Protein AF-A0A7C4TTC2-F1 (afdb_monomer_lite)

Radius of gyration: 33.28 Å; chains: 1; bounding box: 88×92×108 Å

Sequence (708 aa):
MAGWLSRLFGGARTKSATPPDPIALALADREAETVLADELKRALPPQITAEELAALADRVSPKAYALIVRHETGGRDYYERVYKARPVWPAGSSGLTIGFGYDLGYQPSRQAFASDWSGLLPSPHIDMLAEAVGLRAVEPDRQQKVDRIKALLRSLVDAGVRIPWEPSETVFRKVTLPRYAALTSHALPGSERLSEDCFGALVSLTFNRGPSYGREQTPGDALDRYREMRAIKLALGEGDIDRIPGLIRDMKRIWKGTAIEAEMSRRRENEARLFEEGLVPMVLAELESPAESRGIPSAATRSAPLARRAPAEPVYGFPSTGIVDDQEALDPAEERRLQDFSVETRRAAPGVRWADDKNAPDYAHLASALPKGIRFSLKADDLAWLAELNAFPVEEAGSTPILFGLRGCGIVDAPDVLTTEVELIDQRPDHVATRCVIGVWERASGRIAVFPGSTVPNANAMAAYYEGRAAANMLPTGFYRYIVGKHATASNPAGWPGCFLLRHDDGAHRQVVVRRSKNNLCYECTDMVDPAKPGDNIHPTSSMGTSWYSSFGCQVVVGTAANDGTHSGPWAKFRRAAGQTTPAGRPGRYHYLLLTGLEALLASRARRNAATTVPEVRRSLERLRFGSKGPKVGFLRSHLGIATGDDFDLETALKVHALHQQIWSGASDGIFTPALDDQLGAGVFAQQPTTPPGVPSETENFEEPTLV

Secondary structure (DSSP, 8-state):
-------------PPPPPPPPHHHHHHHTSTTTHHHHHHHHHHS-TT--HHHHHHHHHTS-HHHHHHHHHHHHS-HHHHHHTSTT--B---TT---EETTTEEGGG-S-HHHHHHHHBTTB-HHHHHHHHTTTT--S-SSSHHHHHHHHHHHHHHHHHTT----HHHHHHHIIIIIHHHHHHHHHHHSTTGGGS-HHHHHHHHHHHHHH-S-TTPPPPTT-TT-TTHHHHHHHHHHHHT-GGGHHHHHHHGGGGGTTSTTHHHHHHHHHHHHHHHHHHHHHHHHHHHH--GGGGSPPP-----------PPPPPSS---SS--B-TTS---HHHHHHHH---TTGGG--TT--PPPGGG-TTTGGG-SS---S-EEEEEHHHHHHHHHHTT--GGGGTTSPEEEEEETEEEEE--SS-BSEEEEEE----SSS--EEEEEEEGGGTEEEEEEEESS--HHHHHHHHTTSS---BPPSEEEEEEEEEE--SS-TT-EEEEEE-B-TTSPBPPEEEEE-SSSSS--TTSEEEEE-----EEE-SBS-SS----SS-EEESBEE-TT--EEHHHHHHHHHTT--STT---SEEEEEEEEHHHHHHHHHHHHTT-TT-HHHHHHH--B-TT-BSHHHHHHHHHTTPPS--B--HHHHHHHHHHHHHHTTT-----B-HHHHHHHT--SSSSPPPPPS---------PPPP--

Foldseek 3Di:
DDDDDDDDDPDDDDPPDDPPDLLLLLLQLLADCVVVLVCLVVQDPPDDDLVNLLVLLVLADPLLVVLQQCSQQVDQCCNCPVVVQAFDRSDHFFFTAGFRRRTQLRDPALVSQCVLQPPVFPPVLSVLSRVRHNQTCDDDVNVVSVVVRVVSSVVCVVVVPGRHHVSSVSSCSSPVSSSLSSLLCRLAPLLVLFHSLQSSLSSSVCSSHNSVLPDDQDVPPPPSLNVLSVVCSVCSVVVVLVCNLVSLQVSLVVQVPHPNSVVSNVSSNSSSVSNVVRVVVSVVVQVPDDPVVPPDDDPDDDDDDDDDDDDDDDPDDDPPDDAAAQQVDADLVLLVVLVPQDPVNLPDPDFQFEDQQCFHLQRVLLGDSFDAFDKFKFWLVLVVLLCVLQLFPPCVCPQFWAKEKAAQKAFPAFDLAWDGMGMITRHHDGLRFQRMWIKTARPVVRTIGIFGWHQAAHLSLLVCVLVVRHQAWHAAFDKAKWWFAFDADSVRNLGQAGWTWRADLVRHQDWDWTFHANPGNYTTLLTDTHGYSNRQIEEAQQAQDRRGGHDRHHIYGHWRTDSVLDTDDSRVSRLVNSVFPDSNGDTDMHMYGYHHPSSSRLSRVCVVVVNSPPPSSSQSSRKYAANNFDDLQQLLCVVLVHPGGTHCHRVVQVSLSVVCCVVVVNGHSSMGGPVNCVVVVSCSVVDDDDDPDDDDDDDDDDDDDDDD

pLDDT: mean 80.37, std 21.51, range [21.11, 98.88]

Structure (mmCIF, N/CA/C/O backbone):
data_AF-A0A7C4TTC2-F1
#
_entry.id   AF-A0A7C4TTC2-F1
#
loop_
_atom_site.group_PDB
_atom_site.id
_atom_site.type_symbol
_atom_site.label_atom_id
_atom_site.label_alt_id
_atom_site.label_comp_id
_atom_site.label_asym_id
_atom_site.label_entity_id
_atom_site.label_seq_id
_atom_site.pdbx_PDB_ins_code
_atom_site.Cartn_x
_atom_site.Cartn_y
_atom_site.Cartn_z
_atom_site.occupancy
_atom_site.B_iso_or_equiv
_atom_site.auth_seq_id
_atom_site.auth_comp_id
_atom_site.auth_asym_id
_atom_site.auth_atom_id
_atom_site.pdbx_PDB_model_num
ATOM 1 N N . MET A 1 1 ? -11.607 -34.840 -51.850 1.00 29.66 1 MET A N 1
ATOM 2 C CA . MET A 1 1 ? -10.595 -35.333 -52.807 1.00 29.66 1 MET A CA 1
ATOM 3 C C . MET A 1 1 ? -9.468 -34.316 -52.797 1.00 29.66 1 MET A C 1
ATOM 5 O O . MET A 1 1 ? -9.715 -33.169 -53.127 1.00 29.66 1 MET A O 1
ATOM 9 N N . ALA A 1 2 ? -8.364 -34.598 -52.104 1.00 23.30 2 ALA A N 1
ATOM 10 C CA . ALA A 1 2 ? -7.258 -35.394 -52.655 1.00 23.30 2 ALA A CA 1
ATOM 11 C C . ALA A 1 2 ? -6.716 -34.663 -53.896 1.00 23.30 2 ALA A C 1
ATOM 13 O O . ALA A 1 2 ? -7.420 -34.548 -54.885 1.00 23.30 2 ALA A O 1
ATOM 14 N N . GLY A 1 3 ? -5.569 -33.996 -53.842 1.00 21.11 3 GLY A N 1
ATOM 15 C CA . GLY A 1 3 ? -4.287 -34.574 -53.475 1.00 21.11 3 GLY A CA 1
ATOM 16 C C . GLY A 1 3 ? -3.542 -34.875 -54.771 1.00 21.11 3 GLY A C 1
ATOM 17 O O . GLY A 1 3 ? -4.132 -35.493 -55.646 1.00 21.11 3 GLY A O 1
ATOM 18 N N . TRP A 1 4 ? -2.255 -34.501 -54.820 1.00 22.22 4 TRP A N 1
ATOM 19 C CA . TRP A 1 4 ? -1.237 -35.113 -55.693 1.00 22.22 4 TRP A CA 1
ATOM 20 C C . TRP A 1 4 ? -1.388 -34.789 -57.202 1.00 22.22 4 TRP A C 1
ATOM 22 O O . TRP A 1 4 ? -2.461 -34.893 -57.766 1.00 22.22 4 TRP A O 1
ATOM 32 N N . LEU A 1 5 ? -0.390 -34.354 -57.976 1.00 24.88 5 LEU A N 1
ATOM 33 C CA . LEU A 1 5 ? 1.074 -34.459 -57.959 1.00 24.88 5 LEU A CA 1
ATOM 34 C C . LEU A 1 5 ? 1.624 -33.284 -58.807 1.00 24.88 5 LEU A C 1
ATOM 36 O O . LEU A 1 5 ? 1.082 -32.998 -59.866 1.00 24.88 5 LEU A O 1
ATOM 40 N N . SER A 1 6 ? 2.627 -32.497 -58.408 1.00 26.09 6 SER A N 1
ATOM 41 C CA . SER A 1 6 ? 4.034 -32.880 -58.199 1.00 26.09 6 SER A CA 1
ATOM 42 C C . SER A 1 6 ? 4.692 -33.477 -59.451 1.00 26.09 6 SER A C 1
ATOM 44 O O . SER A 1 6 ? 4.493 -34.655 -59.719 1.00 26.09 6 SER A O 1
ATOM 46 N N . ARG A 1 7 ? 5.530 -32.697 -60.156 1.00 25.78 7 ARG A N 1
ATOM 47 C CA . ARG A 1 7 ? 6.828 -33.107 -60.763 1.00 25.78 7 ARG A CA 1
ATOM 48 C C . ARG A 1 7 ? 7.310 -32.082 -61.798 1.00 25.78 7 ARG A C 1
ATOM 50 O O . ARG A 1 7 ? 7.253 -32.345 -62.985 1.00 25.78 7 ARG A O 1
ATOM 57 N N . LEU A 1 8 ? 7.846 -30.951 -61.338 1.00 25.42 8 LEU A N 1
ATOM 58 C CA . LEU A 1 8 ? 8.837 -30.152 -62.080 1.00 25.42 8 LEU A CA 1
ATOM 59 C C . LEU A 1 8 ? 9.708 -29.379 -61.067 1.00 25.42 8 LEU A C 1
ATOM 61 O O . LEU A 1 8 ? 9.750 -28.159 -61.053 1.00 25.42 8 LEU A O 1
ATOM 65 N N . PHE A 1 9 ? 10.375 -30.100 -60.159 1.00 28.11 9 PHE A N 1
ATOM 66 C CA . PHE A 1 9 ? 11.422 -29.533 -59.301 1.00 28.11 9 PHE A CA 1
ATOM 67 C C . PHE A 1 9 ? 12.621 -30.479 -59.268 1.00 28.11 9 PHE A C 1
ATOM 69 O O . PHE A 1 9 ? 12.664 -31.430 -58.491 1.00 28.11 9 PHE A O 1
ATOM 76 N N . GLY A 1 10 ? 13.600 -30.197 -60.125 1.00 29.42 10 GLY A N 1
ATOM 77 C CA . GLY A 1 10 ? 14.987 -30.625 -59.970 1.00 29.42 10 GLY A CA 1
ATOM 78 C C . GLY A 1 10 ? 15.826 -29.407 -59.595 1.00 29.42 10 GLY A C 1
ATOM 79 O O . GLY A 1 10 ? 16.556 -28.887 -60.427 1.00 29.42 10 GLY A O 1
ATOM 80 N N . GLY A 1 11 ? 15.652 -28.902 -58.372 1.00 25.95 11 GLY A N 1
ATOM 81 C CA . GLY A 1 11 ? 16.424 -27.790 -57.819 1.00 25.95 11 GLY A CA 1
ATOM 82 C C . GLY A 1 11 ? 17.205 -28.275 -56.607 1.00 25.95 11 GLY A C 1
ATOM 83 O O . GLY A 1 11 ? 16.620 -28.800 -55.660 1.00 25.95 11 GLY A O 1
ATOM 84 N N . ALA A 1 12 ? 18.528 -28.151 -56.669 1.00 27.62 12 ALA A N 1
ATOM 85 C CA . ALA A 1 12 ? 19.455 -28.556 -55.625 1.00 27.62 12 ALA A CA 1
ATOM 86 C C . ALA A 1 12 ? 19.034 -28.003 -54.252 1.00 27.62 12 ALA A C 1
ATOM 88 O O . ALA A 1 12 ? 18.881 -26.796 -54.071 1.00 27.62 12 ALA A O 1
ATOM 89 N N . ARG A 1 13 ? 18.870 -28.899 -53.270 1.00 25.08 13 ARG A N 1
ATOM 90 C CA . ARG A 1 13 ? 18.718 -28.526 -51.861 1.00 25.08 13 ARG A CA 1
ATOM 91 C C . ARG A 1 13 ? 20.027 -27.898 -51.393 1.00 25.08 13 ARG A C 1
ATOM 93 O O . ARG A 1 13 ? 20.982 -28.609 -51.086 1.00 25.08 13 ARG A O 1
ATOM 100 N N . THR A 1 14 ? 20.069 -26.575 -51.304 1.00 30.56 14 THR A N 1
ATOM 101 C CA . THR A 1 14 ? 20.996 -25.905 -50.397 1.00 30.56 14 THR A CA 1
ATOM 102 C C . THR A 1 14 ? 20.626 -26.351 -48.984 1.00 30.56 14 THR A C 1
ATOM 104 O O . THR A 1 14 ? 19.473 -26.253 -48.564 1.00 30.56 14 THR A O 1
ATOM 107 N N . LYS A 1 15 ? 21.585 -26.947 -48.264 1.00 28.27 15 LYS A N 1
ATOM 108 C CA . LYS A 1 15 ? 21.422 -27.251 -46.839 1.00 28.27 15 LYS A CA 1
ATOM 109 C C . LYS A 1 15 ? 21.029 -25.948 -46.146 1.00 28.27 15 LYS A C 1
ATOM 111 O O . LYS A 1 15 ? 21.791 -24.984 -46.189 1.00 28.27 15 LYS A O 1
ATOM 116 N N . SER A 1 16 ? 19.833 -25.927 -45.564 1.00 28.98 16 SER A N 1
ATOM 117 C CA . SER A 1 16 ? 19.347 -24.842 -44.721 1.00 28.98 16 SER A CA 1
ATOM 118 C C . SER A 1 16 ? 20.424 -24.501 -43.696 1.00 28.98 16 SER A C 1
ATOM 120 O O . SER A 1 16 ? 20.846 -25.382 -42.942 1.00 28.98 16 SER A O 1
ATOM 122 N N . ALA A 1 17 ? 20.884 -23.250 -43.693 1.00 36.03 17 ALA A N 1
ATOM 123 C CA . ALA A 1 17 ? 21.704 -22.731 -42.613 1.00 36.03 17 ALA A CA 1
ATOM 124 C C . ALA A 1 17 ? 20.964 -23.001 -41.298 1.00 36.03 17 ALA A C 1
ATOM 126 O O . ALA A 1 17 ? 19.786 -22.662 -41.170 1.00 36.03 17 ALA A O 1
ATOM 127 N N . THR A 1 18 ? 21.625 -23.678 -40.362 1.00 34.53 18 THR A N 1
ATOM 128 C CA . THR A 1 18 ? 21.121 -23.854 -39.002 1.00 34.53 18 THR A CA 1
ATOM 129 C C . THR A 1 18 ? 20.715 -22.473 -38.481 1.00 34.53 18 THR A C 1
ATOM 131 O O . THR A 1 18 ? 21.511 -21.540 -38.647 1.00 34.53 18 THR A O 1
ATOM 134 N N . PRO A 1 19 ? 19.507 -22.292 -37.915 1.00 36.38 19 PRO A N 1
ATOM 135 C CA . PRO A 1 19 ? 19.144 -21.013 -37.321 1.00 36.38 19 PRO A CA 1
ATOM 136 C C . PRO A 1 19 ? 20.240 -20.604 -36.323 1.00 36.38 19 PRO A C 1
ATOM 138 O O . PRO A 1 19 ? 20.754 -21.473 -35.609 1.00 36.38 19 PRO A O 1
ATOM 141 N N . PRO A 1 20 ? 20.667 -19.330 -36.325 1.00 52.81 20 PRO A N 1
ATOM 142 C CA . PRO A 1 20 ? 21.721 -18.861 -35.436 1.00 52.81 20 PRO A CA 1
ATOM 143 C C . PRO A 1 20 ? 21.352 -19.156 -33.980 1.00 52.81 20 PRO A C 1
ATOM 145 O O . PRO A 1 20 ? 20.198 -19.003 -33.583 1.00 52.81 20 PRO A O 1
ATOM 148 N N . ASP A 1 21 ? 22.338 -19.614 -33.210 1.00 62.59 21 ASP A N 1
ATOM 149 C CA . ASP A 1 21 ? 22.179 -19.961 -31.799 1.00 62.59 21 ASP A CA 1
ATOM 150 C C . ASP A 1 21 ? 21.561 -18.772 -31.026 1.00 62.59 21 ASP A C 1
ATOM 152 O O . ASP A 1 21 ? 22.167 -17.696 -31.003 1.00 62.59 21 ASP A O 1
ATOM 156 N N . PRO A 1 22 ? 20.384 -18.939 -30.389 1.00 52.50 22 PRO A N 1
ATOM 157 C CA . PRO A 1 22 ? 19.719 -17.886 -29.624 1.00 52.50 22 PRO A CA 1
ATOM 158 C C . PRO A 1 22 ? 20.594 -17.256 -28.535 1.00 52.50 22 PRO A C 1
ATOM 160 O O . PRO A 1 22 ? 20.451 -16.066 -28.268 1.00 52.50 22 PRO A O 1
ATOM 163 N N . ILE A 1 23 ? 21.519 -18.013 -27.934 1.00 58.53 23 ILE A N 1
ATOM 164 C CA . ILE A 1 23 ? 22.463 -17.495 -26.934 1.00 58.53 23 ILE A CA 1
ATOM 165 C C . ILE A 1 23 ? 23.552 -16.664 -27.619 1.00 58.53 23 ILE A C 1
ATOM 167 O O . ILE A 1 23 ? 23.867 -15.570 -27.159 1.00 58.53 23 ILE A O 1
ATOM 171 N N . ALA A 1 24 ? 24.066 -17.110 -28.768 1.00 59.12 24 ALA A N 1
ATOM 172 C CA . ALA A 1 24 ? 25.026 -16.329 -29.548 1.00 59.12 24 ALA A CA 1
ATOM 173 C C . ALA A 1 24 ? 24.410 -15.013 -30.056 1.00 59.12 24 ALA A C 1
ATOM 175 O O . ALA A 1 24 ? 25.073 -13.981 -30.040 1.00 59.12 24 ALA A O 1
ATOM 176 N N . LEU A 1 25 ? 23.131 -15.028 -30.445 1.00 56.47 25 LEU A N 1
ATOM 177 C CA . LEU A 1 25 ? 22.383 -13.824 -30.810 1.00 56.47 25 LEU A CA 1
ATOM 178 C C . LEU A 1 25 ? 22.057 -12.931 -29.602 1.00 56.47 25 LEU A C 1
ATOM 180 O O . LEU A 1 25 ? 22.071 -11.711 -29.728 1.00 56.47 25 LEU A O 1
ATOM 184 N N . ALA A 1 26 ? 21.780 -13.506 -28.431 1.00 54.34 26 ALA A N 1
ATOM 185 C CA . ALA A 1 26 ? 21.591 -12.749 -27.194 1.00 54.34 26 ALA A CA 1
ATOM 186 C C . ALA A 1 26 ? 22.884 -12.048 -26.743 1.00 54.34 26 ALA A C 1
ATOM 188 O O . ALA A 1 26 ? 22.839 -10.906 -26.290 1.00 54.34 26 ALA A O 1
ATOM 189 N N . LEU A 1 27 ? 24.037 -12.702 -26.917 1.00 58.38 27 LEU A N 1
ATOM 190 C CA . LEU A 1 27 ? 25.356 -12.089 -26.743 1.00 58.38 27 LEU A CA 1
ATOM 191 C C . LEU A 1 27 ? 25.606 -10.984 -27.789 1.00 58.38 27 LEU A C 1
ATOM 193 O O . LEU A 1 27 ? 26.274 -10.000 -27.483 1.00 58.38 27 LEU A O 1
ATOM 197 N N . ALA A 1 28 ? 25.043 -11.117 -28.997 1.00 54.59 28 ALA A N 1
ATOM 198 C CA . ALA A 1 28 ? 25.156 -10.140 -30.089 1.00 54.59 28 ALA A CA 1
ATOM 199 C C . ALA A 1 28 ? 24.398 -8.839 -29.820 1.00 54.59 28 ALA A C 1
ATOM 201 O O . ALA A 1 28 ? 24.808 -7.774 -30.281 1.00 54.59 28 ALA A O 1
ATOM 202 N N . ASP A 1 29 ? 23.269 -8.951 -29.115 1.00 55.09 29 ASP A N 1
ATOM 203 C CA . ASP A 1 29 ? 22.380 -7.841 -28.770 1.00 55.09 29 ASP A CA 1
ATOM 204 C C . ASP A 1 29 ? 22.709 -7.203 -27.414 1.00 55.09 29 ASP A C 1
ATOM 206 O O . ASP A 1 29 ? 21.947 -6.402 -26.869 1.00 55.09 29 ASP A O 1
ATOM 210 N N . ARG A 1 30 ? 23.915 -7.467 -26.900 1.00 59.06 30 ARG A N 1
ATOM 211 C CA . ARG A 1 30 ? 24.638 -6.471 -26.107 1.00 59.06 30 ARG A CA 1
ATOM 212 C C . ARG A 1 30 ? 24.775 -5.212 -26.960 1.00 59.06 30 ARG A C 1
ATOM 214 O O . ARG A 1 30 ? 25.731 -5.077 -27.722 1.00 59.06 30 ARG A O 1
ATOM 221 N N . GLU A 1 31 ? 23.767 -4.340 -26.951 1.00 46.03 31 GLU A N 1
ATOM 222 C CA . GLU A 1 31 ? 23.752 -3.210 -27.875 1.00 46.03 31 GLU A CA 1
ATOM 223 C C . GLU A 1 31 ? 25.022 -2.387 -27.736 1.00 46.03 31 GLU A C 1
ATOM 225 O O . GLU A 1 31 ? 25.303 -1.824 -26.680 1.00 46.03 31 GLU A O 1
ATOM 230 N N . ALA A 1 32 ? 25.730 -2.311 -28.863 1.00 42.62 32 ALA A N 1
ATOM 231 C CA . ALA A 1 32 ? 26.741 -1.328 -29.196 1.00 42.62 32 ALA A CA 1
ATOM 232 C C . ALA A 1 32 ? 27.557 -0.851 -27.984 1.00 42.62 32 ALA A C 1
ATOM 234 O O . ALA A 1 32 ? 27.505 0.310 -27.572 1.00 42.62 32 ALA A O 1
ATOM 235 N N . GLU A 1 33 ? 28.415 -1.742 -27.491 1.00 44.31 33 GLU A N 1
ATOM 236 C CA . GLU A 1 33 ? 29.521 -1.447 -26.579 1.00 44.31 33 GLU A CA 1
ATOM 237 C C . GLU A 1 33 ? 30.534 -0.416 -27.154 1.00 44.31 33 GLU A C 1
ATOM 239 O O . GLU A 1 33 ? 31.639 -0.264 -26.645 1.00 44.31 33 GLU A O 1
ATOM 244 N N . THR A 1 34 ? 30.214 0.348 -28.205 1.00 41.59 34 THR A N 1
ATOM 245 C CA . THR A 1 34 ? 30.909 1.619 -28.472 1.00 41.59 34 THR A CA 1
ATOM 246 C C . THR A 1 34 ? 30.770 2.570 -27.282 1.00 41.59 34 THR A C 1
ATOM 248 O O . THR A 1 34 ? 31.718 3.283 -26.977 1.00 41.59 34 THR A O 1
ATOM 251 N N . VAL A 1 35 ? 29.649 2.504 -26.555 1.00 44.22 35 VAL A N 1
ATOM 252 C CA . VAL A 1 35 ? 29.421 3.259 -25.313 1.00 44.22 35 VAL A CA 1
ATOM 253 C C . VAL A 1 35 ? 30.159 2.631 -24.118 1.00 44.22 35 VAL A C 1
ATOM 255 O O . VAL A 1 35 ? 30.723 3.351 -23.301 1.00 44.22 35 VAL A O 1
ATOM 258 N N . LEU A 1 36 ? 30.257 1.296 -24.055 1.00 43.72 36 LEU A N 1
ATOM 259 C CA . LEU A 1 36 ? 30.800 0.577 -22.896 1.00 43.72 36 LEU A CA 1
ATOM 260 C C . LEU A 1 36 ? 32.289 0.843 -22.655 1.00 43.72 36 LEU A C 1
ATOM 262 O O . LEU A 1 36 ? 32.682 0.946 -21.507 1.00 43.72 36 LEU A O 1
ATOM 266 N N . ALA A 1 37 ? 33.124 0.971 -23.693 1.00 43.34 37 ALA A N 1
ATOM 267 C CA . ALA A 1 37 ? 34.568 1.199 -23.522 1.00 43.34 37 ALA A CA 1
ATOM 268 C C . ALA A 1 37 ? 34.907 2.625 -23.045 1.00 43.34 37 ALA A C 1
ATOM 270 O O . ALA A 1 37 ? 35.798 2.802 -22.210 1.00 43.34 37 ALA A O 1
ATOM 271 N N . ASP A 1 38 ? 34.192 3.628 -23.564 1.00 46.44 38 ASP A N 1
ATOM 272 C CA . ASP A 1 38 ? 34.354 5.029 -23.159 1.00 46.44 38 ASP A CA 1
ATOM 273 C C . ASP A 1 38 ? 33.702 5.293 -21.793 1.00 46.44 38 ASP A C 1
ATOM 275 O O . ASP A 1 38 ? 34.240 6.061 -20.994 1.00 46.44 38 ASP A O 1
ATOM 279 N N . GLU A 1 39 ? 32.598 4.606 -21.473 1.00 48.94 39 GLU A N 1
ATOM 280 C CA . GLU A 1 39 ? 32.000 4.609 -20.135 1.00 48.94 39 GLU A CA 1
ATOM 281 C C . GLU A 1 39 ? 32.821 3.785 -19.132 1.00 48.94 39 GLU A C 1
ATOM 283 O O . GLU A 1 39 ? 33.015 4.261 -18.028 1.00 48.94 39 GLU A O 1
ATOM 288 N N . LEU A 1 40 ? 33.413 2.636 -19.486 1.00 48.97 40 LEU A N 1
ATOM 289 C CA . LEU A 1 40 ? 34.327 1.862 -18.617 1.00 48.97 40 LEU A CA 1
ATOM 290 C C . LEU A 1 40 ? 35.526 2.702 -18.159 1.00 48.97 40 LEU A C 1
ATOM 292 O O . LEU A 1 40 ? 35.942 2.597 -17.008 1.00 48.97 40 LEU A O 1
ATOM 296 N N . LYS A 1 41 ? 36.064 3.551 -19.046 1.00 48.44 41 LYS A N 1
ATOM 297 C CA . LYS A 1 41 ? 37.142 4.499 -18.718 1.00 48.44 41 LYS A CA 1
ATOM 298 C C . LYS A 1 41 ? 36.678 5.713 -17.906 1.00 48.44 41 LYS A C 1
ATOM 300 O O . LYS A 1 41 ? 37.508 6.310 -17.230 1.00 48.44 41 LYS A O 1
ATOM 305 N N . ARG A 1 42 ? 35.401 6.111 -17.995 1.00 48.78 42 ARG A N 1
ATOM 306 C CA . ARG A 1 42 ? 34.835 7.272 -17.273 1.00 48.78 42 ARG A CA 1
ATOM 307 C C . ARG A 1 42 ? 34.157 6.914 -15.946 1.00 48.78 42 ARG A C 1
ATOM 309 O O . ARG A 1 42 ? 34.115 7.762 -15.065 1.00 48.78 42 ARG A O 1
ATOM 316 N N . ALA A 1 43 ? 33.602 5.710 -15.829 1.00 49.09 43 ALA A N 1
ATOM 317 C CA . ALA A 1 43 ? 32.712 5.274 -14.751 1.00 49.09 43 ALA A CA 1
ATOM 318 C C . ALA A 1 43 ? 33.433 4.501 -13.639 1.00 49.09 43 ALA A C 1
ATOM 320 O O . ALA A 1 43 ? 32.905 4.383 -12.542 1.00 49.09 43 ALA A O 1
ATOM 321 N N . LEU A 1 44 ? 34.635 3.974 -13.880 1.00 54.12 44 LEU A N 1
ATOM 322 C CA . LEU A 1 44 ? 35.479 3.499 -12.786 1.00 54.12 44 LEU A CA 1
ATOM 323 C C . LEU A 1 44 ? 36.382 4.661 -12.354 1.00 54.12 44 LEU A C 1
ATOM 325 O O . LEU A 1 44 ? 37.187 5.123 -13.168 1.00 54.12 44 LEU A O 1
ATOM 329 N N . PRO A 1 45 ? 36.262 5.177 -11.116 1.00 52.50 45 PRO A N 1
ATOM 330 C CA . PRO A 1 45 ? 37.201 6.172 -10.622 1.00 52.50 45 PRO A CA 1
ATOM 331 C C . PRO A 1 45 ? 38.625 5.591 -10.660 1.00 52.50 45 PRO A C 1
ATOM 333 O O . PRO A 1 45 ? 38.799 4.386 -10.466 1.00 52.50 45 PRO A O 1
ATOM 336 N N . PRO A 1 46 ? 39.665 6.417 -10.862 1.00 55.62 46 PRO A N 1
ATOM 337 C CA . PRO A 1 46 ? 41.049 5.952 -10.994 1.00 55.62 46 PRO A CA 1
ATOM 338 C C . PRO A 1 46 ? 41.636 5.288 -9.729 1.00 55.62 46 PRO A C 1
ATOM 340 O O . PRO A 1 46 ? 42.829 5.003 -9.709 1.00 55.62 46 PRO A O 1
ATOM 343 N N . GLN A 1 47 ? 40.840 5.061 -8.675 1.00 58.78 47 GLN A N 1
ATOM 344 C CA . GLN A 1 47 ? 41.293 4.630 -7.348 1.00 58.78 47 GLN A CA 1
ATOM 345 C C . GLN A 1 47 ? 40.394 3.579 -6.664 1.00 58.78 47 GLN A C 1
ATOM 347 O O . GLN A 1 47 ? 40.329 3.563 -5.443 1.00 58.78 47 GLN A O 1
ATOM 352 N N . ILE A 1 48 ? 39.697 2.704 -7.401 1.00 71.50 48 ILE A N 1
ATOM 353 C CA . ILE A 1 48 ? 39.106 1.509 -6.766 1.00 71.50 48 ILE A CA 1
ATOM 354 C C . ILE A 1 48 ? 40.210 0.466 -6.540 1.00 71.50 48 ILE A C 1
ATOM 356 O O . ILE A 1 48 ? 40.914 0.072 -7.474 1.00 71.50 48 ILE A O 1
ATOM 360 N N . THR A 1 49 ? 40.364 0.031 -5.295 1.00 81.56 49 THR A N 1
ATOM 361 C CA . THR A 1 49 ? 41.339 -0.978 -4.871 1.00 81.56 49 THR A CA 1
ATOM 362 C C . THR A 1 49 ? 40.864 -2.399 -5.196 1.00 81.56 49 THR A C 1
ATOM 364 O O . THR A 1 49 ? 39.679 -2.656 -5.419 1.00 81.56 49 THR A O 1
ATOM 367 N N . ALA A 1 50 ? 41.791 -3.362 -5.210 1.00 79.56 50 ALA A N 1
ATOM 368 C CA . ALA A 1 50 ? 41.452 -4.774 -5.411 1.00 79.56 50 ALA A CA 1
ATOM 369 C C . ALA A 1 50 ? 40.538 -5.327 -4.298 1.00 79.56 50 ALA A C 1
ATOM 371 O O . ALA A 1 50 ? 39.696 -6.183 -4.561 1.00 79.56 50 ALA A O 1
ATOM 372 N N . GLU A 1 51 ? 40.682 -4.811 -3.077 1.00 81.94 51 GLU A N 1
ATOM 373 C CA . GLU A 1 51 ? 39.866 -5.178 -1.915 1.00 81.94 51 GLU A CA 1
ATOM 374 C C . GLU A 1 51 ? 38.424 -4.677 -2.065 1.00 81.94 51 GLU A C 1
ATOM 376 O O . GLU A 1 51 ? 37.485 -5.439 -1.849 1.00 81.94 51 GLU A O 1
ATOM 381 N N . GLU A 1 52 ? 38.224 -3.441 -2.532 1.00 82.88 52 GLU A N 1
ATOM 382 C CA . GLU A 1 52 ? 36.885 -2.903 -2.814 1.00 82.88 52 GLU A CA 1
ATOM 383 C C . GLU A 1 52 ? 36.188 -3.647 -3.961 1.00 82.88 52 GLU A C 1
ATOM 385 O O . GLU A 1 52 ? 34.982 -3.889 -3.903 1.00 82.88 52 GLU A O 1
ATOM 390 N N . LEU A 1 53 ? 36.937 -4.054 -4.992 1.00 85.00 53 LEU A N 1
ATOM 391 C CA . LEU A 1 53 ? 36.404 -4.898 -6.066 1.00 85.00 53 LEU A CA 1
ATOM 392 C C . LEU A 1 53 ? 35.918 -6.247 -5.533 1.00 85.00 53 LEU A C 1
ATOM 394 O O . LEU A 1 53 ? 34.827 -6.684 -5.901 1.00 85.00 53 LEU A O 1
ATOM 398 N N . ALA A 1 54 ? 36.708 -6.890 -4.671 1.00 84.62 54 ALA A N 1
ATOM 399 C CA . ALA A 1 54 ? 36.330 -8.153 -4.048 1.00 84.62 54 ALA A CA 1
ATOM 400 C C . ALA A 1 54 ? 35.075 -7.985 -3.177 1.00 84.62 54 ALA A C 1
ATOM 402 O O . ALA A 1 54 ? 34.103 -8.706 -3.378 1.00 84.62 54 ALA A O 1
ATOM 403 N N . ALA A 1 55 ? 35.035 -6.958 -2.323 1.00 87.50 55 ALA A N 1
ATOM 404 C CA . ALA A 1 55 ? 33.882 -6.679 -1.468 1.00 87.50 55 ALA A CA 1
ATOM 405 C C . ALA A 1 55 ? 32.591 -6.430 -2.269 1.00 87.50 55 ALA A C 1
ATOM 407 O O . ALA A 1 55 ? 31.510 -6.860 -1.872 1.00 87.50 55 ALA A O 1
ATOM 408 N N . LEU A 1 56 ? 32.676 -5.759 -3.423 1.00 90.00 56 LEU A N 1
ATOM 409 C CA . LEU A 1 56 ? 31.520 -5.561 -4.302 1.00 90.00 56 LEU A CA 1
ATOM 410 C C . LEU A 1 56 ? 31.088 -6.850 -5.006 1.00 90.00 56 LEU A C 1
ATOM 412 O O . LEU A 1 56 ? 29.895 -7.038 -5.238 1.00 90.00 56 LEU A O 1
ATOM 416 N N . ALA A 1 57 ? 32.028 -7.732 -5.345 1.00 90.62 57 ALA A N 1
ATOM 417 C CA . ALA A 1 57 ? 31.710 -9.045 -5.893 1.00 90.62 57 ALA A CA 1
ATOM 418 C C . ALA A 1 57 ? 31.030 -9.949 -4.855 1.00 90.62 57 ALA A C 1
ATOM 420 O O . ALA A 1 57 ? 30.100 -10.667 -5.211 1.00 90.62 57 ALA A O 1
ATOM 421 N N . ASP A 1 58 ? 31.443 -9.868 -3.588 1.00 92.06 58 ASP A N 1
ATOM 422 C CA . ASP A 1 58 ? 30.869 -10.645 -2.482 1.00 92.06 58 ASP A CA 1
ATOM 423 C C . ASP A 1 58 ? 29.409 -10.266 -2.194 1.00 92.06 58 ASP A C 1
ATOM 425 O O . ASP A 1 58 ? 28.638 -11.089 -1.714 1.00 92.06 58 ASP A O 1
ATOM 429 N N . ARG A 1 59 ? 28.984 -9.057 -2.584 1.00 94.19 59 ARG A N 1
ATOM 430 C CA . ARG A 1 59 ? 27.574 -8.634 -2.545 1.00 94.19 59 ARG A CA 1
ATOM 431 C C . ARG A 1 59 ? 26.707 -9.275 -3.631 1.00 94.19 59 ARG A C 1
ATOM 433 O O . ARG A 1 59 ? 25.529 -8.948 -3.732 1.00 94.19 59 ARG A O 1
ATOM 440 N N . VAL A 1 60 ? 27.258 -10.121 -4.496 1.00 94.88 60 VAL A N 1
ATOM 441 C CA . VAL A 1 60 ? 26.484 -10.883 -5.480 1.00 94.88 60 VAL A CA 1
ATOM 442 C C . VAL A 1 60 ? 26.200 -12.258 -4.896 1.00 94.88 60 VAL A C 1
ATOM 444 O O . VAL A 1 60 ? 27.103 -13.083 -4.762 1.00 94.88 60 VAL A O 1
ATOM 447 N N . SER A 1 61 ? 24.928 -12.524 -4.601 1.00 94.50 61 SER A N 1
ATOM 448 C CA . SER A 1 61 ? 24.528 -13.781 -3.969 1.00 94.50 61 SER A CA 1
ATOM 449 C C . SER A 1 61 ? 24.884 -15.010 -4.827 1.00 94.50 61 SER A C 1
ATOM 451 O O . SER A 1 61 ? 25.001 -14.917 -6.057 1.00 94.50 61 SER A O 1
ATOM 453 N N . PRO A 1 62 ? 24.954 -16.218 -4.238 1.00 93.06 62 PRO A N 1
ATOM 454 C CA . PRO A 1 62 ? 25.137 -17.451 -5.005 1.00 93.06 62 PRO A CA 1
ATOM 455 C C . PRO A 1 62 ? 24.065 -17.676 -6.085 1.00 93.06 62 PRO A C 1
ATOM 457 O O . PRO A 1 62 ? 24.370 -18.195 -7.163 1.00 93.06 62 PRO A O 1
ATOM 460 N N . LYS A 1 63 ? 22.814 -17.262 -5.829 1.00 92.44 63 LYS A N 1
ATOM 461 C CA . LYS A 1 63 ? 21.718 -17.342 -6.808 1.00 92.44 63 LYS A CA 1
ATOM 462 C C . LYS A 1 63 ? 21.950 -16.384 -7.972 1.00 92.44 63 LYS A C 1
ATOM 464 O O . LYS A 1 63 ? 21.828 -16.788 -9.130 1.00 92.44 63 LYS A O 1
ATOM 469 N N . ALA A 1 64 ? 22.324 -15.142 -7.673 1.00 95.31 64 ALA A N 1
ATOM 470 C CA . ALA A 1 64 ? 22.650 -14.142 -8.678 1.00 95.31 64 ALA A CA 1
ATOM 471 C C . ALA A 1 64 ? 23.847 -14.564 -9.530 1.00 95.31 64 ALA A C 1
ATOM 473 O O . ALA A 1 64 ? 23.790 -14.498 -10.758 1.00 95.31 64 ALA A O 1
ATOM 474 N N . TYR A 1 65 ? 24.893 -15.087 -8.892 1.00 95.38 65 TYR A N 1
ATOM 475 C CA . TYR A 1 65 ? 26.047 -15.665 -9.565 1.00 95.38 65 TYR A CA 1
ATOM 476 C C . TYR A 1 65 ? 25.626 -16.757 -10.559 1.00 95.38 65 TYR A C 1
ATOM 478 O O . TYR A 1 65 ? 25.983 -16.703 -11.738 1.00 95.38 65 TYR A O 1
ATOM 486 N N . ALA A 1 66 ? 24.818 -17.723 -10.109 1.00 91.56 66 ALA A N 1
ATOM 487 C CA . ALA A 1 66 ? 24.332 -18.809 -10.954 1.00 91.56 66 ALA A CA 1
ATOM 488 C C . ALA A 1 66 ? 23.460 -18.304 -12.117 1.00 91.56 66 ALA A C 1
ATOM 490 O O . ALA A 1 66 ? 23.575 -18.814 -13.234 1.00 91.56 66 ALA A O 1
ATOM 491 N N . LEU A 1 67 ? 22.623 -17.287 -11.881 1.00 93.88 67 LEU A N 1
ATOM 492 C CA . LEU A 1 67 ? 21.810 -16.643 -12.914 1.00 93.88 67 LEU A CA 1
ATOM 493 C C . LEU A 1 67 ? 22.687 -15.993 -13.987 1.00 93.88 67 LEU A C 1
ATOM 495 O O . LEU A 1 67 ? 22.463 -16.236 -15.176 1.00 93.88 67 LEU A O 1
ATOM 499 N N . ILE A 1 68 ? 23.696 -15.213 -13.583 1.00 93.31 68 ILE A N 1
ATOM 500 C CA . ILE A 1 68 ? 24.619 -14.552 -14.513 1.00 93.31 68 ILE A CA 1
ATOM 501 C C . ILE A 1 68 ? 25.361 -15.611 -15.330 1.00 93.31 68 ILE A C 1
ATOM 503 O O . ILE A 1 68 ? 25.288 -15.599 -16.557 1.00 93.31 68 ILE A O 1
ATOM 507 N N . VAL A 1 69 ? 25.989 -16.595 -14.678 1.00 92.06 69 VAL A N 1
ATOM 508 C CA . VAL A 1 69 ? 26.710 -17.677 -15.371 1.00 92.06 69 VAL A CA 1
ATOM 509 C C . VAL A 1 69 ? 25.801 -18.405 -16.360 1.00 92.06 69 VAL A C 1
ATOM 511 O O . VAL A 1 69 ? 26.206 -18.660 -17.495 1.00 92.06 69 VAL A O 1
ATOM 514 N N . ARG A 1 70 ? 24.553 -18.707 -15.982 1.00 89.44 70 ARG A N 1
ATOM 515 C CA . ARG A 1 70 ? 23.592 -19.375 -16.866 1.00 89.44 70 ARG A CA 1
ATOM 516 C C . ARG A 1 70 ? 23.286 -18.556 -18.116 1.00 89.44 70 ARG A C 1
ATOM 518 O O . ARG A 1 70 ? 23.260 -19.132 -19.201 1.00 89.44 70 ARG A O 1
ATOM 525 N N . HIS A 1 71 ? 23.056 -17.251 -17.988 1.00 87.19 71 HIS A N 1
ATOM 526 C CA . HIS A 1 71 ? 22.749 -16.397 -19.139 1.00 87.19 71 HIS A CA 1
ATOM 527 C C . HIS A 1 71 ? 23.971 -16.074 -20.005 1.00 87.19 71 HIS A C 1
ATOM 529 O O . HIS A 1 71 ? 23.806 -15.851 -21.200 1.00 87.19 71 HIS A O 1
ATOM 535 N N . GLU A 1 72 ? 25.180 -16.101 -19.444 1.00 86.00 72 GLU A N 1
ATOM 536 C CA . GLU A 1 72 ? 26.416 -15.838 -20.194 1.00 86.00 72 GLU A CA 1
ATOM 537 C C . GLU A 1 72 ? 26.993 -17.085 -20.883 1.00 86.00 72 GLU A C 1
ATOM 539 O O . GLU A 1 72 ? 27.781 -16.962 -21.817 1.00 86.00 72 GLU A O 1
ATOM 544 N N . THR A 1 73 ? 26.607 -18.291 -20.451 1.00 86.25 73 THR A N 1
ATOM 545 C CA . THR A 1 73 ? 27.180 -19.552 -20.968 1.00 86.25 73 THR A CA 1
ATOM 546 C C . THR A 1 73 ? 26.156 -20.527 -21.547 1.00 86.25 73 THR A C 1
ATOM 548 O O . THR A 1 73 ? 26.537 -21.475 -22.230 1.00 86.25 73 THR A O 1
ATOM 551 N N . GLY A 1 74 ? 24.867 -20.345 -21.246 1.00 81.75 74 GLY A N 1
ATOM 552 C CA . GLY A 1 74 ? 23.834 -21.367 -21.446 1.00 81.75 74 GLY A CA 1
ATOM 553 C C . GLY A 1 74 ? 23.828 -22.468 -20.377 1.00 81.75 74 GLY A C 1
ATOM 554 O O . GLY A 1 74 ? 22.990 -23.367 -20.434 1.00 81.75 74 GLY A O 1
ATOM 555 N N . GLY A 1 75 ? 24.734 -22.400 -19.395 1.00 84.00 75 GLY A N 1
ATOM 556 C CA . GLY A 1 75 ? 25.004 -23.455 -18.421 1.00 84.00 75 GLY A CA 1
ATOM 557 C C . GLY A 1 75 ? 26.120 -24.402 -18.873 1.00 84.00 75 GLY A C 1
ATOM 558 O O . GLY A 1 75 ? 26.459 -24.482 -20.054 1.00 84.00 75 GLY A O 1
ATOM 559 N N . ARG A 1 76 ? 26.686 -25.147 -17.918 1.00 88.94 76 ARG A N 1
ATOM 560 C CA . ARG A 1 76 ? 27.871 -25.993 -18.132 1.00 88.94 76 ARG A CA 1
ATOM 561 C C . ARG A 1 76 ? 27.707 -27.010 -19.258 1.00 88.94 76 ARG A C 1
ATOM 563 O O . ARG A 1 76 ? 28.540 -27.056 -20.159 1.00 88.94 76 ARG A O 1
ATOM 570 N N . ASP A 1 77 ? 26.598 -27.746 -19.264 1.00 83.31 77 ASP A N 1
ATOM 571 C CA . ASP A 1 77 ? 26.310 -28.721 -20.321 1.00 83.31 77 ASP A CA 1
ATOM 572 C C . ASP A 1 77 ? 26.249 -28.075 -21.708 1.00 83.31 77 ASP A C 1
ATOM 574 O O . ASP A 1 77 ? 26.760 -28.630 -22.681 1.00 83.31 77 ASP A O 1
ATOM 578 N N . TYR A 1 78 ? 25.645 -26.890 -21.813 1.00 84.62 78 TYR A N 1
ATOM 579 C CA . TYR A 1 78 ? 25.561 -26.169 -23.077 1.00 84.62 78 TYR A CA 1
ATOM 580 C C . TYR A 1 78 ? 26.947 -25.704 -23.538 1.00 84.62 78 TYR A C 1
ATOM 582 O O . TYR A 1 78 ? 27.342 -25.936 -24.684 1.00 84.62 78 TYR A O 1
ATOM 590 N N . TYR A 1 79 ? 27.725 -25.121 -22.626 1.00 87.50 79 TYR A N 1
ATOM 591 C CA . TYR A 1 79 ? 29.076 -24.640 -22.893 1.00 87.50 79 TYR A CA 1
ATOM 592 C C . TYR A 1 79 ? 30.022 -25.759 -23.362 1.00 87.50 79 TYR A C 1
ATOM 594 O O . TYR A 1 79 ? 30.765 -25.605 -24.336 1.00 87.50 79 TYR A O 1
ATOM 602 N N . GLU A 1 80 ? 29.971 -26.921 -22.713 1.00 89.06 80 GLU A N 1
ATOM 603 C CA . GLU A 1 80 ? 30.848 -28.053 -23.023 1.00 89.06 80 GLU A CA 1
ATOM 604 C C . GLU A 1 80 ? 30.385 -28.847 -24.253 1.00 89.06 80 GLU A C 1
ATOM 606 O O . GLU A 1 80 ? 31.218 -29.335 -25.019 1.00 89.06 80 GLU A O 1
ATOM 611 N N . ARG A 1 81 ? 29.074 -28.973 -24.494 1.00 84.44 81 ARG A N 1
ATOM 612 C CA . ARG A 1 81 ? 28.550 -29.825 -25.580 1.00 84.44 81 ARG A CA 1
ATOM 613 C C . ARG A 1 81 ? 28.255 -29.056 -26.862 1.00 84.44 81 ARG A C 1
ATOM 615 O O . ARG A 1 81 ? 28.525 -29.568 -27.952 1.00 84.44 81 ARG A O 1
ATOM 622 N N . VAL A 1 82 ? 27.714 -27.844 -26.740 1.00 81.94 82 VAL A N 1
ATOM 623 C CA . VAL A 1 82 ? 27.298 -27.013 -27.879 1.00 81.94 82 VAL A CA 1
ATOM 624 C C . VAL A 1 82 ? 28.418 -26.064 -28.284 1.00 81.94 82 VAL A C 1
ATOM 626 O O . VAL A 1 82 ? 28.902 -26.163 -29.413 1.00 81.94 82 VAL A O 1
ATOM 629 N N . TYR A 1 83 ? 28.916 -25.230 -27.362 1.00 81.94 83 TYR A N 1
ATOM 630 C CA . TYR A 1 83 ? 30.077 -24.372 -27.646 1.00 81.94 83 TYR A CA 1
ATOM 631 C C . TYR A 1 83 ? 31.396 -25.136 -27.690 1.00 81.94 83 TYR A C 1
ATOM 633 O O . TYR A 1 83 ? 32.354 -24.677 -28.317 1.00 81.94 83 TYR A O 1
ATOM 641 N N . LYS A 1 84 ? 31.456 -26.323 -27.074 1.00 89.38 84 LYS A N 1
ATOM 642 C CA . LYS A 1 84 ? 32.662 -27.162 -27.014 1.00 89.38 84 LYS A CA 1
ATOM 643 C C . LYS A 1 84 ? 33.862 -26.401 -26.464 1.00 89.38 84 LYS A C 1
ATOM 645 O O . LYS A 1 84 ? 34.979 -26.619 -26.934 1.00 89.38 84 LYS A O 1
ATOM 650 N N . ALA A 1 85 ? 33.614 -25.493 -25.515 1.00 89.31 85 ALA A N 1
ATOM 651 C CA . ALA A 1 85 ? 34.623 -24.616 -24.931 1.00 89.31 85 ALA A CA 1
ATOM 652 C C . ALA A 1 85 ? 35.422 -23.812 -25.979 1.00 89.31 85 ALA A C 1
ATOM 654 O O . ALA A 1 85 ? 36.625 -23.611 -25.825 1.00 89.31 85 ALA A O 1
ATOM 655 N N . ARG A 1 86 ? 34.806 -23.406 -27.095 1.00 90.81 86 ARG A N 1
ATOM 656 C CA . ARG A 1 86 ? 35.486 -22.647 -28.158 1.00 90.81 86 ARG A CA 1
ATOM 657 C C . ARG A 1 86 ? 35.270 -21.142 -27.992 1.00 90.81 86 ARG A C 1
ATOM 659 O O . ARG A 1 86 ? 34.207 -20.745 -27.522 1.00 90.81 86 ARG A O 1
ATOM 666 N N . PRO A 1 87 ? 36.225 -20.307 -28.443 1.00 91.44 87 PRO A N 1
ATOM 667 C CA . PRO A 1 87 ? 35.956 -18.894 -28.679 1.00 91.44 87 PRO A CA 1
ATOM 668 C C . PRO A 1 87 ? 34.762 -18.728 -29.622 1.00 91.44 87 PRO A C 1
ATOM 670 O O . PRO A 1 87 ? 34.598 -19.510 -30.562 1.00 91.44 87 PRO A O 1
ATOM 673 N N . VAL A 1 88 ? 33.947 -17.704 -29.390 1.00 88.38 88 VAL A N 1
ATOM 674 C CA . VAL A 1 88 ? 32.789 -17.385 -30.230 1.00 88.38 88 VAL A CA 1
ATOM 675 C C . VAL A 1 88 ? 32.825 -15.924 -30.648 1.00 88.38 88 VAL A C 1
ATOM 677 O O . VAL A 1 88 ? 33.326 -15.066 -29.926 1.00 88.38 88 VAL A O 1
ATOM 680 N N . TRP A 1 89 ? 32.280 -15.631 -31.826 1.00 86.62 89 TRP A N 1
ATOM 681 C CA . TRP A 1 89 ? 31.972 -14.260 -32.210 1.00 86.62 89 TRP A CA 1
ATOM 682 C C . TRP A 1 89 ? 30.455 -14.098 -32.237 1.00 86.62 89 TRP A C 1
ATOM 684 O O . TRP A 1 89 ? 29.815 -14.686 -33.113 1.00 86.62 89 TRP A O 1
ATOM 694 N N . PRO A 1 90 ? 29.870 -13.323 -31.313 1.00 72.25 90 PRO A N 1
ATOM 695 C CA . PRO A 1 90 ? 28.427 -13.153 -31.270 1.00 72.25 90 PRO A CA 1
ATOM 696 C C . PRO A 1 90 ? 27.901 -12.238 -32.389 1.00 72.25 90 PRO A C 1
ATOM 698 O O . PRO A 1 90 ? 26.701 -12.151 -32.571 1.00 72.25 90 PRO A O 1
ATOM 701 N N . ALA A 1 91 ? 28.759 -11.632 -33.219 1.00 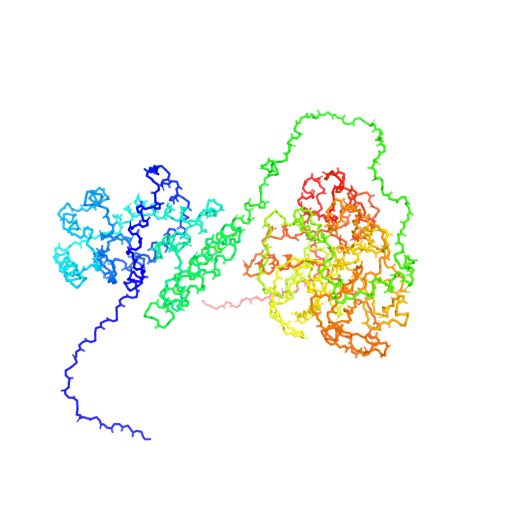76.00 91 ALA A N 1
ATOM 702 C CA . ALA A 1 91 ? 28.414 -10.595 -34.199 1.00 76.00 91 ALA A CA 1
ATOM 703 C C . ALA A 1 91 ? 28.137 -9.225 -33.548 1.00 76.00 91 ALA A C 1
ATOM 705 O O . ALA A 1 91 ? 28.675 -8.914 -32.488 1.00 76.00 91 ALA A O 1
ATOM 706 N N . GLY A 1 92 ? 27.405 -8.335 -34.225 1.00 74.62 92 GLY A N 1
ATOM 707 C CA . GLY A 1 92 ? 27.190 -6.970 -33.731 1.00 74.62 92 GLY A CA 1
ATOM 708 C C . GLY A 1 92 ? 28.476 -6.136 -33.741 1.00 74.62 92 GLY A C 1
ATOM 709 O O . GLY A 1 92 ? 29.199 -6.141 -34.736 1.00 74.62 92 GLY A O 1
ATOM 710 N N . SER A 1 93 ? 28.721 -5.369 -32.678 1.00 69.69 93 SER A N 1
ATOM 711 C CA . SER A 1 93 ? 29.936 -4.547 -32.498 1.00 69.69 93 SER A CA 1
ATOM 712 C C . SER A 1 93 ? 31.014 -5.229 -31.637 1.00 69.69 93 SER A C 1
ATOM 714 O O . SER A 1 93 ? 32.085 -4.657 -31.441 1.00 69.69 93 SER A O 1
ATOM 716 N N . SER A 1 94 ? 30.736 -6.448 -31.165 1.00 72.62 94 SER A N 1
ATOM 717 C CA . SER A 1 94 ? 31.563 -7.236 -30.244 1.00 72.62 94 SER A CA 1
ATOM 718 C C . SER A 1 94 ? 32.832 -7.799 -30.904 1.00 72.62 94 SER A C 1
ATOM 720 O O . SER A 1 94 ? 32.924 -7.915 -32.138 1.00 72.62 94 SER A O 1
ATOM 722 N N . GLY A 1 95 ? 33.830 -8.111 -30.073 1.00 85.31 95 GLY A N 1
ATOM 723 C CA . GLY A 1 95 ? 35.025 -8.869 -30.436 1.00 85.31 95 GLY A CA 1
ATOM 724 C C . GLY A 1 95 ? 34.851 -10.377 -30.223 1.00 85.31 95 GLY A C 1
ATOM 725 O O . GLY A 1 95 ? 33.745 -10.897 -30.076 1.00 85.31 95 GLY A O 1
ATOM 726 N N . LEU A 1 96 ? 35.957 -11.126 -30.245 1.00 90.50 96 LEU A N 1
ATOM 727 C CA . LEU A 1 96 ? 35.910 -12.544 -29.876 1.00 90.50 96 LEU A CA 1
ATOM 728 C C . LEU A 1 96 ? 35.651 -12.682 -28.377 1.00 90.50 96 LEU A C 1
ATOM 730 O O . LEU A 1 96 ? 36.395 -12.139 -27.566 1.00 90.50 96 LEU A O 1
ATOM 734 N N . THR A 1 97 ? 34.624 -13.446 -28.023 1.00 89.69 97 THR A N 1
ATOM 735 C CA . THR A 1 97 ? 34.246 -13.729 -26.640 1.00 89.69 97 THR A CA 1
ATOM 736 C C . THR A 1 97 ? 34.710 -15.129 -26.249 1.00 89.69 97 THR A C 1
ATOM 738 O O . THR A 1 97 ? 34.533 -16.093 -27.001 1.00 89.69 97 THR A O 1
ATOM 741 N N . ILE A 1 98 ? 35.313 -15.239 -25.067 1.00 92.31 98 ILE A N 1
ATOM 742 C CA . ILE A 1 98 ? 35.780 -16.492 -24.470 1.00 92.31 98 ILE A CA 1
ATOM 743 C C . ILE A 1 98 ? 35.206 -16.667 -23.063 1.00 92.31 98 ILE A C 1
ATOM 745 O O . ILE A 1 98 ? 34.842 -15.693 -22.405 1.00 92.31 98 ILE A O 1
ATOM 749 N N . GLY A 1 99 ? 35.141 -17.912 -22.589 1.00 91.12 99 GLY A N 1
ATOM 750 C CA . GLY A 1 99 ? 34.697 -18.214 -21.232 1.00 91.12 99 GLY A CA 1
ATOM 751 C C . GLY A 1 99 ? 33.322 -17.623 -20.926 1.00 91.12 99 GLY A C 1
ATOM 752 O O . GLY A 1 99 ? 32.390 -17.743 -21.721 1.00 91.12 99 GLY A O 1
ATOM 753 N N . PHE A 1 100 ? 33.191 -16.986 -19.762 1.00 90.12 100 PHE A N 1
ATOM 754 C CA . PHE A 1 100 ? 31.916 -16.444 -19.287 1.00 90.12 100 PHE A CA 1
ATOM 755 C C . PHE A 1 100 ? 31.787 -14.980 -19.711 1.00 90.12 100 PHE A C 1
ATOM 757 O O . PHE A 1 100 ? 32.023 -14.061 -18.927 1.00 90.12 100 PHE A O 1
ATOM 764 N N . GLY A 1 101 ? 31.472 -14.767 -20.990 1.00 82.25 101 GLY A N 1
ATOM 765 C CA . GLY A 1 101 ? 31.219 -13.431 -21.531 1.00 82.25 101 GLY A CA 1
ATOM 766 C C . GLY A 1 101 ? 32.445 -12.505 -21.578 1.00 82.25 101 GLY A C 1
ATOM 767 O O . GLY A 1 101 ? 32.261 -11.292 -21.680 1.00 82.25 101 GLY A O 1
ATOM 768 N N . TYR A 1 102 ? 33.674 -13.039 -21.510 1.00 88.31 102 TYR A N 1
ATOM 769 C CA . TYR A 1 102 ? 34.917 -12.261 -21.561 1.00 88.31 102 TYR A CA 1
ATOM 770 C C . TYR A 1 102 ? 35.234 -11.869 -23.013 1.00 88.31 102 TYR A C 1
ATOM 772 O O . TYR A 1 102 ? 35.773 -12.665 -23.785 1.00 88.31 102 TYR A O 1
ATOM 780 N N . ASP A 1 103 ? 34.875 -10.645 -23.400 1.00 87.69 103 ASP A N 1
ATOM 781 C CA . ASP A 1 103 ? 35.117 -10.118 -24.747 1.00 87.69 103 ASP A CA 1
ATOM 782 C C . ASP A 1 103 ? 36.544 -9.556 -24.874 1.00 87.69 103 ASP A C 1
ATOM 784 O O . ASP A 1 103 ? 36.930 -8.608 -24.181 1.00 87.69 103 ASP A O 1
ATOM 788 N N . LEU A 1 104 ? 37.336 -10.144 -25.774 1.00 89.50 104 LEU A N 1
ATOM 789 C CA . LEU A 1 104 ? 38.718 -9.754 -26.066 1.00 89.50 104 LEU A CA 1
ATOM 790 C C . LEU A 1 104 ? 38.797 -8.374 -26.730 1.00 89.50 104 LEU A C 1
ATOM 792 O O . LEU A 1 104 ? 39.738 -7.616 -26.485 1.00 89.50 104 LEU A O 1
ATOM 796 N N . GLY A 1 105 ? 37.786 -7.996 -27.510 1.00 85.00 105 GLY A N 1
ATOM 797 C CA . GLY A 1 105 ? 37.693 -6.692 -28.160 1.00 85.00 105 GLY A CA 1
ATOM 798 C C . GLY A 1 105 ? 37.640 -5.521 -27.175 1.00 85.00 105 GLY A C 1
ATOM 799 O O . GLY A 1 105 ? 37.993 -4.402 -27.547 1.00 85.00 105 GLY A O 1
ATOM 800 N N . TYR A 1 106 ? 37.260 -5.778 -25.920 1.00 78.00 106 TYR A N 1
ATOM 801 C CA . TYR A 1 106 ? 37.098 -4.771 -24.866 1.00 78.00 106 TYR A CA 1
ATOM 802 C C . TYR A 1 106 ? 38.163 -4.816 -23.775 1.00 78.00 106 TYR A C 1
ATOM 804 O O . TYR A 1 106 ? 38.076 -4.062 -22.802 1.00 78.00 106 TYR A O 1
ATOM 812 N N . GLN A 1 107 ? 39.183 -5.660 -23.929 1.00 83.69 107 GLN A N 1
ATOM 813 C CA . GLN A 1 107 ? 40.289 -5.681 -22.981 1.00 83.69 107 GLN A CA 1
ATOM 814 C C . GLN A 1 107 ? 41.243 -4.506 -23.221 1.00 83.69 107 GLN A C 1
ATOM 816 O O . GLN A 1 107 ? 41.537 -4.171 -24.371 1.00 83.69 107 GLN A O 1
ATOM 821 N N . PRO A 1 108 ? 41.744 -3.867 -22.148 1.00 75.75 108 PRO A N 1
ATOM 822 C CA . PRO A 1 108 ? 42.504 -2.625 -22.257 1.00 75.75 108 PRO A CA 1
ATOM 823 C C . PRO A 1 108 ? 43.877 -2.822 -22.908 1.00 75.75 108 PRO A C 1
ATOM 825 O O . PRO A 1 108 ? 44.388 -1.906 -23.551 1.00 75.75 108 PRO A O 1
ATOM 828 N N . SER A 1 109 ? 44.488 -3.998 -22.746 1.00 85.88 109 SER A N 1
ATOM 829 C CA . SER A 1 109 ? 45.770 -4.335 -23.362 1.00 85.88 109 SER A CA 1
ATOM 830 C C . SER A 1 109 ? 45.980 -5.847 -23.433 1.00 85.88 109 SER A C 1
ATOM 832 O O . SER A 1 109 ? 45.381 -6.616 -22.678 1.00 85.88 109 SER A O 1
ATOM 834 N N . ARG A 1 110 ? 46.891 -6.275 -24.317 1.00 90.19 110 ARG A N 1
ATOM 835 C CA . ARG A 1 110 ? 47.344 -7.675 -24.389 1.00 90.19 110 ARG A CA 1
ATOM 836 C C . ARG A 1 110 ? 47.970 -8.144 -23.075 1.00 90.19 110 ARG A C 1
ATOM 838 O O . ARG A 1 110 ? 47.797 -9.295 -22.704 1.00 90.19 110 ARG A O 1
ATOM 845 N N . GLN A 1 111 ? 48.656 -7.247 -22.365 1.00 86.88 111 GLN A N 1
ATOM 846 C CA . GLN A 1 111 ? 49.276 -7.546 -21.076 1.00 86.88 111 GLN A CA 1
ATOM 847 C C . GLN A 1 111 ? 48.233 -7.802 -19.982 1.00 86.88 111 GLN A C 1
ATOM 849 O O . GLN A 1 111 ? 48.402 -8.740 -19.212 1.00 86.88 111 GLN A O 1
ATOM 854 N N . ALA A 1 112 ? 47.154 -7.013 -19.932 1.00 83.19 112 ALA A N 1
ATOM 855 C CA . ALA A 1 112 ? 46.060 -7.236 -18.986 1.00 83.19 112 ALA A CA 1
ATOM 856 C C . ALA A 1 112 ? 45.386 -8.591 -19.245 1.00 83.19 112 ALA A C 1
ATOM 858 O O . ALA A 1 112 ? 45.287 -9.412 -18.342 1.00 83.19 112 ALA A O 1
ATOM 859 N N . PHE A 1 113 ? 45.057 -8.875 -20.509 1.00 91.88 113 PHE A N 1
ATOM 860 C CA . PHE A 1 113 ? 44.535 -10.181 -20.912 1.00 91.88 113 PHE A CA 1
ATOM 861 C C . PHE A 1 113 ? 45.477 -11.337 -20.526 1.00 91.88 113 PHE A C 1
ATOM 863 O O . PHE A 1 113 ? 45.040 -12.327 -19.943 1.00 91.88 113 PHE A O 1
ATOM 870 N N . ALA A 1 114 ? 46.775 -11.215 -20.818 1.00 91.19 114 ALA A N 1
ATOM 871 C CA . ALA A 1 114 ? 47.749 -12.240 -20.461 1.00 91.19 114 ALA A CA 1
ATOM 872 C C . ALA A 1 114 ? 47.842 -12.428 -18.940 1.00 91.19 114 ALA A C 1
ATOM 874 O O . ALA A 1 114 ? 47.933 -13.560 -18.482 1.00 91.19 114 ALA A O 1
ATOM 875 N N . SER A 1 115 ? 47.771 -11.349 -18.155 1.00 88.94 115 SER A N 1
ATOM 876 C CA . SER A 1 115 ? 47.748 -11.421 -16.690 1.00 88.94 115 SER A CA 1
ATOM 877 C C . SER A 1 115 ? 46.533 -12.189 -16.168 1.00 88.94 115 SER A C 1
ATOM 879 O O . SER A 1 115 ? 46.676 -12.980 -15.240 1.00 88.94 115 SER A O 1
ATOM 881 N N . ASP A 1 116 ? 45.360 -11.986 -16.769 1.00 91.06 116 ASP A N 1
ATOM 882 C CA . ASP A 1 116 ? 44.122 -12.649 -16.350 1.00 91.06 116 ASP A CA 1
ATOM 883 C C . ASP A 1 116 ? 44.152 -14.162 -16.627 1.00 91.06 116 ASP A C 1
ATOM 885 O O . ASP A 1 116 ? 43.622 -14.949 -15.844 1.00 91.06 116 ASP A O 1
ATOM 889 N N . TRP A 1 117 ? 44.773 -14.575 -17.738 1.00 94.38 117 TRP A N 1
ATOM 890 C CA . TRP A 1 117 ? 44.701 -15.949 -18.255 1.00 94.38 117 TRP A CA 1
ATOM 891 C C . TRP A 1 117 ? 45.994 -16.769 -18.109 1.00 94.38 117 TRP A C 1
ATOM 893 O O . TRP A 1 117 ? 45.982 -17.980 -18.357 1.00 94.38 117 TRP A O 1
ATOM 903 N N . SER A 1 118 ? 47.111 -16.151 -17.713 1.00 90.50 118 SER A N 1
ATOM 904 C CA . SER A 1 118 ? 48.399 -16.836 -17.541 1.00 90.50 118 SER A CA 1
ATOM 905 C C . SER A 1 118 ? 48.305 -17.959 -16.510 1.00 90.50 118 SER A C 1
ATOM 907 O O . SER A 1 118 ? 47.687 -17.820 -15.456 1.00 90.50 118 SER A O 1
ATOM 909 N N . GLY A 1 119 ? 48.901 -19.109 -16.832 1.00 90.44 119 GLY A N 1
ATOM 910 C CA . GLY A 1 119 ? 48.855 -20.309 -15.993 1.00 90.44 119 GLY A CA 1
ATOM 911 C C . GLY A 1 119 ? 47.515 -21.055 -16.006 1.00 90.44 119 GLY A C 1
ATOM 912 O O . GLY A 1 119 ? 47.450 -22.161 -15.479 1.00 90.44 119 GLY A O 1
ATOM 913 N N . LEU A 1 120 ? 46.467 -20.501 -16.632 1.00 93.56 120 LEU A N 1
ATOM 914 C CA . LEU A 1 120 ? 45.158 -21.151 -16.784 1.00 93.56 120 LEU A CA 1
ATOM 915 C C . LEU A 1 120 ? 44.960 -21.778 -18.170 1.00 93.56 120 LEU A C 1
ATOM 917 O O . LEU A 1 120 ? 44.147 -22.688 -18.329 1.00 93.56 120 LEU A O 1
ATOM 921 N N . LEU A 1 121 ? 45.706 -21.304 -19.170 1.00 94.00 121 LEU A N 1
ATOM 922 C CA . LEU A 1 121 ? 45.736 -21.837 -20.531 1.00 94.00 121 LEU A CA 1
ATOM 923 C C . LEU A 1 121 ? 47.188 -22.055 -20.992 1.00 94.00 121 LEU A C 1
ATOM 925 O O . LEU A 1 121 ? 48.097 -21.391 -20.489 1.00 94.00 121 LEU A O 1
ATOM 929 N N . PRO A 1 122 ? 47.431 -22.944 -21.975 1.00 93.31 122 PRO A N 1
ATOM 930 C CA . PRO A 1 122 ? 48.747 -23.081 -22.592 1.00 93.31 122 PRO A CA 1
ATOM 931 C C . PRO A 1 122 ? 49.222 -21.753 -23.196 1.00 93.31 122 PRO A C 1
ATOM 933 O O . PRO A 1 122 ? 48.467 -21.113 -23.929 1.00 93.31 122 PRO A O 1
ATOM 936 N N . SER A 1 123 ? 50.481 -21.370 -22.957 1.00 91.44 123 SER A N 1
ATOM 937 C CA . SER A 1 123 ? 51.053 -20.108 -23.458 1.00 91.44 123 SER A CA 1
ATOM 938 C C . SER A 1 123 ? 50.852 -19.883 -24.965 1.00 91.44 123 SER A C 1
ATOM 940 O O . SER A 1 123 ? 50.402 -18.797 -25.320 1.00 91.44 123 SER A O 1
ATOM 942 N N . PRO A 1 124 ? 51.014 -20.893 -25.852 1.00 92.75 124 PRO A N 1
ATOM 943 C CA . PRO A 1 124 ? 50.743 -20.705 -27.280 1.00 92.75 124 PRO A CA 1
ATOM 944 C C . PRO A 1 124 ? 49.290 -20.311 -27.584 1.00 92.75 124 PRO A C 1
ATOM 946 O O . PRO A 1 124 ? 49.032 -19.557 -28.517 1.00 92.75 124 PRO A O 1
ATOM 949 N N . HIS A 1 125 ? 48.321 -20.794 -26.798 1.00 93.81 125 HIS A N 1
ATOM 950 C CA . HIS A 1 125 ? 46.917 -20.416 -26.971 1.00 93.81 125 HIS A CA 1
ATOM 951 C C . HIS A 1 125 ? 46.662 -18.981 -26.503 1.00 93.81 125 HIS A C 1
ATOM 953 O O . HIS A 1 125 ? 45.886 -18.268 -27.136 1.00 93.81 125 HIS A O 1
ATOM 959 N N . ILE A 1 126 ? 47.320 -18.549 -25.421 1.00 94.19 126 ILE A N 1
ATOM 960 C CA . ILE A 1 126 ? 47.246 -17.164 -24.933 1.00 94.19 126 ILE A CA 1
ATOM 961 C C . ILE A 1 126 ? 47.798 -16.211 -25.996 1.00 94.19 126 ILE A C 1
ATOM 963 O O . ILE A 1 126 ? 47.129 -15.236 -26.330 1.00 94.19 126 ILE A O 1
ATOM 967 N N . ASP A 1 127 ? 48.946 -16.526 -26.595 1.00 93.44 127 ASP A N 1
ATOM 968 C CA . ASP A 1 127 ? 49.549 -15.697 -27.646 1.00 93.44 127 ASP A CA 1
ATOM 969 C C . ASP A 1 127 ? 48.615 -15.544 -28.857 1.00 93.44 127 ASP A C 1
ATOM 971 O O . ASP A 1 127 ? 48.414 -14.439 -29.363 1.00 93.44 127 ASP A O 1
ATOM 975 N N . MET A 1 128 ? 47.959 -16.632 -29.279 1.00 93.88 128 MET A N 1
ATOM 976 C CA . MET A 1 128 ? 46.976 -16.583 -30.366 1.00 93.88 128 MET A CA 1
ATOM 977 C C . MET A 1 128 ? 45.726 -15.766 -30.008 1.00 93.88 128 MET A C 1
ATOM 979 O O . MET A 1 128 ? 45.209 -15.029 -30.848 1.00 93.88 128 MET A O 1
ATOM 983 N N . LEU A 1 129 ? 45.217 -15.888 -28.779 1.00 95.25 129 LEU A N 1
ATOM 984 C CA . LEU A 1 129 ? 44.052 -15.127 -28.309 1.00 95.25 129 LEU A CA 1
ATOM 985 C C . LEU A 1 129 ? 44.373 -13.635 -28.144 1.00 95.25 129 LEU A C 1
ATOM 987 O O . LEU A 1 129 ? 43.514 -12.793 -28.411 1.00 95.25 129 LEU A O 1
ATOM 991 N N . ALA A 1 130 ? 45.610 -13.291 -27.776 1.00 94.88 130 ALA A N 1
ATOM 992 C CA . ALA A 1 130 ? 46.063 -11.910 -27.619 1.00 94.88 130 ALA A CA 1
ATOM 993 C C . ALA A 1 130 ? 45.974 -11.102 -28.929 1.00 94.88 130 ALA A C 1
ATOM 995 O O . ALA A 1 130 ? 45.815 -9.879 -28.893 1.00 94.88 130 ALA A O 1
ATOM 996 N N . GLU A 1 131 ? 45.997 -11.760 -30.093 1.00 94.50 131 GLU A N 1
ATOM 997 C CA . GLU A 1 131 ? 45.771 -11.113 -31.392 1.00 94.50 131 GLU A CA 1
ATOM 998 C C . GLU A 1 131 ? 44.345 -10.570 -31.572 1.00 94.50 131 GLU A C 1
ATOM 1000 O O . GLU A 1 131 ? 44.131 -9.656 -32.374 1.00 94.50 131 GLU A O 1
ATOM 1005 N N . ALA A 1 132 ? 43.377 -11.091 -30.812 1.00 92.50 132 ALA A N 1
ATOM 1006 C CA . ALA A 1 132 ? 41.999 -10.607 -30.810 1.00 92.50 132 ALA A CA 1
ATOM 1007 C C . ALA A 1 132 ? 41.794 -9.396 -29.888 1.00 92.50 132 ALA A C 1
ATOM 1009 O O . ALA A 1 132 ? 40.746 -8.749 -29.955 1.00 92.50 132 ALA A O 1
ATOM 1010 N N . VAL A 1 133 ? 42.761 -9.091 -29.015 1.00 91.56 133 VAL A N 1
ATOM 1011 C CA . VAL A 1 133 ? 42.604 -8.043 -28.004 1.00 91.56 133 VAL A CA 1
ATOM 1012 C C . VAL A 1 133 ? 42.474 -6.671 -28.663 1.00 91.56 133 VAL A C 1
ATOM 1014 O O . VAL A 1 133 ? 43.317 -6.269 -29.465 1.00 91.56 133 VAL A O 1
ATOM 1017 N N . GLY A 1 134 ? 41.399 -5.955 -28.325 1.00 85.19 134 GLY A N 1
ATOM 1018 C CA . GLY A 1 134 ? 41.070 -4.641 -28.888 1.00 85.19 134 GLY A CA 1
ATOM 1019 C C . GLY A 1 134 ? 40.422 -4.675 -30.280 1.00 85.19 134 GLY A C 1
ATOM 1020 O O . GLY A 1 134 ? 40.032 -3.625 -30.803 1.00 85.19 134 GLY A O 1
ATOM 1021 N N . LEU A 1 135 ? 40.277 -5.856 -30.896 1.00 88.81 135 LEU A N 1
ATOM 1022 C CA . LEU A 1 135 ? 39.651 -6.007 -32.207 1.00 88.81 135 LEU A CA 1
ATOM 1023 C C . LEU A 1 135 ? 38.122 -6.052 -32.073 1.00 88.81 135 LEU A C 1
ATOM 1025 O O . LEU A 1 135 ? 37.560 -7.010 -31.551 1.00 88.81 135 LEU A O 1
ATOM 1029 N N . ARG A 1 136 ? 37.450 -5.016 -32.586 1.00 86.31 136 ARG A N 1
ATOM 1030 C CA . ARG A 1 136 ? 35.990 -4.838 -32.503 1.00 86.31 136 ARG A CA 1
ATOM 1031 C C . ARG A 1 136 ? 35.380 -4.614 -33.878 1.00 86.31 136 ARG A C 1
ATOM 1033 O O . ARG A 1 136 ? 35.964 -3.914 -34.705 1.00 86.31 136 ARG A O 1
ATOM 1040 N N . ALA A 1 137 ? 34.183 -5.141 -34.111 1.00 84.69 137 ALA A N 1
ATOM 1041 C CA . ALA A 1 137 ? 33.446 -4.948 -35.358 1.00 84.69 137 ALA A CA 1
ATOM 1042 C C . ALA A 1 137 ? 32.758 -3.565 -35.413 1.00 84.69 137 ALA A C 1
ATOM 1044 O O . ALA A 1 137 ? 31.543 -3.467 -35.533 1.00 84.69 137 ALA A O 1
ATOM 1045 N N . VAL A 1 138 ? 33.520 -2.473 -35.312 1.00 81.12 138 VAL A N 1
ATOM 1046 C CA . VAL A 1 138 ? 33.012 -1.082 -35.272 1.00 81.12 138 VAL A CA 1
ATOM 1047 C C . VAL A 1 138 ? 33.571 -0.239 -36.416 1.00 81.12 138 VAL A C 1
ATOM 1049 O O . VAL A 1 138 ? 34.641 -0.553 -36.939 1.00 81.12 138 VAL A O 1
ATOM 1052 N N . GLU A 1 139 ? 32.877 0.841 -36.773 1.00 80.31 139 GLU A N 1
ATOM 1053 C CA . GLU A 1 139 ? 33.366 1.816 -37.758 1.00 80.31 139 GLU A CA 1
ATOM 1054 C C . GLU A 1 139 ? 34.592 2.606 -37.254 1.00 80.31 139 GLU A C 1
ATOM 1056 O O . GLU A 1 139 ? 34.787 2.716 -36.038 1.00 80.31 139 GLU A O 1
ATOM 1061 N N . PRO A 1 140 ? 35.426 3.162 -38.158 1.00 84.19 140 PRO A N 1
ATOM 1062 C CA . PRO A 1 140 ? 35.458 2.909 -39.610 1.00 84.19 140 PRO A CA 1
ATOM 1063 C C . PRO A 1 140 ? 35.949 1.484 -39.941 1.00 84.19 140 PRO A C 1
ATOM 1065 O O . PRO A 1 140 ? 36.474 0.793 -39.067 1.00 84.19 140 PRO A O 1
ATOM 1068 N N . ASP A 1 141 ? 35.790 1.037 -41.189 1.00 87.94 141 ASP A N 1
ATOM 1069 C CA . ASP A 1 141 ? 36.287 -0.252 -41.714 1.00 87.94 141 ASP A CA 1
ATOM 1070 C C . ASP A 1 141 ? 35.663 -1.501 -41.073 1.00 87.94 141 ASP A C 1
ATOM 1072 O O . ASP A 1 141 ? 36.294 -2.563 -40.978 1.00 87.94 141 ASP A O 1
ATOM 1076 N N . ARG A 1 142 ? 34.399 -1.407 -40.643 1.00 86.12 142 ARG A N 1
ATOM 1077 C CA . ARG A 1 142 ? 33.695 -2.506 -39.964 1.00 86.12 142 ARG A CA 1
ATOM 1078 C C . ARG A 1 142 ? 33.797 -3.833 -40.719 1.00 86.12 142 ARG A C 1
ATOM 1080 O O . ARG A 1 142 ? 34.070 -4.857 -40.096 1.00 86.12 142 ARG A O 1
ATOM 1087 N N . GLN A 1 143 ? 33.623 -3.829 -42.042 1.00 87.94 143 GLN A N 1
ATOM 1088 C CA . GLN A 1 143 ? 33.656 -5.054 -42.847 1.00 87.94 143 GLN A CA 1
ATOM 1089 C C . GLN A 1 143 ? 35.028 -5.748 -42.804 1.00 87.94 143 GLN A C 1
ATOM 1091 O O . GLN A 1 143 ? 35.100 -6.951 -42.565 1.00 87.94 143 GLN A O 1
ATOM 1096 N N . GLN A 1 144 ? 36.120 -4.988 -42.927 1.00 91.38 144 GLN A N 1
ATOM 1097 C CA . GLN A 1 144 ? 37.479 -5.535 -42.851 1.00 91.38 144 GLN A CA 1
ATOM 1098 C C . GLN A 1 144 ? 37.764 -6.122 -41.460 1.00 91.38 144 GLN A C 1
ATOM 1100 O O . GLN A 1 144 ? 38.365 -7.191 -41.335 1.00 91.38 144 GLN A O 1
ATOM 1105 N N . LYS A 1 145 ? 37.285 -5.461 -40.396 1.00 90.19 145 LYS A N 1
ATOM 1106 C CA . LYS A 1 145 ? 37.411 -5.962 -39.018 1.00 90.19 145 LYS A CA 1
ATOM 1107 C C . LYS A 1 145 ? 36.602 -7.240 -38.802 1.00 90.19 145 LYS A C 1
ATOM 1109 O O . LYS A 1 145 ? 37.109 -8.167 -38.178 1.00 90.19 145 LYS A O 1
ATOM 1114 N N . VAL A 1 146 ? 35.391 -7.328 -39.356 1.00 89.19 146 VAL A N 1
ATOM 1115 C CA . VAL A 1 146 ? 34.576 -8.556 -39.349 1.00 89.19 146 VAL A CA 1
ATOM 1116 C C . VAL A 1 146 ? 35.314 -9.706 -40.032 1.00 89.19 146 VAL A C 1
ATOM 1118 O O . VAL A 1 146 ? 35.369 -10.810 -39.487 1.00 89.19 146 VAL A O 1
ATOM 1121 N N . ASP A 1 147 ? 35.914 -9.458 -41.194 1.00 92.00 147 ASP A N 1
ATOM 1122 C CA . ASP A 1 147 ? 36.651 -10.486 -41.930 1.00 92.00 147 ASP A CA 1
ATOM 1123 C C . ASP A 1 147 ? 37.892 -10.948 -41.155 1.00 92.00 147 ASP A C 1
ATOM 1125 O O . ASP A 1 147 ? 38.148 -12.154 -41.062 1.00 92.00 147 ASP A O 1
ATOM 1129 N N . ARG A 1 148 ? 38.597 -10.017 -40.496 1.00 93.69 148 ARG A N 1
ATOM 1130 C CA . ARG A 1 148 ? 39.716 -10.323 -39.594 1.00 93.69 148 ARG A CA 1
ATOM 1131 C C . ARG A 1 148 ? 39.279 -11.150 -38.381 1.00 93.69 148 ARG A C 1
ATOM 1133 O O . ARG A 1 148 ? 39.939 -12.139 -38.070 1.00 93.69 148 ARG A O 1
ATOM 1140 N N . ILE A 1 149 ? 38.168 -10.799 -37.728 1.00 92.56 149 ILE A N 1
ATOM 1141 C CA . ILE A 1 149 ? 37.612 -11.555 -36.589 1.00 92.56 149 ILE A CA 1
ATOM 1142 C C . ILE A 1 149 ? 37.267 -12.986 -37.014 1.00 92.56 149 ILE A C 1
ATOM 1144 O O . ILE A 1 149 ? 37.660 -13.943 -36.347 1.00 92.56 149 ILE A O 1
ATOM 1148 N N . LYS A 1 150 ? 36.585 -13.156 -38.154 1.00 91.94 150 LYS A N 1
ATOM 1149 C CA . LYS A 1 150 ? 36.237 -14.481 -38.693 1.00 91.94 150 LYS A CA 1
ATOM 1150 C C . LYS A 1 150 ? 37.473 -15.303 -39.050 1.00 91.94 150 LYS A C 1
ATOM 1152 O O . LYS A 1 150 ? 37.484 -16.510 -38.816 1.00 91.94 150 LYS A O 1
ATOM 1157 N N . ALA A 1 151 ? 38.495 -14.677 -39.633 1.00 94.00 151 ALA A N 1
ATOM 1158 C CA . ALA A 1 151 ? 39.751 -15.348 -39.951 1.00 94.00 151 ALA A CA 1
ATOM 1159 C C . ALA A 1 151 ? 40.465 -15.826 -38.682 1.00 94.00 151 ALA A C 1
ATOM 1161 O O . ALA A 1 151 ? 40.826 -16.996 -38.605 1.00 94.00 151 ALA A O 1
ATOM 1162 N N . LEU A 1 152 ? 40.580 -14.963 -37.670 1.00 94.62 152 LEU A N 1
ATOM 1163 C CA . LEU A 1 152 ? 41.205 -15.309 -36.397 1.00 94.62 152 LEU A CA 1
ATOM 1164 C C . LEU A 1 152 ? 40.441 -16.418 -35.663 1.00 94.62 152 LEU A C 1
ATOM 1166 O O . LEU A 1 152 ? 41.055 -17.359 -35.169 1.00 94.62 152 LEU A O 1
ATOM 1170 N N . LEU A 1 153 ? 39.106 -16.357 -35.654 1.00 94.19 153 LEU A N 1
ATOM 1171 C CA . LEU A 1 153 ? 38.269 -17.411 -35.082 1.00 94.19 153 LEU A CA 1
ATOM 1172 C C . LEU A 1 153 ? 38.535 -18.772 -35.737 1.00 94.19 153 LEU A C 1
ATOM 1174 O O . LEU A 1 153 ? 38.678 -19.765 -35.028 1.00 94.19 153 LEU A O 1
ATOM 1178 N N . ARG A 1 154 ? 38.633 -18.823 -37.074 1.00 93.88 154 ARG A N 1
ATOM 1179 C CA . ARG A 1 154 ? 38.985 -20.061 -37.791 1.00 93.88 154 ARG A CA 1
ATOM 1180 C C . ARG A 1 154 ? 40.355 -20.577 -37.360 1.00 93.88 154 ARG A C 1
ATOM 1182 O O . ARG A 1 154 ? 40.440 -21.725 -36.944 1.00 93.88 154 ARG A O 1
ATOM 1189 N N . SER A 1 155 ? 41.375 -19.719 -37.342 1.00 94.75 155 SER A N 1
ATOM 1190 C CA . SER A 1 155 ? 42.726 -20.103 -36.913 1.00 94.75 155 SER A CA 1
ATOM 1191 C C . SER A 1 155 ? 42.764 -20.655 -35.483 1.00 94.75 155 SER A C 1
ATOM 1193 O O . SER A 1 155 ? 43.442 -21.644 -35.226 1.00 94.75 155 SER A O 1
ATOM 1195 N N . LEU A 1 156 ? 42.013 -20.056 -34.552 1.00 94.19 156 LEU A N 1
ATOM 1196 C CA . LEU A 1 156 ? 41.900 -20.540 -33.170 1.00 94.19 156 LEU A CA 1
ATOM 1197 C C . LEU A 1 156 ? 41.223 -21.917 -33.100 1.00 94.19 156 LEU A C 1
ATOM 1199 O O . LEU A 1 156 ? 41.651 -22.789 -32.343 1.00 94.19 156 LEU A O 1
ATOM 1203 N N . VAL A 1 157 ? 40.168 -22.129 -33.890 1.00 91.56 157 VAL A N 1
ATOM 1204 C CA . VAL A 1 157 ? 39.460 -23.415 -33.947 1.00 91.56 157 VAL A CA 1
ATOM 1205 C C . VAL A 1 157 ? 40.345 -24.508 -34.547 1.00 91.56 157 VAL A C 1
ATOM 1207 O O . VAL A 1 157 ? 40.393 -25.603 -33.979 1.00 91.56 157 VAL A O 1
ATOM 1210 N N . ASP A 1 158 ? 41.053 -24.205 -35.636 1.00 93.06 158 ASP A N 1
ATOM 1211 C CA . ASP A 1 158 ? 41.942 -25.132 -36.344 1.00 93.06 158 ASP A CA 1
ATOM 1212 C C . ASP A 1 158 ? 43.154 -25.521 -35.487 1.00 93.06 158 ASP A C 1
ATOM 1214 O O . ASP A 1 158 ? 43.529 -26.691 -35.441 1.00 93.06 158 ASP A O 1
ATOM 1218 N N . ALA A 1 159 ? 43.699 -24.574 -34.717 1.00 92.62 159 ALA A N 1
ATOM 1219 C CA . ALA A 1 159 ? 44.748 -24.832 -33.730 1.00 92.62 159 ALA A CA 1
ATOM 1220 C C . ALA A 1 159 ? 44.255 -25.591 -32.484 1.00 92.62 159 ALA A C 1
ATOM 1222 O O . ALA A 1 159 ? 45.037 -25.888 -31.585 1.00 92.62 159 ALA A O 1
ATOM 1223 N N . GLY A 1 160 ? 42.960 -25.911 -32.400 1.00 92.31 160 GLY A N 1
ATOM 1224 C CA . GLY A 1 160 ? 42.413 -26.675 -31.286 1.00 92.31 160 GLY A CA 1
ATOM 1225 C C . GLY A 1 160 ? 42.286 -25.879 -29.988 1.00 92.31 160 GLY A C 1
ATOM 1226 O O . GLY A 1 160 ? 42.135 -26.496 -28.935 1.00 92.31 160 GLY A O 1
ATOM 1227 N N . VAL A 1 161 ? 42.273 -24.541 -30.041 1.00 94.50 161 VAL A N 1
ATOM 1228 C CA . VAL A 1 161 ? 42.127 -23.701 -28.845 1.00 94.50 161 VAL A CA 1
ATOM 1229 C C . VAL A 1 161 ? 40.811 -24.029 -28.139 1.00 94.50 161 VAL A C 1
ATOM 1231 O O . VAL A 1 161 ? 39.735 -24.103 -28.750 1.00 94.50 161 VAL A O 1
ATOM 1234 N N . ARG A 1 162 ? 40.912 -24.274 -26.833 1.00 94.06 162 ARG A N 1
ATOM 1235 C CA . ARG A 1 162 ? 39.793 -24.520 -25.924 1.00 94.06 162 ARG A CA 1
ATOM 1236 C C . ARG A 1 162 ? 39.939 -23.631 -24.705 1.00 94.06 162 ARG A C 1
ATOM 1238 O O . ARG A 1 162 ? 41.054 -23.387 -24.253 1.00 94.06 162 ARG A O 1
ATOM 1245 N N . ILE A 1 163 ? 38.802 -23.198 -24.183 1.00 95.50 163 ILE A N 1
ATOM 1246 C CA . ILE A 1 163 ? 38.653 -22.345 -23.012 1.00 95.50 163 ILE A CA 1
ATOM 1247 C C . ILE A 1 163 ? 37.827 -23.143 -21.993 1.00 95.50 163 ILE A C 1
ATOM 1249 O O . ILE A 1 163 ? 36.602 -23.020 -21.978 1.00 95.50 163 ILE A O 1
ATOM 1253 N N . PRO A 1 164 ? 38.438 -24.061 -21.224 1.00 95.06 164 PRO A N 1
ATOM 1254 C CA . PRO A 1 164 ? 37.690 -24.979 -20.367 1.00 95.06 164 PRO A CA 1
ATOM 1255 C C . PRO A 1 164 ? 36.881 -24.243 -19.288 1.00 95.06 164 PRO A C 1
ATOM 1257 O O . PRO A 1 164 ? 37.132 -23.067 -19.000 1.00 95.06 164 PRO A O 1
ATOM 1260 N N . TRP A 1 165 ? 35.898 -24.930 -18.703 1.00 94.19 165 TRP A N 1
ATOM 1261 C CA . TRP A 1 165 ? 34.977 -24.340 -17.729 1.00 94.19 165 TRP A CA 1
ATOM 1262 C C . TRP A 1 165 ? 35.714 -23.778 -16.508 1.00 94.19 165 TRP A C 1
ATOM 1264 O O . TRP A 1 165 ? 35.514 -22.621 -16.157 1.00 94.19 165 TRP A O 1
ATOM 1274 N N . GLU A 1 166 ? 36.619 -24.547 -15.905 1.00 95.69 166 GLU A N 1
ATOM 1275 C CA . GLU A 1 166 ? 37.303 -24.181 -14.659 1.00 95.69 166 GLU A CA 1
ATOM 1276 C C . GLU A 1 166 ? 38.223 -22.948 -14.806 1.00 95.69 166 GLU A C 1
ATOM 1278 O O . GLU A 1 166 ? 38.105 -22.023 -13.993 1.00 95.69 166 GLU A O 1
ATOM 1283 N N . PRO A 1 167 ? 39.083 -22.842 -15.846 1.00 95.25 167 PRO A N 1
ATOM 1284 C CA . PRO A 1 167 ? 39.760 -21.594 -16.199 1.00 95.25 167 PRO A CA 1
ATOM 1285 C C . PRO A 1 167 ? 38.801 -20.414 -16.384 1.00 95.25 167 PRO A C 1
ATOM 1287 O O . PRO A 1 167 ? 39.050 -19.332 -15.857 1.00 95.25 167 PRO A O 1
ATOM 1290 N N . SER A 1 168 ? 37.686 -20.628 -17.090 1.00 94.44 168 SER A N 1
ATOM 1291 C CA . SER A 1 168 ? 36.694 -19.578 -17.358 1.00 94.44 168 SER A CA 1
ATOM 1292 C C . SER A 1 168 ? 36.044 -19.068 -16.078 1.00 94.44 168 SER A C 1
ATOM 1294 O O . SER A 1 168 ? 35.935 -17.861 -15.879 1.00 94.44 168 SER A O 1
ATOM 1296 N N . GLU A 1 169 ? 35.656 -19.979 -15.189 1.00 94.69 169 GLU A N 1
ATOM 1297 C CA . GLU A 1 169 ? 35.064 -19.657 -13.897 1.00 94.69 169 GLU A CA 1
ATOM 1298 C C . GLU A 1 169 ? 36.058 -18.915 -12.994 1.00 94.69 169 GLU A C 1
ATOM 1300 O O . GLU A 1 169 ? 35.694 -17.935 -12.339 1.00 94.69 169 GLU A O 1
ATOM 1305 N N . THR A 1 170 ? 37.329 -19.331 -13.014 1.00 94.00 170 THR A N 1
ATOM 1306 C CA . THR A 1 170 ? 38.417 -18.681 -12.268 1.00 94.00 170 THR A CA 1
ATOM 1307 C C . THR A 1 170 ? 38.583 -17.222 -12.691 1.00 94.00 170 THR A C 1
ATOM 1309 O O . THR A 1 170 ? 38.584 -16.333 -11.838 1.00 94.00 170 THR A O 1
ATOM 1312 N N . VAL A 1 171 ? 38.674 -16.956 -13.999 1.00 93.12 171 VAL A N 1
ATOM 1313 C CA . VAL A 1 171 ? 38.779 -15.586 -14.533 1.00 93.12 171 VAL A CA 1
ATOM 1314 C C . VAL A 1 171 ? 37.502 -14.792 -14.272 1.00 93.12 171 VAL A C 1
ATOM 1316 O O . VAL A 1 171 ? 37.556 -13.615 -13.908 1.00 93.12 171 VAL A O 1
ATOM 1319 N N . PHE A 1 172 ? 36.337 -15.425 -14.405 1.00 93.25 172 PHE A N 1
ATOM 1320 C CA . PHE A 1 172 ? 35.064 -14.763 -14.162 1.00 93.25 172 PHE A CA 1
ATOM 1321 C C . PHE A 1 172 ? 34.955 -14.252 -12.722 1.00 93.25 172 PHE A C 1
ATOM 1323 O O . PHE A 1 172 ? 34.644 -13.080 -12.517 1.00 93.25 172 PHE A O 1
ATOM 1330 N N . ARG A 1 173 ? 35.280 -15.096 -11.735 1.00 91.88 173 ARG A N 1
ATOM 1331 C CA . ARG A 1 173 ? 35.250 -14.737 -10.309 1.00 91.88 173 ARG A CA 1
ATOM 1332 C C . ARG A 1 173 ? 36.294 -13.684 -9.946 1.00 91.88 173 ARG A C 1
ATOM 1334 O O . ARG A 1 173 ? 35.978 -12.763 -9.208 1.00 91.88 173 ARG A O 1
ATOM 1341 N N . LYS A 1 174 ? 37.523 -13.813 -10.457 1.00 89.25 174 LYS A N 1
ATOM 1342 C CA . LYS A 1 174 ? 38.638 -12.932 -10.069 1.00 89.25 174 LYS A CA 1
ATOM 1343 C C . LYS A 1 174 ? 38.629 -11.575 -10.760 1.00 89.25 174 LYS A C 1
ATOM 1345 O O . LYS A 1 174 ? 39.128 -10.611 -10.196 1.00 89.25 174 LYS A O 1
ATOM 1350 N N . VAL A 1 175 ? 38.111 -11.511 -11.984 1.00 87.25 175 VAL A N 1
ATOM 1351 C CA . VAL A 1 175 ? 38.280 -10.333 -12.846 1.00 87.25 175 VAL A CA 1
ATOM 1352 C C . VAL A 1 175 ? 36.938 -9.780 -13.296 1.00 87.25 175 VAL A C 1
ATOM 1354 O O . VAL A 1 175 ? 36.649 -8.595 -13.137 1.00 87.25 175 VAL A O 1
ATOM 1357 N N . THR A 1 176 ? 36.092 -10.634 -13.869 1.00 88.81 176 THR A N 1
ATOM 1358 C CA . THR A 1 176 ? 34.934 -10.155 -14.634 1.00 88.81 176 THR A CA 1
ATOM 1359 C C . THR A 1 176 ? 33.791 -9.700 -13.733 1.00 88.81 176 THR A C 1
ATOM 1361 O O . THR A 1 176 ? 33.305 -8.579 -13.883 1.00 88.81 176 THR A O 1
ATOM 1364 N N . LEU A 1 177 ? 33.376 -10.540 -12.785 1.00 91.81 177 LEU A N 1
ATOM 1365 C CA . LEU A 1 177 ? 32.290 -10.234 -11.859 1.00 91.81 177 LEU A CA 1
ATOM 1366 C C . LEU A 1 177 ? 32.595 -9.009 -10.975 1.00 91.81 177 LEU A C 1
ATOM 1368 O O . LEU A 1 177 ? 31.752 -8.110 -10.958 1.00 91.81 177 LEU A O 1
ATOM 1372 N N . PRO A 1 178 ? 33.782 -8.886 -10.339 1.00 91.31 178 PRO A N 1
ATOM 1373 C CA . PRO A 1 178 ? 34.128 -7.698 -9.556 1.00 91.31 178 PRO A CA 1
ATOM 1374 C C . PRO A 1 178 ? 34.030 -6.399 -10.360 1.00 91.31 178 PRO A C 1
ATOM 1376 O O . PRO A 1 178 ? 33.468 -5.406 -9.897 1.00 91.31 178 PRO A O 1
ATOM 1379 N N . ARG A 1 179 ? 34.498 -6.415 -11.615 1.00 86.56 179 ARG A N 1
ATOM 1380 C CA . ARG A 1 179 ? 34.427 -5.249 -12.503 1.00 86.56 179 ARG A CA 1
ATOM 1381 C C . ARG A 1 179 ? 32.983 -4.829 -12.787 1.00 86.56 179 ARG A C 1
ATOM 1383 O O . ARG A 1 179 ? 32.672 -3.642 -12.740 1.00 86.56 179 ARG A O 1
ATOM 1390 N N . TYR A 1 180 ? 32.095 -5.779 -13.077 1.00 88.19 180 TYR A N 1
ATOM 1391 C CA . TYR A 1 180 ? 30.686 -5.479 -13.358 1.00 88.19 180 TYR A CA 1
ATOM 1392 C C . TYR A 1 180 ? 29.881 -5.106 -12.107 1.00 88.19 180 TYR A C 1
ATOM 1394 O O . TYR A 1 180 ? 28.984 -4.262 -12.195 1.00 88.19 180 TYR A O 1
ATOM 1402 N N . ALA A 1 181 ? 30.224 -5.662 -10.944 1.00 92.56 181 ALA A N 1
ATOM 1403 C CA . ALA A 1 181 ? 29.680 -5.225 -9.663 1.00 92.56 181 ALA A CA 1
ATOM 1404 C C . ALA A 1 181 ? 30.036 -3.753 -9.389 1.00 92.56 181 ALA A C 1
ATOM 1406 O O . ALA A 1 181 ? 29.155 -2.950 -9.084 1.00 92.56 181 ALA A O 1
ATOM 1407 N N . ALA A 1 182 ? 31.294 -3.363 -9.616 1.00 89.25 182 ALA A N 1
ATOM 1408 C CA . ALA A 1 182 ? 31.734 -1.976 -9.472 1.00 89.25 182 ALA A CA 1
ATOM 1409 C C . ALA A 1 182 ? 31.053 -1.012 -10.449 1.00 89.25 182 ALA A C 1
ATOM 1411 O O . ALA A 1 182 ? 30.581 0.046 -10.033 1.00 89.25 182 ALA A O 1
ATOM 1412 N N . LEU A 1 183 ? 30.920 -1.393 -11.723 1.00 85.88 183 LEU A N 1
ATOM 1413 C CA . LEU A 1 183 ? 30.179 -0.595 -12.705 1.00 85.88 183 LEU A CA 1
ATOM 1414 C C . LEU A 1 183 ? 28.716 -0.392 -12.303 1.00 85.88 183 LEU A C 1
ATOM 1416 O O . LEU A 1 183 ? 28.191 0.711 -12.433 1.00 85.88 183 LEU A O 1
ATOM 1420 N N . THR A 1 184 ? 28.067 -1.449 -11.811 1.00 92.69 184 THR A N 1
ATOM 1421 C CA . THR A 1 184 ? 26.670 -1.388 -11.363 1.00 92.69 184 THR A CA 1
ATOM 1422 C C . THR A 1 184 ? 26.534 -0.460 -10.163 1.00 92.69 184 THR A C 1
ATOM 1424 O O . THR A 1 184 ? 25.701 0.443 -10.191 1.00 92.69 184 THR A O 1
ATOM 1427 N N . SER A 1 185 ? 27.395 -0.632 -9.156 1.00 92.50 185 SER A N 1
ATOM 1428 C CA . SER A 1 185 ? 27.418 0.199 -7.949 1.00 92.50 185 SER A CA 1
ATOM 1429 C C . SER A 1 185 ? 27.603 1.684 -8.277 1.00 92.50 185 SER A C 1
ATOM 1431 O O . SER A 1 185 ? 26.845 2.532 -7.813 1.00 92.50 185 SER A O 1
ATOM 1433 N N . HIS A 1 186 ? 28.555 2.002 -9.159 1.00 89.06 186 HIS A N 1
ATOM 1434 C CA . HIS A 1 186 ? 28.826 3.380 -9.561 1.00 89.06 186 HIS A CA 1
ATOM 1435 C C . HIS A 1 186 ? 27.687 4.004 -10.380 1.00 89.06 186 HIS A C 1
ATOM 1437 O O . HIS A 1 186 ? 27.317 5.160 -10.171 1.00 89.06 186 HIS A O 1
ATOM 1443 N N . ALA A 1 187 ? 27.124 3.258 -11.333 1.00 88.38 187 ALA A N 1
ATOM 1444 C CA . ALA A 1 187 ? 26.078 3.780 -12.207 1.00 88.38 187 ALA A CA 1
ATOM 1445 C C . ALA A 1 187 ? 24.733 3.976 -11.488 1.00 88.38 187 ALA A C 1
ATOM 1447 O O . ALA A 1 187 ? 23.915 4.801 -11.922 1.00 88.38 187 ALA A O 1
ATOM 1448 N N . LEU A 1 188 ? 24.533 3.249 -10.385 1.00 92.25 188 LEU A N 1
ATOM 1449 C CA . LEU A 1 188 ? 23.340 3.259 -9.548 1.00 92.25 188 LEU A CA 1
ATOM 1450 C C . LEU A 1 188 ? 23.679 3.635 -8.091 1.00 92.25 188 LEU A C 1
ATOM 1452 O O . LEU A 1 188 ? 23.704 2.763 -7.214 1.00 92.25 188 LEU A O 1
ATOM 1456 N N . PRO A 1 189 ? 23.897 4.934 -7.806 1.00 85.06 189 PRO A N 1
ATOM 1457 C CA . PRO A 1 189 ? 23.988 5.424 -6.434 1.00 85.06 189 PRO A CA 1
ATOM 1458 C C . PRO A 1 189 ? 22.734 5.031 -5.644 1.00 85.06 189 PRO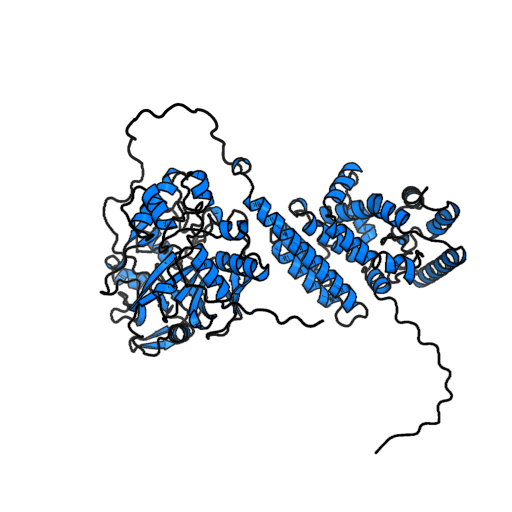 A C 1
ATOM 1460 O O . PRO A 1 189 ? 21.619 5.203 -6.138 1.00 85.06 189 PRO A O 1
ATOM 1463 N N . GLY A 1 190 ? 22.898 4.495 -4.435 1.00 83.19 190 GLY A N 1
ATOM 1464 C CA . GLY A 1 190 ? 21.802 3.921 -3.654 1.00 83.19 190 GLY A CA 1
ATOM 1465 C C . GLY A 1 190 ? 21.744 2.396 -3.677 1.00 83.19 190 GLY A C 1
ATOM 1466 O O . GLY A 1 190 ? 21.004 1.794 -2.898 1.00 83.19 190 GLY A O 1
ATOM 1467 N N . SER A 1 191 ? 22.530 1.757 -4.548 1.00 90.75 191 SER A N 1
ATOM 1468 C CA . SER A 1 191 ? 22.599 0.300 -4.645 1.00 90.75 191 SER A CA 1
ATOM 1469 C C . SER A 1 191 ? 23.208 -0.366 -3.410 1.00 90.75 191 SER A C 1
ATOM 1471 O O . SER A 1 191 ? 22.979 -1.553 -3.211 1.00 90.75 191 SER A O 1
ATOM 1473 N N . GLU A 1 192 ? 23.936 0.355 -2.550 1.00 86.31 192 GLU A N 1
ATOM 1474 C CA . GLU A 1 192 ? 24.444 -0.121 -1.254 1.00 86.31 192 GLU A CA 1
ATOM 1475 C C . GLU A 1 192 ? 23.341 -0.583 -0.292 1.00 86.31 192 GLU A C 1
ATOM 1477 O O . GLU A 1 192 ? 23.601 -1.412 0.574 1.00 86.31 192 GLU A O 1
ATOM 1482 N N . ARG A 1 193 ? 22.109 -0.098 -0.487 1.00 82.69 193 ARG A N 1
ATOM 1483 C CA . ARG A 1 193 ? 20.933 -0.477 0.309 1.00 82.69 193 ARG A CA 1
ATOM 1484 C C . ARG A 1 193 ? 20.290 -1.788 -0.136 1.00 82.69 193 ARG A C 1
ATOM 1486 O O . ARG A 1 193 ? 19.415 -2.294 0.550 1.00 82.69 193 ARG A O 1
ATOM 1493 N N . LEU A 1 194 ? 20.672 -2.312 -1.298 1.00 89.50 194 LEU A N 1
ATOM 1494 C CA . LEU A 1 194 ? 20.079 -3.520 -1.858 1.00 89.50 194 LEU A CA 1
ATOM 1495 C C . LEU A 1 194 ? 20.654 -4.774 -1.204 1.00 89.50 194 LEU A C 1
ATOM 1497 O O . LEU A 1 194 ? 21.867 -4.859 -0.983 1.00 89.50 194 LEU A O 1
ATOM 1501 N N . SER A 1 195 ? 19.794 -5.774 -0.998 1.00 89.50 195 SER A N 1
ATOM 1502 C CA . SER A 1 195 ? 20.226 -7.140 -0.709 1.00 89.50 195 SER A CA 1
ATOM 1503 C C . SER A 1 195 ? 21.093 -7.695 -1.834 1.00 89.50 195 SER A C 1
ATOM 1505 O O . SER A 1 195 ? 21.090 -7.199 -2.965 1.00 89.50 195 SER A O 1
ATOM 1507 N N . GLU A 1 196 ? 21.815 -8.766 -1.528 1.00 93.25 196 GLU A N 1
ATOM 1508 C CA . GLU A 1 196 ? 22.729 -9.402 -2.474 1.00 93.25 196 GLU A CA 1
ATOM 1509 C C . GLU A 1 196 ? 22.019 -9.946 -3.728 1.00 93.25 196 GLU A C 1
ATOM 1511 O O . GLU A 1 196 ? 22.563 -9.888 -4.833 1.00 93.25 196 GLU A O 1
ATOM 1516 N N . ASP A 1 197 ? 20.781 -10.431 -3.576 1.00 91.94 197 ASP A N 1
ATOM 1517 C CA . ASP A 1 197 ? 19.931 -10.894 -4.681 1.00 91.94 197 ASP A CA 1
ATOM 1518 C C . ASP A 1 197 ? 19.478 -9.717 -5.568 1.00 91.94 197 ASP A C 1
ATOM 1520 O O . ASP A 1 197 ? 19.633 -9.764 -6.793 1.00 91.94 197 ASP A O 1
ATOM 1524 N N . CYS A 1 198 ? 18.996 -8.622 -4.962 1.00 95.25 198 CYS A N 1
ATOM 1525 C CA . CYS A 1 198 ? 18.602 -7.401 -5.676 1.00 95.25 198 CYS A CA 1
ATOM 1526 C C . CYS A 1 198 ? 19.784 -6.769 -6.423 1.00 95.25 198 CYS A C 1
ATOM 1528 O O . CYS A 1 198 ? 19.687 -6.435 -7.608 1.00 95.25 198 CYS A O 1
ATOM 1530 N N . PHE A 1 199 ? 20.922 -6.622 -5.740 1.00 97.25 199 PHE A N 1
ATOM 1531 C CA . PHE A 1 199 ? 22.141 -6.086 -6.332 1.00 97.25 199 PHE A CA 1
ATOM 1532 C C . PHE A 1 199 ? 22.628 -6.984 -7.472 1.00 97.25 199 PHE A C 1
ATOM 1534 O O . PHE A 1 199 ? 22.876 -6.503 -8.578 1.00 97.25 199 PHE A O 1
ATOM 1541 N N . GLY A 1 200 ? 22.679 -8.297 -7.250 1.00 96.94 200 GLY A N 1
ATOM 1542 C CA . GLY A 1 200 ? 23.091 -9.273 -8.250 1.00 96.94 200 GLY A CA 1
ATOM 1543 C C . GLY A 1 200 ? 22.203 -9.315 -9.503 1.00 96.94 200 GLY A C 1
ATOM 1544 O O . GLY A 1 200 ? 22.717 -9.454 -10.616 1.00 96.94 200 GLY A O 1
ATOM 1545 N N . ALA A 1 201 ? 20.889 -9.116 -9.367 1.00 97.69 201 ALA A N 1
ATOM 1546 C CA . ALA A 1 201 ? 19.983 -8.971 -10.508 1.00 97.69 201 ALA A CA 1
ATOM 1547 C C . ALA A 1 201 ? 20.317 -7.733 -11.364 1.00 97.69 201 ALA A C 1
ATOM 1549 O O . ALA A 1 201 ? 20.349 -7.821 -12.596 1.00 97.69 201 ALA A O 1
ATOM 1550 N N . LEU A 1 202 ? 20.653 -6.601 -10.733 1.00 97.44 202 LEU A N 1
ATOM 1551 C CA . LEU A 1 202 ? 21.113 -5.401 -11.443 1.00 97.44 202 LEU A CA 1
ATOM 1552 C C . LEU A 1 202 ? 22.509 -5.577 -12.045 1.00 97.44 202 LEU A C 1
ATOM 1554 O O . LEU A 1 202 ? 22.763 -5.061 -13.132 1.00 97.44 202 LEU A O 1
ATOM 1558 N N . VAL A 1 203 ? 23.395 -6.352 -11.410 1.00 96.00 203 VAL A N 1
ATOM 1559 C CA . VAL A 1 203 ? 24.685 -6.733 -12.008 1.00 96.00 203 VAL A CA 1
ATOM 1560 C C . VAL A 1 203 ? 24.463 -7.531 -13.291 1.00 96.00 203 VAL A C 1
ATOM 1562 O O . VAL A 1 203 ? 25.075 -7.209 -14.309 1.00 96.00 203 VAL A O 1
ATOM 1565 N N . SER A 1 204 ? 23.546 -8.505 -13.294 1.00 95.44 204 SER A N 1
ATOM 1566 C CA . SER A 1 204 ? 23.176 -9.259 -14.503 1.00 95.44 204 SER A CA 1
ATOM 1567 C C . SER A 1 204 ? 22.623 -8.359 -15.612 1.00 95.44 204 SER A C 1
ATOM 1569 O O . SER A 1 204 ? 22.987 -8.516 -16.783 1.00 95.44 204 SER A O 1
ATOM 1571 N N . LEU A 1 205 ? 21.788 -7.381 -15.247 1.00 94.69 205 LEU A N 1
ATOM 1572 C CA . LEU A 1 205 ? 21.243 -6.401 -16.181 1.00 94.69 205 LEU A CA 1
ATOM 1573 C C . LEU A 1 205 ? 22.350 -5.527 -16.788 1.00 94.69 205 LEU A C 1
ATOM 1575 O O . LEU A 1 205 ? 22.431 -5.415 -18.013 1.00 94.69 205 LEU A O 1
ATOM 1579 N N . THR A 1 206 ? 23.250 -4.983 -15.964 1.00 91.81 206 THR A N 1
ATOM 1580 C CA . THR A 1 206 ? 24.431 -4.221 -16.408 1.00 91.81 206 THR A CA 1
ATOM 1581 C C . THR A 1 206 ? 25.333 -5.065 -17.315 1.00 91.81 206 THR A C 1
ATOM 1583 O O . THR A 1 206 ? 25.858 -4.558 -18.303 1.00 91.81 206 THR A O 1
ATOM 1586 N N . PHE A 1 207 ? 25.460 -6.367 -17.047 1.00 86.31 207 PHE A N 1
ATOM 1587 C CA . PHE A 1 207 ? 26.225 -7.314 -17.870 1.00 86.31 207 PHE A CA 1
ATOM 1588 C C . PHE A 1 207 ? 25.673 -7.473 -19.299 1.00 86.31 207 PHE A C 1
ATOM 1590 O O . PHE A 1 207 ? 26.409 -7.776 -20.243 1.00 86.31 207 PHE A O 1
ATOM 1597 N N . ASN A 1 208 ? 24.362 -7.285 -19.468 1.00 86.81 208 ASN A N 1
ATOM 1598 C CA . ASN A 1 208 ? 23.680 -7.372 -20.758 1.00 86.81 208 ASN A CA 1
ATOM 1599 C C . ASN A 1 208 ? 23.558 -6.022 -21.468 1.00 86.81 208 ASN A C 1
ATOM 1601 O O . ASN A 1 208 ? 23.677 -5.956 -22.687 1.00 86.81 208 ASN A O 1
ATOM 1605 N N . ARG A 1 209 ? 23.254 -4.966 -20.710 1.00 85.50 209 ARG A N 1
ATOM 1606 C CA . ARG A 1 209 ? 22.790 -3.669 -21.227 1.00 85.50 209 ARG A CA 1
ATOM 1607 C C . ARG A 1 209 ? 23.797 -2.534 -21.052 1.00 85.50 209 ARG A C 1
ATOM 1609 O O . ARG A 1 209 ? 23.585 -1.461 -21.621 1.00 85.50 209 ARG A O 1
ATOM 1616 N N . GLY A 1 210 ? 24.868 -2.775 -20.298 1.00 82.38 210 GLY A N 1
ATOM 1617 C CA . GLY A 1 210 ? 25.864 -1.786 -19.903 1.00 82.38 210 GLY A CA 1
ATOM 1618 C C . GLY A 1 210 ? 25.416 -0.879 -18.746 1.00 82.38 210 GLY A C 1
ATOM 1619 O O . GLY A 1 210 ? 24.258 -0.927 -18.330 1.00 82.38 210 GLY A O 1
ATOM 1620 N N . PRO A 1 211 ? 26.322 -0.029 -18.222 1.00 84.31 211 PRO A N 1
ATOM 1621 C CA . PRO A 1 211 ? 26.062 0.864 -17.091 1.00 84.31 211 PRO A CA 1
ATOM 1622 C C . PRO A 1 211 ? 25.347 2.171 -17.485 1.00 84.31 211 PRO A C 1
ATOM 1624 O O . PRO A 1 211 ? 25.320 3.124 -16.707 1.00 84.31 211 PRO A O 1
ATOM 1627 N N . SER A 1 212 ? 24.753 2.257 -18.678 1.00 82.50 212 SER A N 1
ATOM 1628 C CA . SER A 1 212 ? 24.224 3.505 -19.249 1.00 82.50 212 SER A CA 1
ATOM 1629 C C . SER A 1 212 ? 22.839 3.897 -18.696 1.00 82.50 212 SER A C 1
ATOM 1631 O O . SER A 1 212 ? 21.915 4.237 -19.435 1.00 82.50 212 SER A O 1
ATOM 1633 N N . TYR A 1 213 ? 22.685 3.881 -17.372 1.00 87.94 213 TYR A N 1
ATOM 1634 C CA . TYR A 1 213 ? 21.450 4.227 -16.660 1.00 87.94 213 TYR A CA 1
ATOM 1635 C C . TYR A 1 213 ? 21.093 5.727 -16.718 1.00 87.94 213 TYR A C 1
ATOM 1637 O O . TYR A 1 213 ? 20.022 6.126 -16.276 1.00 87.94 213 TYR A O 1
ATOM 1645 N N . GLY A 1 214 ? 21.978 6.575 -17.252 1.00 82.38 214 GLY A N 1
ATOM 1646 C CA . GLY A 1 214 ? 21.733 8.006 -17.483 1.00 82.38 214 GLY A CA 1
ATOM 1647 C C . GLY A 1 214 ? 21.604 8.395 -18.957 1.00 82.38 214 GLY A C 1
ATOM 1648 O O . GLY A 1 214 ? 21.537 9.581 -19.258 1.00 82.38 214 GLY A O 1
ATOM 1649 N N . ARG A 1 215 ? 21.616 7.431 -19.885 1.00 81.19 215 ARG A N 1
ATOM 1650 C CA . ARG A 1 215 ? 21.679 7.720 -21.321 1.00 81.19 215 ARG A CA 1
ATOM 1651 C C . ARG A 1 215 ? 20.381 8.348 -21.816 1.00 81.19 215 ARG A C 1
ATOM 1653 O O . ARG A 1 215 ? 19.333 7.704 -21.766 1.00 81.19 215 ARG A O 1
ATOM 1660 N N . GLU A 1 216 ? 20.463 9.574 -22.322 1.00 82.19 216 GLU A N 1
ATOM 1661 C CA . GLU A 1 216 ? 19.337 10.269 -22.950 1.00 82.19 216 GLU A CA 1
ATOM 1662 C C . GLU A 1 216 ? 18.802 9.503 -24.167 1.00 82.19 216 GLU A C 1
ATOM 1664 O O . GLU A 1 216 ? 19.505 8.697 -24.790 1.00 82.19 216 GLU A O 1
ATOM 1669 N N . GLN A 1 217 ? 17.532 9.743 -24.502 1.00 82.38 217 GLN A N 1
ATOM 1670 C CA . GLN A 1 217 ? 16.921 9.142 -25.681 1.00 82.38 217 GLN A CA 1
ATOM 1671 C C . GLN A 1 217 ? 17.711 9.554 -26.928 1.00 82.38 217 GLN A C 1
ATOM 1673 O O . GLN A 1 217 ? 17.938 10.736 -27.180 1.00 82.38 217 GLN A O 1
ATOM 1678 N N . THR A 1 218 ? 18.121 8.570 -27.728 1.00 80.31 218 THR A N 1
ATOM 1679 C CA . THR A 1 218 ? 18.804 8.853 -28.993 1.00 80.31 218 THR A CA 1
ATOM 1680 C C . THR A 1 218 ? 17.785 9.421 -29.990 1.00 80.31 218 THR A C 1
ATOM 1682 O O . THR A 1 218 ? 16.741 8.796 -30.190 1.00 80.31 218 THR A O 1
ATOM 1685 N N . PRO A 1 219 ? 18.045 10.576 -30.634 1.00 74.81 219 PRO A N 1
ATOM 1686 C CA . PRO A 1 219 ? 17.140 11.122 -31.641 1.00 74.81 219 PRO A CA 1
ATOM 1687 C C . PRO A 1 219 ? 16.857 10.101 -32.750 1.00 74.81 219 PRO A C 1
ATOM 1689 O O . PRO A 1 219 ? 17.782 9.547 -33.341 1.00 74.81 219 PRO A O 1
ATOM 1692 N N . GLY A 1 220 ? 15.576 9.835 -33.018 1.00 74.75 220 GLY A N 1
ATOM 1693 C CA . GLY A 1 220 ? 15.143 8.827 -33.993 1.00 74.75 220 GLY A CA 1
ATOM 1694 C C . GLY A 1 220 ? 14.992 7.400 -33.445 1.00 74.75 220 GLY A C 1
ATOM 1695 O O . GLY A 1 220 ? 14.494 6.540 -34.170 1.00 74.75 220 GLY A O 1
ATOM 1696 N N . ASP A 1 221 ? 15.339 7.134 -32.179 1.00 79.88 221 ASP A N 1
ATOM 1697 C CA . ASP A 1 221 ? 14.996 5.872 -31.511 1.00 79.88 221 ASP A CA 1
ATOM 1698 C C . ASP A 1 221 ? 13.531 5.896 -31.049 1.00 79.88 221 ASP A C 1
ATOM 1700 O O . ASP A 1 221 ? 13.198 6.383 -29.963 1.00 79.88 221 ASP A O 1
ATOM 1704 N N . ALA A 1 222 ? 12.651 5.356 -31.896 1.00 80.31 222 ALA A N 1
ATOM 1705 C CA . ALA A 1 222 ? 11.216 5.264 -31.637 1.00 80.31 222 ALA A CA 1
ATOM 1706 C C . ALA A 1 222 ? 10.865 4.364 -30.439 1.00 80.31 222 ALA A C 1
ATOM 1708 O O . ALA A 1 222 ? 9.772 4.488 -29.885 1.00 80.31 222 ALA A O 1
ATOM 1709 N N . LEU A 1 223 ? 11.762 3.456 -30.038 1.00 81.62 223 LEU A N 1
ATOM 1710 C CA . LEU A 1 223 ? 11.535 2.572 -28.900 1.00 81.62 223 LEU A CA 1
ATOM 1711 C C . LEU A 1 223 ? 12.065 3.157 -27.592 1.00 81.62 223 LEU A C 1
ATOM 1713 O O . LEU A 1 223 ? 11.687 2.637 -26.550 1.00 81.62 223 LEU A O 1
ATOM 1717 N N . ASP A 1 224 ? 12.896 4.199 -27.602 1.00 87.00 224 ASP A N 1
ATOM 1718 C CA . ASP A 1 224 ? 13.566 4.716 -26.399 1.00 87.00 224 ASP A CA 1
ATOM 1719 C C . ASP A 1 224 ? 14.109 3.568 -25.529 1.00 87.00 224 ASP A C 1
ATOM 1721 O O . ASP A 1 224 ? 13.591 3.232 -24.457 1.00 87.00 224 ASP A O 1
ATOM 1725 N N . ARG A 1 225 ? 15.113 2.873 -26.059 1.00 86.88 225 ARG A N 1
ATOM 1726 C CA . ARG A 1 225 ? 15.552 1.565 -25.547 1.00 86.88 225 ARG A CA 1
ATOM 1727 C C . ARG A 1 225 ? 16.173 1.618 -24.144 1.00 86.88 225 ARG A C 1
ATOM 1729 O O . ARG A 1 225 ? 16.304 0.583 -23.500 1.00 86.88 225 ARG A O 1
ATOM 1736 N N . TYR A 1 226 ? 16.516 2.811 -23.652 1.00 88.19 226 TYR A N 1
ATOM 1737 C CA . TYR A 1 226 ? 17.077 3.046 -22.311 1.00 88.19 226 TYR A CA 1
ATOM 1738 C C . TYR A 1 226 ? 16.071 3.643 -21.316 1.00 88.19 226 TYR A C 1
ATOM 1740 O O . TYR A 1 226 ? 16.446 3.975 -20.189 1.00 88.19 226 TYR A O 1
ATOM 1748 N N . ARG A 1 227 ? 14.791 3.755 -21.694 1.00 91.44 227 ARG A N 1
ATOM 1749 C CA . ARG A 1 227 ? 13.729 4.310 -20.845 1.00 91.44 227 ARG A CA 1
ATOM 1750 C C . ARG A 1 227 ? 13.661 3.658 -19.470 1.00 91.44 227 ARG A C 1
ATOM 1752 O O . ARG A 1 227 ? 13.705 4.349 -18.456 1.00 91.44 227 ARG A O 1
ATOM 1759 N N . GLU A 1 228 ? 13.577 2.333 -19.434 1.00 95.56 228 GLU A N 1
ATOM 1760 C CA . GLU A 1 228 ? 13.457 1.583 -18.188 1.00 95.56 228 GLU A CA 1
ATOM 1761 C C . GLU A 1 228 ? 14.763 1.623 -17.378 1.00 95.56 228 GLU A C 1
ATOM 1763 O O . GLU A 1 228 ? 14.706 1.700 -16.157 1.00 95.56 228 GLU A O 1
ATOM 1768 N N . MET A 1 229 ? 15.936 1.678 -18.026 1.00 94.06 229 MET A N 1
ATOM 1769 C CA . MET A 1 229 ? 17.224 1.850 -17.331 1.00 94.06 229 MET A CA 1
ATOM 1770 C C . MET A 1 229 ? 17.264 3.194 -16.584 1.00 94.06 229 MET A C 1
ATOM 1772 O O . MET A 1 229 ? 17.598 3.239 -15.402 1.00 94.06 229 MET A O 1
ATOM 1776 N N . ARG A 1 230 ? 16.846 4.293 -17.229 1.00 93.75 230 ARG A N 1
ATOM 1777 C CA . ARG A 1 230 ? 16.731 5.601 -16.556 1.00 93.75 230 ARG A CA 1
ATOM 1778 C C . ARG A 1 230 ? 15.725 5.570 -15.408 1.00 93.75 230 ARG A C 1
ATOM 1780 O O . ARG A 1 230 ? 15.998 6.114 -14.341 1.00 93.75 230 ARG A O 1
ATOM 1787 N N . ALA A 1 231 ? 14.590 4.901 -15.608 1.00 90.19 231 ALA A N 1
ATOM 1788 C CA . ALA A 1 231 ? 13.578 4.747 -14.571 1.00 90.19 231 ALA A CA 1
ATOM 1789 C C . ALA A 1 231 ? 14.081 3.927 -13.370 1.00 90.19 231 ALA A C 1
ATOM 1791 O O . ALA A 1 231 ? 13.737 4.268 -12.247 1.00 90.19 231 ALA A O 1
ATOM 1792 N N . ILE A 1 232 ? 14.924 2.906 -13.575 1.00 95.25 232 ILE A N 1
ATOM 1793 C CA . ILE A 1 232 ? 15.544 2.130 -12.484 1.00 95.25 232 ILE A CA 1
ATOM 1794 C C . ILE A 1 232 ? 16.463 3.021 -11.645 1.00 95.25 232 ILE A C 1
ATOM 1796 O O . ILE A 1 232 ? 16.405 2.982 -10.418 1.00 95.25 232 ILE A O 1
ATOM 1800 N N . LYS A 1 233 ? 17.281 3.864 -12.288 1.00 93.06 233 LYS A N 1
ATOM 1801 C CA . LYS A 1 233 ? 18.140 4.818 -11.572 1.00 93.06 233 LYS A CA 1
ATOM 1802 C C . LYS A 1 233 ? 17.332 5.825 -10.762 1.00 93.06 233 LYS A C 1
ATOM 1804 O O . LYS A 1 233 ? 17.694 6.111 -9.625 1.00 93.06 233 LYS A O 1
ATOM 1809 N N . LEU A 1 234 ? 16.246 6.339 -11.340 1.00 83.81 234 LEU A N 1
ATOM 1810 C CA . LEU A 1 234 ? 15.333 7.237 -10.639 1.00 83.81 234 LEU A CA 1
ATOM 1811 C C . LEU A 1 234 ? 14.680 6.535 -9.441 1.00 83.81 234 LEU A C 1
ATOM 1813 O O . LEU A 1 234 ? 14.743 7.057 -8.336 1.00 83.81 234 LEU A O 1
ATOM 1817 N N . ALA A 1 235 ? 14.157 5.323 -9.643 1.00 78.69 235 ALA A N 1
ATOM 1818 C CA . ALA A 1 235 ? 13.518 4.525 -8.602 1.00 78.69 235 ALA A CA 1
ATOM 1819 C C . ALA A 1 235 ? 14.467 4.247 -7.423 1.00 78.69 235 ALA A C 1
ATOM 1821 O O . ALA A 1 235 ? 14.085 4.430 -6.272 1.00 78.69 235 ALA A O 1
ATOM 1822 N N . LEU A 1 236 ? 15.736 3.910 -7.682 1.00 85.19 236 LEU A N 1
ATOM 1823 C CA . LEU A 1 236 ? 16.741 3.772 -6.618 1.00 85.19 236 LEU A CA 1
ATOM 1824 C C . LEU A 1 236 ? 17.030 5.090 -5.889 1.00 85.19 236 LEU A C 1
ATOM 1826 O O . LEU A 1 236 ? 17.185 5.081 -4.666 1.00 85.19 236 LEU A O 1
ATOM 1830 N N . GLY A 1 237 ? 17.093 6.208 -6.617 1.00 73.19 237 GLY A N 1
ATOM 1831 C CA . GLY A 1 237 ? 17.297 7.539 -6.040 1.00 73.19 237 GLY A CA 1
ATOM 1832 C C . GLY A 1 237 ? 16.132 8.003 -5.161 1.00 73.19 237 GLY A C 1
ATOM 1833 O O . GLY A 1 237 ? 16.356 8.640 -4.137 1.00 73.19 237 GLY A O 1
ATOM 1834 N N . GLU A 1 238 ? 14.907 7.637 -5.533 1.00 70.62 238 GLU A N 1
ATOM 1835 C CA . GLU A 1 238 ? 13.670 7.947 -4.806 1.00 70.62 238 GLU A CA 1
ATOM 1836 C C . GLU A 1 238 ? 13.352 6.933 -3.691 1.00 70.62 238 GLU A C 1
ATOM 1838 O O . GLU A 1 238 ? 12.445 7.162 -2.895 1.00 70.62 238 GLU A O 1
ATOM 1843 N N . GLY A 1 239 ? 14.093 5.821 -3.611 1.00 69.44 239 GLY A N 1
ATOM 1844 C CA . GLY A 1 239 ? 13.827 4.729 -2.668 1.00 69.44 239 GLY A CA 1
ATOM 1845 C C . GLY A 1 239 ? 12.675 3.800 -3.080 1.00 69.44 239 GLY A C 1
ATOM 1846 O O . GLY A 1 239 ? 12.291 2.931 -2.305 1.00 69.44 239 GLY A O 1
ATOM 1847 N N . ASP A 1 240 ? 12.155 3.926 -4.303 1.00 72.31 240 ASP A N 1
ATOM 1848 C CA . ASP A 1 240 ? 11.104 3.084 -4.893 1.00 72.31 240 ASP A CA 1
ATOM 1849 C C . ASP A 1 240 ? 11.680 1.761 -5.442 1.00 72.31 240 ASP A C 1
ATOM 1851 O O . ASP A 1 240 ? 11.583 1.423 -6.625 1.00 72.31 240 ASP A O 1
ATOM 1855 N N . ILE A 1 241 ? 12.358 1.012 -4.569 1.00 82.06 241 ILE A N 1
ATOM 1856 C CA . ILE A 1 241 ? 13.087 -0.215 -4.927 1.00 82.06 241 ILE A CA 1
ATOM 1857 C C . ILE A 1 241 ? 12.120 -1.292 -5.467 1.00 82.06 241 ILE A C 1
ATOM 1859 O O . ILE A 1 241 ? 12.454 -2.024 -6.401 1.00 82.06 241 ILE A O 1
ATOM 1863 N N . ASP A 1 242 ? 10.884 -1.325 -4.963 1.00 74.94 242 ASP A N 1
ATOM 1864 C CA . ASP A 1 242 ? 9.832 -2.281 -5.342 1.00 74.94 242 ASP A CA 1
ATOM 1865 C C . ASP A 1 242 ? 9.348 -2.139 -6.794 1.00 74.94 242 ASP A C 1
ATOM 1867 O O . ASP A 1 242 ? 8.772 -3.074 -7.360 1.00 74.94 242 ASP A O 1
ATOM 1871 N N . ARG A 1 243 ? 9.558 -0.979 -7.424 1.00 79.88 243 ARG A N 1
ATOM 1872 C CA . ARG A 1 243 ? 9.175 -0.739 -8.821 1.00 79.88 243 ARG A CA 1
ATOM 1873 C C . ARG A 1 243 ? 10.141 -1.380 -9.818 1.00 79.88 243 ARG A C 1
ATOM 1875 O O . ARG A 1 243 ? 9.772 -1.628 -10.971 1.00 79.88 243 ARG A O 1
ATOM 1882 N N . ILE A 1 244 ? 11.367 -1.673 -9.393 1.00 91.44 244 ILE A N 1
ATOM 1883 C CA . ILE A 1 244 ? 12.460 -2.131 -10.259 1.00 91.44 244 ILE A CA 1
ATOM 1884 C C . ILE A 1 244 ? 12.138 -3.447 -10.993 1.00 91.44 244 ILE A C 1
ATOM 1886 O O . ILE A 1 244 ? 12.342 -3.479 -12.209 1.00 91.44 244 ILE A O 1
ATOM 1890 N N . PRO A 1 245 ? 11.562 -4.498 -10.372 1.00 90.31 245 PRO A N 1
ATOM 1891 C CA . PRO A 1 245 ? 11.171 -5.717 -11.089 1.00 90.31 245 PRO A CA 1
ATOM 1892 C C . PRO A 1 245 ? 10.199 -5.466 -12.248 1.00 90.31 245 PRO A C 1
ATOM 1894 O O . PRO A 1 245 ? 10.332 -6.064 -13.318 1.00 90.31 245 PRO A O 1
ATOM 1897 N N . GLY A 1 246 ? 9.236 -4.557 -12.062 1.00 81.44 246 GLY A N 1
ATOM 1898 C CA . GLY A 1 246 ? 8.306 -4.144 -13.115 1.00 81.44 246 GLY A CA 1
ATOM 1899 C C . GLY A 1 246 ? 9.039 -3.484 -14.281 1.00 81.44 246 GLY A C 1
ATOM 1900 O O . GLY A 1 246 ? 8.867 -3.889 -15.427 1.00 81.44 246 GLY A O 1
ATOM 1901 N N . LEU A 1 247 ? 9.949 -2.554 -13.978 1.00 91.44 247 LEU A N 1
ATOM 1902 C CA . LEU A 1 247 ? 10.778 -1.885 -14.984 1.00 91.44 247 LEU A CA 1
ATOM 1903 C C . LEU A 1 247 ? 11.676 -2.870 -15.749 1.00 91.44 247 LEU A C 1
ATOM 1905 O O . LEU A 1 247 ? 11.814 -2.752 -16.965 1.00 91.44 247 LEU A O 1
ATOM 1909 N N . ILE A 1 248 ? 12.243 -3.875 -15.072 1.00 95.69 248 ILE A N 1
ATOM 1910 C CA . ILE A 1 248 ? 13.017 -4.947 -15.719 1.00 95.69 248 ILE A CA 1
ATOM 1911 C C . ILE A 1 248 ? 12.124 -5.738 -16.690 1.00 95.69 248 ILE A C 1
ATOM 1913 O O . ILE A 1 248 ? 12.534 -6.013 -17.822 1.00 95.69 248 ILE A O 1
ATOM 1917 N N . ARG A 1 249 ? 10.889 -6.084 -16.300 1.00 95.06 249 ARG A N 1
ATOM 1918 C CA . ARG A 1 249 ? 9.944 -6.797 -17.180 1.00 95.06 249 ARG A CA 1
ATOM 1919 C C . ARG A 1 249 ? 9.468 -5.945 -18.353 1.00 95.06 249 ARG A C 1
ATOM 1921 O O . ARG A 1 249 ? 9.327 -6.478 -19.453 1.00 95.06 249 ARG A O 1
ATOM 1928 N N . ASP A 1 250 ? 9.271 -4.648 -18.162 1.00 91.88 250 ASP A N 1
ATOM 1929 C CA . ASP A 1 250 ? 8.810 -3.744 -19.220 1.00 91.88 250 ASP A CA 1
ATOM 1930 C C . ASP A 1 250 ? 9.818 -3.632 -20.373 1.00 91.88 250 ASP A C 1
ATOM 1932 O O . ASP A 1 250 ? 9.427 -3.427 -21.526 1.00 91.88 250 ASP A O 1
ATOM 1936 N N . MET A 1 251 ? 11.108 -3.884 -20.115 1.00 93.75 251 MET A N 1
ATOM 1937 C CA . MET A 1 251 ? 12.139 -3.942 -21.158 1.00 93.75 251 MET A CA 1
ATOM 1938 C C . MET A 1 251 ? 11.886 -5.028 -22.210 1.00 93.75 251 MET A C 1
ATOM 1940 O O . MET A 1 251 ? 12.405 -4.916 -23.318 1.00 93.75 251 MET A O 1
ATOM 1944 N N . LYS A 1 252 ? 11.068 -6.058 -21.937 1.00 92.69 252 LYS A N 1
ATOM 1945 C CA . LYS A 1 252 ? 10.757 -7.137 -22.903 1.00 92.69 252 LYS A CA 1
ATOM 1946 C C . LYS A 1 252 ? 10.250 -6.599 -24.246 1.00 92.69 252 LYS A C 1
ATOM 1948 O O . LYS A 1 252 ? 10.533 -7.174 -25.295 1.00 92.69 252 LYS A O 1
ATOM 1953 N N . ARG A 1 253 ? 9.578 -5.443 -24.227 1.00 94.06 253 ARG A N 1
ATOM 1954 C CA . ARG A 1 253 ? 9.096 -4.735 -25.424 1.00 94.06 253 ARG A CA 1
ATOM 1955 C C . ARG A 1 253 ? 10.192 -4.437 -26.456 1.00 94.06 253 ARG A C 1
ATOM 1957 O O . ARG A 1 253 ? 9.880 -4.340 -27.636 1.00 94.06 253 ARG A O 1
ATOM 1964 N N . ILE A 1 254 ? 11.445 -4.279 -26.022 1.00 88.50 254 ILE A N 1
ATOM 1965 C CA . ILE A 1 254 ? 12.590 -3.895 -26.862 1.00 88.50 254 ILE A CA 1
ATOM 1966 C C . ILE A 1 254 ? 12.881 -4.967 -27.924 1.00 88.50 254 ILE A C 1
ATOM 1968 O O . ILE A 1 254 ? 13.341 -4.650 -29.021 1.00 88.50 254 ILE A O 1
ATOM 1972 N N . TRP A 1 255 ? 12.581 -6.226 -27.601 1.00 89.25 255 TRP A N 1
ATOM 1973 C CA . TRP A 1 255 ? 12.900 -7.393 -28.423 1.00 89.25 255 TRP A CA 1
ATOM 1974 C C . TRP A 1 255 ? 11.690 -8.032 -29.082 1.00 89.25 255 TRP A C 1
ATOM 1976 O O . TRP A 1 255 ? 11.839 -9.055 -29.750 1.00 89.25 255 TRP A O 1
ATOM 1986 N N . LYS A 1 256 ? 10.504 -7.448 -28.914 1.00 89.94 256 LYS A N 1
ATOM 1987 C CA . LYS A 1 256 ? 9.274 -7.986 -29.485 1.00 89.94 256 LYS A CA 1
ATOM 1988 C C . LYS A 1 256 ? 9.391 -8.088 -31.010 1.00 89.94 256 LYS A C 1
ATOM 1990 O O . LYS A 1 256 ? 9.686 -7.101 -31.679 1.00 89.94 256 LYS A O 1
ATOM 1995 N N . GLY A 1 257 ? 9.155 -9.277 -31.553 1.00 84.12 257 GLY A N 1
ATOM 1996 C CA . GLY A 1 257 ? 9.271 -9.582 -32.979 1.00 84.12 257 GLY A CA 1
ATOM 1997 C C . GLY A 1 257 ? 10.699 -9.834 -33.474 1.00 84.12 257 GLY A C 1
ATOM 1998 O O . GLY A 1 257 ? 10.894 -9.996 -34.678 1.00 84.12 257 GLY A O 1
ATOM 1999 N N . THR A 1 258 ? 11.701 -9.875 -32.589 1.00 82.94 258 THR A N 1
ATOM 2000 C CA . THR A 1 258 ? 13.096 -10.187 -32.949 1.00 82.94 258 THR A CA 1
ATOM 2001 C C . THR A 1 258 ? 13.417 -11.667 -32.722 1.00 82.94 258 THR A C 1
ATOM 2003 O O . THR A 1 258 ? 12.765 -12.347 -31.932 1.00 82.94 258 THR A O 1
ATOM 2006 N N . ALA A 1 259 ? 14.479 -12.174 -33.357 1.00 79.69 259 ALA A N 1
ATOM 2007 C CA . ALA A 1 259 ? 14.917 -13.568 -33.201 1.00 79.69 259 ALA A CA 1
ATOM 2008 C C . ALA A 1 259 ? 15.346 -13.943 -31.764 1.00 79.69 259 ALA A C 1
ATOM 2010 O O . ALA A 1 259 ? 15.484 -15.124 -31.455 1.00 79.69 259 ALA A O 1
ATOM 2011 N N . ILE A 1 260 ? 15.550 -12.952 -30.890 1.00 79.38 260 ILE A N 1
ATOM 2012 C CA . ILE A 1 260 ? 16.010 -13.118 -29.503 1.00 79.38 260 ILE A CA 1
ATOM 2013 C C . ILE A 1 260 ? 14.936 -12.807 -28.461 1.00 79.38 260 ILE A C 1
ATOM 2015 O O . ILE A 1 260 ? 15.227 -12.835 -27.266 1.00 79.38 260 ILE A O 1
ATOM 2019 N N . GLU A 1 261 ? 13.696 -12.539 -28.887 1.00 85.75 261 GLU A N 1
ATOM 2020 C CA . GLU A 1 261 ? 12.583 -12.206 -27.991 1.00 85.75 261 GLU A CA 1
ATOM 2021 C C . GLU A 1 261 ? 12.443 -13.213 -26.848 1.00 85.75 261 GLU A C 1
ATOM 2023 O O . GLU A 1 261 ? 12.338 -12.817 -25.689 1.00 85.75 261 GLU A O 1
ATOM 2028 N N . ALA A 1 262 ? 12.478 -14.510 -27.165 1.00 80.50 262 ALA A N 1
ATOM 2029 C CA . ALA A 1 262 ? 12.300 -15.574 -26.184 1.00 80.50 262 ALA A CA 1
ATOM 2030 C C . ALA A 1 262 ? 13.416 -15.580 -25.125 1.00 80.50 262 ALA A C 1
ATOM 2032 O O . ALA A 1 262 ? 13.133 -15.682 -23.930 1.00 80.50 262 ALA A O 1
ATOM 2033 N N . GLU A 1 263 ? 14.675 -15.424 -25.547 1.00 83.75 263 GLU A N 1
ATOM 2034 C CA . GLU A 1 263 ? 15.817 -15.433 -24.630 1.00 83.75 263 GLU A CA 1
ATOM 2035 C C . GLU A 1 263 ? 15.843 -14.180 -23.754 1.00 83.75 263 GLU A C 1
ATOM 2037 O O . GLU A 1 263 ? 15.992 -14.277 -22.536 1.00 83.75 263 GLU A O 1
ATOM 2042 N N . MET A 1 264 ? 15.632 -13.003 -24.348 1.00 88.12 264 MET A N 1
ATOM 2043 C CA . MET A 1 264 ? 15.594 -11.744 -23.602 1.00 88.12 264 MET A CA 1
ATOM 2044 C C . MET A 1 264 ? 14.390 -11.670 -22.671 1.00 88.12 264 MET A C 1
ATOM 2046 O O . MET A 1 264 ? 14.526 -11.224 -21.533 1.00 88.12 264 MET A O 1
ATOM 2050 N N . SER A 1 265 ? 13.236 -12.194 -23.087 1.00 86.62 265 SER A N 1
ATOM 2051 C CA . SER A 1 265 ? 12.063 -12.290 -22.216 1.00 86.62 265 SER A CA 1
ATOM 2052 C C . SER A 1 265 ? 12.314 -13.184 -21.012 1.00 86.62 265 SER A C 1
ATOM 2054 O O . SER A 1 265 ? 11.950 -12.813 -19.895 1.00 86.62 265 SER A O 1
ATOM 2056 N N . ARG A 1 266 ? 12.979 -14.325 -21.221 1.00 86.94 266 ARG A N 1
ATOM 2057 C CA . ARG A 1 266 ? 13.381 -15.230 -20.144 1.00 86.94 266 ARG A CA 1
ATOM 2058 C C . ARG A 1 266 ? 14.391 -14.574 -19.206 1.00 86.94 266 ARG A C 1
ATOM 2060 O O . ARG A 1 266 ? 14.217 -14.653 -17.996 1.00 86.94 266 ARG A O 1
ATOM 2067 N N . ARG A 1 267 ? 15.415 -13.903 -19.744 1.00 93.69 267 ARG A N 1
ATOM 2068 C CA . ARG A 1 267 ? 16.441 -13.211 -18.949 1.00 93.69 267 ARG A CA 1
ATOM 2069 C C . ARG A 1 267 ? 15.844 -12.104 -18.082 1.00 93.69 267 ARG A C 1
ATOM 2071 O O . ARG A 1 267 ? 16.065 -12.112 -16.876 1.00 93.69 267 ARG A O 1
ATOM 2078 N N . ARG A 1 268 ? 15.028 -11.216 -18.661 1.00 96.38 268 ARG A N 1
ATOM 2079 C CA . ARG A 1 268 ? 14.336 -10.152 -17.912 1.00 96.38 268 ARG A CA 1
ATOM 2080 C C . ARG A 1 268 ? 13.391 -10.713 -16.849 1.00 96.38 268 ARG A C 1
ATOM 2082 O O . ARG A 1 268 ? 13.299 -10.155 -15.765 1.00 96.38 268 ARG A O 1
ATOM 2089 N N . GLU A 1 269 ? 12.702 -11.820 -17.130 1.00 93.12 269 GLU A N 1
ATOM 2090 C CA . GLU A 1 269 ? 11.850 -12.468 -16.126 1.00 93.12 269 GLU A CA 1
ATOM 2091 C C . GLU A 1 269 ? 12.661 -13.054 -14.966 1.00 93.12 269 GLU A C 1
ATOM 2093 O O . GLU A 1 269 ? 12.306 -12.836 -13.813 1.00 93.12 269 GLU A O 1
ATOM 2098 N N . ASN A 1 270 ? 13.752 -13.764 -15.257 1.00 91.38 270 ASN A N 1
ATOM 2099 C CA . ASN A 1 270 ? 14.609 -14.348 -14.228 1.00 91.38 270 ASN A CA 1
ATOM 2100 C C . ASN A 1 270 ? 15.254 -13.267 -13.349 1.00 91.38 270 ASN A C 1
ATOM 2102 O O . ASN A 1 270 ? 15.293 -13.418 -12.134 1.00 91.38 270 ASN A O 1
ATOM 2106 N N . GLU A 1 271 ? 15.737 -12.176 -13.950 1.00 97.06 271 GLU A N 1
ATOM 2107 C CA . GLU A 1 271 ? 16.307 -11.038 -13.217 1.00 97.06 271 GLU A CA 1
ATOM 2108 C C . GLU A 1 271 ? 15.259 -10.355 -12.334 1.00 97.06 271 GLU A C 1
ATOM 2110 O O . GLU A 1 271 ? 15.531 -10.091 -11.168 1.00 97.06 271 GLU A O 1
ATOM 2115 N N . ALA A 1 272 ? 14.048 -10.120 -12.854 1.00 87.56 272 ALA A N 1
ATOM 2116 C CA . ALA A 1 272 ? 12.963 -9.529 -12.074 1.00 87.56 272 ALA A CA 1
ATOM 2117 C C . ALA A 1 272 ? 12.553 -10.419 -10.891 1.00 87.56 272 ALA A C 1
ATOM 2119 O O . ALA A 1 272 ? 12.375 -9.910 -9.791 1.00 87.56 272 ALA A O 1
ATOM 2120 N N . ARG A 1 273 ? 12.457 -11.740 -11.095 1.00 82.75 273 ARG A N 1
ATOM 2121 C CA . ARG A 1 273 ? 12.141 -12.697 -10.023 1.00 82.75 273 ARG A CA 1
ATOM 2122 C C . ARG A 1 273 ? 13.228 -12.766 -8.962 1.00 82.75 273 ARG A C 1
ATOM 2124 O O . ARG A 1 273 ? 12.912 -12.735 -7.782 1.00 82.75 273 ARG A O 1
ATOM 2131 N N . LEU A 1 274 ? 14.495 -12.822 -9.371 1.00 90.12 274 LEU A N 1
ATOM 2132 C CA . LEU A 1 274 ? 15.613 -12.790 -8.429 1.00 90.12 274 LEU A CA 1
ATOM 2133 C C . LEU A 1 274 ? 15.595 -11.498 -7.603 1.00 90.12 274 LEU A C 1
ATOM 2135 O O . LEU A 1 274 ? 15.814 -11.534 -6.398 1.00 90.12 274 LEU A O 1
ATOM 2139 N N . PHE A 1 275 ? 15.289 -10.367 -8.240 1.00 92.75 275 PHE A N 1
ATOM 2140 C CA . PHE A 1 275 ? 15.136 -9.099 -7.539 1.00 92.75 275 PHE A CA 1
ATOM 2141 C C . PHE A 1 275 ? 13.970 -9.153 -6.536 1.00 92.75 275 PHE A C 1
ATOM 2143 O O . PHE A 1 275 ? 14.135 -8.762 -5.389 1.00 92.75 275 PHE A O 1
ATOM 2150 N N . GLU A 1 276 ? 12.809 -9.690 -6.923 1.00 81.31 276 GLU A N 1
ATOM 2151 C CA . GLU A 1 276 ? 11.661 -9.881 -6.019 1.00 81.31 276 GLU A CA 1
ATOM 2152 C C . GLU A 1 276 ? 11.985 -10.786 -4.826 1.00 81.31 276 GLU A C 1
ATOM 2154 O O . GLU A 1 276 ? 11.599 -10.476 -3.700 1.00 81.31 276 GLU A O 1
ATOM 2159 N N . GLU A 1 277 ? 12.724 -11.875 -5.047 1.00 75.50 277 GLU A N 1
ATOM 2160 C CA . GLU A 1 277 ? 13.217 -12.740 -3.970 1.00 75.50 277 GLU A CA 1
ATOM 2161 C C . GLU A 1 277 ? 14.126 -11.965 -3.010 1.00 75.50 277 GLU A C 1
ATOM 2163 O O . GLU A 1 277 ? 14.010 -12.125 -1.796 1.00 75.50 277 GLU A O 1
ATOM 2168 N N . GLY A 1 278 ? 14.973 -11.080 -3.540 1.00 73.19 278 GLY A N 1
ATOM 2169 C CA . GLY A 1 278 ? 15.852 -10.220 -2.757 1.00 73.19 278 GLY A CA 1
ATOM 2170 C C . GLY A 1 278 ? 15.141 -9.126 -1.958 1.00 73.19 278 GLY A C 1
ATOM 2171 O O . GLY A 1 278 ? 15.712 -8.649 -0.976 1.00 73.19 278 GLY A O 1
ATOM 2172 N N . LEU A 1 279 ? 13.913 -8.744 -2.321 1.00 71.38 279 LEU A N 1
ATOM 2173 C CA . LEU A 1 279 ? 13.114 -7.778 -1.557 1.00 71.38 279 LEU A CA 1
ATOM 2174 C C . LEU A 1 279 ? 12.625 -8.367 -0.229 1.00 71.38 279 LEU A C 1
ATOM 2176 O O . LEU A 1 279 ? 12.511 -7.644 0.758 1.00 71.38 279 LEU A O 1
ATOM 2180 N N . VAL A 1 280 ? 12.367 -9.678 -0.175 1.00 52.03 280 VAL A N 1
ATOM 2181 C CA . VAL A 1 280 ? 11.811 -10.334 1.020 1.00 52.03 280 VAL A CA 1
ATOM 2182 C C . VAL A 1 280 ? 12.768 -10.237 2.225 1.00 52.03 280 VAL A C 1
ATOM 2184 O O . VAL A 1 280 ? 12.330 -9.753 3.268 1.00 52.03 280 VAL A O 1
ATOM 2187 N N . PRO A 1 281 ? 14.071 -10.578 2.116 1.00 47.81 281 PRO A N 1
ATOM 2188 C CA . PRO A 1 281 ? 15.034 -10.367 3.198 1.00 47.81 281 PRO A CA 1
ATOM 2189 C C . PRO A 1 281 ? 15.256 -8.897 3.572 1.00 47.81 281 PRO A C 1
ATOM 2191 O O . PRO A 1 281 ? 15.532 -8.619 4.733 1.00 47.81 281 PRO A O 1
ATOM 2194 N N . MET A 1 282 ? 15.135 -7.954 2.627 1.00 51.09 282 MET A N 1
ATOM 2195 C CA . MET A 1 282 ? 15.277 -6.518 2.926 1.00 51.09 282 MET A CA 1
ATOM 2196 C C . MET A 1 282 ? 14.143 -6.022 3.819 1.00 51.09 282 MET A C 1
ATOM 2198 O O . MET A 1 282 ? 14.393 -5.343 4.810 1.00 51.09 282 MET A O 1
ATOM 2202 N N . VAL A 1 283 ? 12.911 -6.430 3.506 1.00 43.03 283 VAL A N 1
ATOM 2203 C CA . VAL A 1 283 ? 11.738 -6.140 4.335 1.00 43.03 283 VAL A CA 1
ATOM 2204 C C . VAL A 1 283 ? 11.905 -6.757 5.728 1.00 43.03 283 VAL A C 1
ATOM 2206 O O . VAL A 1 283 ? 11.644 -6.087 6.718 1.00 43.03 283 VAL A O 1
ATOM 2209 N N . LEU A 1 284 ? 12.398 -7.995 5.834 1.00 37.69 284 LEU A N 1
ATOM 2210 C CA . LEU A 1 284 ? 12.626 -8.657 7.127 1.00 37.69 284 LEU A CA 1
ATOM 2211 C C . LEU A 1 284 ? 13.732 -7.977 7.960 1.00 37.69 284 LEU A C 1
ATOM 2213 O O . LEU A 1 284 ? 13.517 -7.687 9.133 1.00 37.69 284 LEU A O 1
ATOM 2217 N N . ALA A 1 285 ? 14.874 -7.637 7.356 1.00 40.28 285 ALA A N 1
ATOM 2218 C CA . ALA A 1 285 ? 15.990 -6.982 8.047 1.00 40.28 285 ALA A CA 1
ATOM 2219 C C . ALA A 1 285 ? 15.657 -5.549 8.515 1.00 40.28 285 ALA A C 1
ATOM 2221 O O . ALA A 1 285 ? 16.110 -5.114 9.577 1.00 40.28 285 ALA A O 1
ATOM 2222 N N . GLU A 1 286 ? 14.840 -4.807 7.761 1.00 44.53 286 GLU A N 1
ATOM 2223 C CA . GLU A 1 286 ? 14.344 -3.491 8.184 1.00 44.53 286 GLU A CA 1
ATOM 2224 C C . GLU A 1 286 ? 13.375 -3.594 9.372 1.00 44.53 286 GLU A C 1
ATOM 2226 O O . GLU A 1 286 ? 13.429 -2.759 10.284 1.00 44.53 286 GLU A O 1
ATOM 2231 N N . LEU A 1 287 ? 12.548 -4.645 9.399 1.00 35.88 287 LEU A N 1
ATOM 2232 C CA . LEU A 1 287 ? 11.598 -4.936 10.477 1.00 35.88 287 LEU A CA 1
ATOM 2233 C C . LEU A 1 287 ? 12.278 -5.427 11.773 1.00 35.88 287 LEU A C 1
ATOM 2235 O O . LEU A 1 287 ? 11.728 -5.211 12.850 1.00 35.88 287 LEU A O 1
ATOM 2239 N N . GLU A 1 288 ? 13.475 -6.019 11.694 1.00 34.59 288 GLU A N 1
ATOM 2240 C CA . GLU A 1 288 ? 14.220 -6.587 12.836 1.00 34.59 288 GLU A CA 1
ATOM 2241 C C . GLU A 1 288 ? 15.241 -5.626 13.495 1.00 34.59 288 GLU A C 1
ATOM 2243 O O . GLU A 1 288 ? 15.789 -5.932 14.556 1.00 34.59 288 GLU A O 1
ATOM 2248 N N . SER A 1 289 ? 15.521 -4.451 12.913 1.00 32.31 289 SER A N 1
ATOM 2249 C CA . SER A 1 289 ? 16.584 -3.559 13.420 1.00 32.31 289 SER A CA 1
ATOM 2250 C C . SER A 1 289 ? 16.228 -2.829 14.743 1.00 32.31 289 SER A C 1
ATOM 2252 O O . SER A 1 289 ? 15.183 -2.172 14.823 1.00 32.31 289 SER A O 1
ATOM 2254 N N . PRO A 1 290 ? 17.102 -2.846 15.778 1.00 33.59 290 PRO A N 1
ATOM 2255 C CA . PRO A 1 290 ? 16.860 -2.150 17.045 1.00 33.59 290 PRO A CA 1
ATOM 2256 C C . PRO A 1 290 ? 16.803 -0.620 16.914 1.00 33.59 290 PRO A C 1
ATOM 2258 O O . PRO A 1 290 ? 17.583 0.001 16.183 1.00 33.59 290 PRO A O 1
ATOM 2261 N N . ALA A 1 291 ? 15.925 -0.008 17.717 1.00 35.88 291 ALA A N 1
ATOM 2262 C CA . ALA A 1 291 ? 15.662 1.434 17.767 1.00 35.88 291 ALA A CA 1
ATOM 2263 C C . ALA A 1 291 ? 16.897 2.316 18.062 1.00 35.88 291 ALA A C 1
ATOM 2265 O O . ALA A 1 291 ? 16.902 3.492 17.702 1.00 35.88 291 ALA A O 1
ATOM 2266 N N . GLU A 1 292 ? 17.959 1.771 18.666 1.00 31.88 292 GLU A N 1
ATOM 2267 C CA . GLU A 1 292 ? 19.166 2.527 19.045 1.00 31.88 292 GLU A CA 1
ATOM 2268 C C . GLU A 1 292 ? 20.010 3.008 17.854 1.00 31.88 292 GLU A C 1
ATOM 2270 O O . GLU A 1 292 ? 20.705 4.015 17.964 1.00 31.88 292 GLU A O 1
ATOM 2275 N N . SER A 1 293 ? 19.910 2.370 16.684 1.00 30.77 293 SER A N 1
ATOM 2276 C CA . SER A 1 293 ? 20.620 2.828 15.475 1.00 30.77 293 SER A CA 1
ATOM 2277 C C . SER A 1 293 ? 19.959 4.037 14.786 1.00 30.77 293 SER A C 1
ATOM 2279 O O . SER A 1 293 ? 20.500 4.572 13.821 1.00 30.77 293 SER A O 1
ATOM 2281 N N . ARG A 1 294 ? 18.794 4.495 15.277 1.00 40.16 294 ARG A N 1
ATOM 2282 C CA . ARG A 1 294 ? 17.887 5.424 14.573 1.00 40.16 294 ARG A CA 1
ATOM 2283 C C . ARG A 1 294 ? 17.965 6.888 15.035 1.00 40.16 294 ARG A C 1
ATOM 2285 O O . ARG A 1 294 ? 17.036 7.654 14.795 1.00 40.16 294 ARG A O 1
ATOM 2292 N N . GLY A 1 295 ? 19.061 7.305 15.678 1.00 30.31 295 GLY A N 1
ATOM 2293 C CA . GLY A 1 295 ? 19.319 8.726 15.969 1.00 30.31 295 GLY A CA 1
ATOM 2294 C C . GLY A 1 295 ? 18.371 9.371 16.991 1.00 30.31 295 GLY A C 1
ATOM 2295 O O . GLY A 1 295 ? 18.141 10.578 16.942 1.00 30.31 295 GLY A O 1
ATOM 2296 N N . ILE A 1 296 ? 17.837 8.584 17.926 1.00 31.38 296 ILE A N 1
ATOM 2297 C CA . ILE A 1 296 ? 17.166 9.074 19.138 1.00 31.38 296 ILE A CA 1
ATOM 2298 C C . ILE A 1 296 ? 18.217 9.074 20.265 1.00 31.38 296 ILE A C 1
ATOM 2300 O O . ILE A 1 296 ? 18.937 8.082 20.389 1.00 31.38 296 ILE A O 1
ATOM 2304 N N . PRO A 1 297 ? 18.364 10.132 21.089 1.00 23.61 297 PRO A N 1
ATOM 2305 C CA . PRO A 1 297 ? 19.337 10.123 22.179 1.00 23.61 297 PRO A CA 1
ATOM 2306 C C . PRO A 1 297 ? 19.027 8.985 23.163 1.00 23.61 297 PRO A C 1
ATOM 2308 O O . PRO A 1 297 ? 17.972 8.979 23.796 1.00 23.61 297 PRO A O 1
ATOM 2311 N N . SER A 1 298 ? 19.947 8.026 23.294 1.00 25.53 298 SER A N 1
ATOM 2312 C CA . SER A 1 298 ? 19.874 6.964 24.300 1.00 25.53 298 SER A CA 1
ATOM 2313 C C . SER A 1 298 ? 19.992 7.571 25.699 1.00 25.53 298 SER A C 1
ATOM 2315 O O . SER A 1 298 ? 21.002 8.189 26.041 1.00 25.53 298 SER A O 1
ATOM 2317 N N . ALA A 1 299 ? 18.962 7.387 26.524 1.00 25.06 299 ALA A N 1
ATOM 2318 C CA . ALA A 1 299 ? 19.024 7.636 27.958 1.00 25.06 299 ALA A CA 1
ATOM 2319 C C . ALA A 1 299 ? 19.330 6.323 28.687 1.00 25.06 299 ALA A C 1
ATOM 2321 O O . ALA A 1 299 ? 18.500 5.780 29.414 1.00 25.06 299 ALA A O 1
ATOM 2322 N N . ALA A 1 300 ? 20.538 5.796 28.496 1.00 25.95 300 ALA A N 1
ATOM 2323 C CA . ALA A 1 300 ? 21.051 4.760 29.372 1.00 25.95 300 ALA A CA 1
ATOM 2324 C C . ALA A 1 300 ? 21.542 5.367 30.700 1.00 25.95 300 ALA A C 1
ATOM 2326 O O . ALA A 1 300 ? 22.377 6.272 30.729 1.00 25.95 300 ALA A O 1
ATOM 2327 N N . THR A 1 301 ? 21.117 4.722 31.791 1.00 25.84 301 THR A N 1
ATOM 2328 C CA . THR A 1 301 ? 21.753 4.613 33.122 1.00 25.84 301 THR A CA 1
ATOM 2329 C C . THR A 1 301 ? 21.102 5.398 34.269 1.00 25.84 301 THR A C 1
ATOM 2331 O O . THR A 1 301 ? 21.507 6.510 34.603 1.00 25.84 301 THR A O 1
ATOM 2334 N N . ARG A 1 302 ? 20.188 4.730 34.988 1.00 25.03 302 ARG A N 1
ATOM 2335 C CA . ARG A 1 302 ? 20.357 4.339 36.408 1.00 25.03 302 ARG A CA 1
ATOM 2336 C C . ARG A 1 302 ? 19.104 3.614 36.907 1.00 25.03 302 ARG A C 1
ATOM 2338 O O . ARG A 1 302 ? 18.081 4.217 37.202 1.00 25.03 302 ARG A O 1
ATOM 2345 N N . SER A 1 303 ? 19.231 2.303 37.046 1.00 31.16 303 SER A N 1
ATOM 2346 C CA . SER A 1 303 ? 18.372 1.457 37.868 1.00 31.16 303 SER A CA 1
ATOM 2347 C C . SER A 1 303 ? 18.511 1.828 39.352 1.00 31.16 303 SER A C 1
ATOM 2349 O O . SER A 1 303 ? 19.596 1.700 39.920 1.00 31.16 303 SER A O 1
ATOM 2351 N N . ALA A 1 304 ? 17.414 2.259 39.979 1.00 22.66 304 ALA A N 1
ATOM 2352 C CA . ALA A 1 304 ? 17.209 2.256 41.430 1.00 22.66 304 ALA A CA 1
ATOM 2353 C C . ALA A 1 304 ? 15.697 2.126 41.733 1.00 22.66 304 ALA A C 1
ATOM 2355 O O . ALA A 1 304 ? 14.882 2.581 40.928 1.00 22.66 304 ALA A O 1
ATOM 2356 N N . PRO A 1 305 ? 15.297 1.479 42.845 1.00 26.11 305 PRO A N 1
ATOM 2357 C CA . PRO A 1 305 ? 13.928 1.017 43.043 1.00 26.11 305 PRO A CA 1
ATOM 2358 C C . PRO A 1 305 ? 12.978 2.180 43.352 1.00 26.11 305 PRO A C 1
ATOM 2360 O O . PRO A 1 305 ? 13.241 3.004 44.228 1.00 26.11 305 PRO A O 1
ATOM 2363 N N . LEU A 1 306 ? 11.857 2.235 42.629 1.00 26.16 306 LEU A N 1
ATOM 2364 C CA . LEU A 1 306 ? 10.823 3.259 42.771 1.00 26.16 306 LEU A CA 1
ATOM 2365 C C . LEU A 1 306 ? 10.070 3.096 44.101 1.00 26.16 306 LEU A C 1
ATOM 2367 O O . LEU A 1 306 ? 9.116 2.326 44.215 1.00 26.16 306 LEU A O 1
ATOM 2371 N N . ALA A 1 307 ? 10.480 3.866 45.108 1.00 24.77 307 ALA A N 1
ATOM 2372 C CA . ALA A 1 307 ? 9.633 4.200 46.243 1.00 24.77 307 ALA A CA 1
ATOM 2373 C C . ALA A 1 307 ? 8.590 5.248 45.819 1.00 24.77 307 ALA A C 1
ATOM 2375 O O . ALA A 1 307 ? 8.910 6.240 45.161 1.00 24.77 307 ALA A O 1
ATOM 2376 N N . ARG A 1 308 ? 7.336 5.003 46.219 1.00 35.34 308 ARG A N 1
ATOM 2377 C CA . ARG A 1 308 ? 6.151 5.836 45.974 1.00 35.34 308 ARG A CA 1
ATOM 2378 C C . ARG A 1 308 ? 6.433 7.323 46.206 1.00 35.34 308 ARG A C 1
ATOM 2380 O O . ARG A 1 308 ? 6.646 7.750 47.339 1.00 35.34 308 ARG A O 1
ATOM 2387 N N . ARG A 1 309 ? 6.312 8.125 45.150 1.00 23.45 309 ARG A N 1
ATOM 2388 C CA . ARG A 1 309 ? 6.087 9.568 45.256 1.00 23.45 309 ARG A CA 1
ATOM 2389 C C . ARG A 1 309 ? 4.980 9.947 44.281 1.00 23.45 309 ARG A C 1
ATOM 2391 O O . ARG A 1 309 ? 5.043 9.581 43.112 1.00 23.45 309 ARG A O 1
ATOM 2398 N N . ALA A 1 310 ? 3.945 10.599 44.801 1.00 27.94 310 ALA A N 1
ATOM 2399 C CA . ALA A 1 310 ? 2.810 11.070 44.018 1.00 27.94 310 ALA A CA 1
ATOM 2400 C C . ALA A 1 310 ? 3.301 12.013 42.901 1.00 27.94 310 ALA A C 1
ATOM 2402 O O . ALA A 1 310 ? 4.120 12.892 43.194 1.00 27.94 310 ALA A O 1
ATOM 2403 N N . PRO A 1 311 ? 2.859 11.834 41.644 1.00 27.20 311 PRO A N 1
ATOM 2404 C CA . PRO A 1 311 ? 3.255 12.721 40.565 1.00 27.20 311 PRO A CA 1
ATOM 2405 C C . PRO A 1 311 ? 2.563 14.080 40.712 1.00 27.20 311 PRO A C 1
ATOM 2407 O O . PRO A 1 311 ? 1.381 14.164 41.041 1.00 27.20 311 PRO A O 1
ATOM 2410 N N . ALA A 1 312 ? 3.335 15.138 40.465 1.00 24.78 312 ALA A N 1
ATOM 2411 C CA . ALA A 1 312 ? 2.811 16.459 40.151 1.00 24.78 312 ALA A CA 1
ATOM 2412 C C . ALA A 1 312 ? 2.020 16.391 38.832 1.00 24.78 312 ALA A C 1
ATOM 2414 O O . ALA A 1 312 ? 2.355 15.598 37.951 1.00 24.78 312 ALA A O 1
ATOM 2415 N N . GLU A 1 313 ? 0.958 17.189 38.732 1.00 23.36 313 GLU A N 1
ATOM 2416 C CA . GLU A 1 313 ? -0.035 17.086 37.662 1.00 23.36 313 GLU A CA 1
ATOM 2417 C C . GLU A 1 313 ? 0.538 17.270 36.243 1.00 23.36 313 GLU A C 1
ATOM 2419 O O . GLU A 1 313 ? 1.404 18.126 36.030 1.00 23.36 313 GLU A O 1
ATOM 2424 N N . PRO A 1 314 ? 0.041 16.501 35.254 1.00 26.73 314 PRO A N 1
ATOM 2425 C CA . PRO A 1 314 ? 0.425 16.649 33.859 1.00 26.73 314 PRO A CA 1
ATOM 2426 C C . PRO A 1 314 ? -0.144 17.945 33.269 1.00 26.73 314 PRO A C 1
ATOM 2428 O O . PRO A 1 314 ? -1.346 18.208 33.300 1.00 26.73 314 PRO A O 1
ATOM 2431 N N . VAL A 1 315 ? 0.737 18.745 32.672 1.00 28.75 315 VAL A N 1
ATOM 2432 C CA . VAL A 1 315 ? 0.363 19.860 31.799 1.00 28.75 315 VAL A CA 1
ATOM 2433 C C . VAL A 1 315 ? -0.211 19.250 30.510 1.00 28.75 315 VAL A C 1
ATOM 2435 O O . VAL A 1 315 ? 0.507 18.554 29.799 1.00 28.75 315 VAL A O 1
ATOM 2438 N N . TYR A 1 316 ? -1.500 19.512 30.257 1.00 31.36 316 TYR A N 1
ATOM 2439 C CA . TYR A 1 316 ? -2.428 18.874 29.296 1.00 31.36 316 TYR A CA 1
ATOM 2440 C C . TYR A 1 316 ? -3.094 17.575 29.777 1.00 31.36 316 TYR A C 1
ATOM 2442 O O . TYR A 1 316 ? -2.906 16.495 29.223 1.00 31.36 316 TYR A O 1
ATOM 2450 N N . GLY A 1 317 ? -3.946 17.708 30.797 1.00 25.62 317 GLY A N 1
ATOM 2451 C CA . GLY A 1 317 ? -4.970 16.714 31.110 1.00 25.62 317 GLY A CA 1
ATOM 2452 C C . GLY A 1 317 ? -6.024 16.609 30.002 1.00 25.62 317 GLY A C 1
ATOM 2453 O O . GLY A 1 317 ? -6.325 17.592 29.319 1.00 25.62 317 GLY A O 1
ATOM 2454 N N . PHE A 1 318 ? -6.601 15.412 29.849 1.00 30.94 318 PHE A N 1
ATOM 2455 C CA . PHE A 1 318 ? -7.887 15.215 29.177 1.00 30.94 318 PHE A CA 1
ATOM 2456 C C . PHE A 1 318 ? -8.842 16.346 29.591 1.00 30.94 318 PHE A C 1
ATOM 2458 O O . PHE A 1 318 ? -8.895 16.642 30.791 1.00 30.94 318 PHE A O 1
ATOM 2465 N N . PRO A 1 319 ? -9.594 16.987 28.673 1.00 30.33 319 PRO A N 1
ATOM 2466 C CA . PRO A 1 319 ? -10.665 17.870 29.102 1.00 30.33 319 PRO A CA 1
ATOM 2467 C C . PRO A 1 319 ? -11.537 17.081 30.079 1.00 30.33 319 PRO A C 1
ATOM 2469 O O . PRO A 1 319 ? -11.987 15.970 29.796 1.00 30.33 319 PRO A O 1
ATOM 2472 N N . SER A 1 320 ? -11.673 17.622 31.283 1.00 31.19 320 SER A N 1
ATOM 2473 C CA . SER A 1 320 ? -12.425 17.016 32.367 1.00 31.19 320 SER A CA 1
ATOM 2474 C C . SER A 1 320 ? -13.828 16.629 31.881 1.00 31.19 320 SER A C 1
ATOM 2476 O O . SER A 1 320 ? -14.635 17.492 31.546 1.00 31.19 320 SER A O 1
ATOM 2478 N N . THR A 1 321 ? -14.113 15.325 31.875 1.00 34.12 321 THR A N 1
ATOM 2479 C CA . THR A 1 321 ? -15.441 14.714 32.096 1.00 34.12 321 THR A CA 1
ATOM 2480 C C . THR A 1 321 ? -16.595 15.024 31.126 1.00 34.12 321 THR A C 1
ATOM 2482 O O . THR A 1 321 ? -17.731 14.677 31.440 1.00 34.12 321 THR A O 1
ATOM 2485 N N . GLY A 1 322 ? -16.358 15.602 29.947 1.00 51.88 322 GLY A N 1
ATOM 2486 C CA . GLY A 1 322 ? -17.408 15.832 28.944 1.00 51.88 322 GLY A CA 1
ATOM 2487 C C . GLY A 1 322 ? -17.201 15.019 27.667 1.00 51.88 322 GLY A C 1
ATOM 2488 O O . GLY A 1 322 ? -16.175 15.170 27.018 1.00 51.88 322 GLY A O 1
ATOM 2489 N N . ILE A 1 323 ? -18.173 14.185 27.283 1.00 57.50 323 ILE A N 1
ATOM 2490 C CA . ILE A 1 323 ? -18.234 13.613 25.927 1.00 57.50 323 ILE A CA 1
ATOM 2491 C C . ILE A 1 323 ? -18.768 14.703 25.003 1.00 57.50 323 ILE A C 1
ATOM 2493 O O . ILE A 1 323 ? -19.876 15.191 25.229 1.00 57.50 323 ILE A O 1
ATOM 2497 N N . VAL A 1 324 ? -17.995 15.080 23.986 1.00 63.38 324 VAL A N 1
ATOM 2498 C CA . VAL A 1 324 ? -18.374 16.149 23.052 1.00 63.38 324 VAL A CA 1
ATOM 2499 C C . VAL A 1 324 ? -19.473 15.640 22.112 1.00 63.38 324 VAL A C 1
ATOM 2501 O O . VAL A 1 324 ? -19.293 14.620 21.443 1.00 63.38 324 VAL A O 1
ATOM 2504 N N . ASP A 1 325 ? -20.623 16.320 22.069 1.00 69.50 325 ASP A N 1
ATOM 2505 C CA . ASP A 1 325 ? -21.661 16.076 21.060 1.00 69.50 325 ASP A CA 1
ATOM 2506 C C . ASP A 1 325 ? -21.499 17.070 19.907 1.00 69.50 325 ASP A C 1
ATOM 2508 O O . ASP A 1 325 ? -21.929 18.220 19.973 1.00 69.50 325 ASP A O 1
ATOM 2512 N N . ASP A 1 326 ? -20.827 16.633 18.845 1.00 62.22 326 ASP A N 1
ATOM 2513 C CA . ASP A 1 326 ? -20.477 17.497 17.712 1.00 62.22 326 ASP A CA 1
ATOM 2514 C C . ASP A 1 326 ? -21.677 17.889 16.846 1.00 62.22 326 ASP A C 1
ATOM 2516 O O . ASP A 1 326 ? -21.578 18.774 15.998 1.00 62.22 326 ASP A O 1
ATOM 2520 N N . GLN A 1 327 ? -22.819 17.237 17.051 1.00 59.22 327 GLN A N 1
ATOM 2521 C CA . GLN A 1 327 ? -24.045 17.504 16.304 1.00 59.22 327 GLN A CA 1
ATOM 2522 C C . GLN A 1 327 ? -24.882 18.620 16.946 1.00 59.22 327 GLN A C 1
ATOM 2524 O O . GLN A 1 327 ? -25.780 19.148 16.295 1.00 59.22 327 GLN A O 1
ATOM 2529 N N . GLU A 1 328 ? -24.574 19.026 18.183 1.00 50.28 328 GLU A N 1
ATOM 2530 C CA . GLU A 1 328 ? -25.222 20.164 18.852 1.00 50.28 328 GLU A CA 1
ATOM 2531 C C . GLU A 1 328 ? -24.519 21.512 18.572 1.00 50.28 328 GLU A C 1
ATOM 2533 O O . GLU A 1 328 ? -25.002 22.556 19.007 1.00 50.28 328 GLU A O 1
ATOM 2538 N N . ALA A 1 329 ? -23.395 21.525 17.839 1.00 45.25 329 ALA A N 1
ATOM 2539 C CA . ALA A 1 329 ? -22.397 22.597 17.949 1.00 45.25 329 ALA A CA 1
ATOM 2540 C C . ALA A 1 329 ? -22.126 23.451 16.691 1.00 45.25 329 ALA A C 1
ATOM 2542 O O . ALA A 1 329 ? -21.143 24.190 16.676 1.00 45.25 329 ALA A O 1
ATOM 2543 N N . LEU A 1 330 ? -22.961 23.412 15.649 1.00 52.75 330 LEU A N 1
ATOM 2544 C CA . LEU A 1 330 ? -22.813 24.317 14.499 1.00 52.75 330 LEU A CA 1
ATOM 2545 C C . LEU A 1 330 ? -24.046 25.203 14.327 1.00 52.75 330 LEU A C 1
ATOM 2547 O O . LEU A 1 330 ? -25.159 24.709 14.150 1.00 52.75 330 LEU A O 1
ATOM 2551 N N . ASP A 1 331 ? -23.845 26.525 14.343 1.00 57.09 331 ASP A N 1
ATOM 2552 C CA . ASP A 1 331 ? -24.873 27.474 13.912 1.00 57.09 331 ASP A CA 1
ATOM 2553 C C . ASP A 1 331 ? -25.272 27.134 12.460 1.00 57.09 331 ASP A C 1
ATOM 2555 O O . ASP A 1 331 ? -24.406 27.101 11.581 1.00 57.09 331 ASP A O 1
ATOM 2559 N N . PRO A 1 332 ? -26.566 26.917 12.156 1.00 59.88 332 PRO A N 1
ATOM 2560 C CA . PRO A 1 332 ? -27.049 26.696 10.796 1.00 59.88 332 PRO A CA 1
ATOM 2561 C C . PRO A 1 332 ? -26.577 27.727 9.761 1.00 59.88 332 PRO A C 1
ATOM 2563 O O . PRO A 1 332 ? -26.510 27.414 8.570 1.00 59.88 332 PRO A O 1
ATOM 2566 N N . ALA A 1 333 ? -26.308 28.974 10.161 1.00 60.16 333 ALA A N 1
ATOM 2567 C CA . ALA A 1 333 ? -25.745 29.994 9.277 1.00 60.16 333 ALA A CA 1
ATOM 2568 C C . ALA A 1 333 ? -24.247 29.773 9.002 1.00 60.16 333 ALA A C 1
ATOM 2570 O O . ALA A 1 333 ? -23.800 29.961 7.867 1.00 60.16 333 ALA A O 1
ATOM 2571 N N . GLU A 1 334 ? -23.489 29.343 10.009 1.00 60.06 334 GLU A N 1
ATOM 2572 C CA . GLU A 1 334 ? -22.070 29.001 9.902 1.00 60.06 334 GLU A CA 1
ATOM 2573 C C . GLU A 1 334 ? -21.872 27.709 9.104 1.00 60.06 334 GLU A C 1
ATOM 2575 O O . GLU A 1 334 ? -21.095 27.696 8.153 1.00 60.06 334 GLU A O 1
ATOM 2580 N N . GLU A 1 335 ? -22.672 26.672 9.366 1.00 61.12 335 GLU A N 1
ATOM 2581 C CA . GLU A 1 335 ? -22.660 25.433 8.583 1.00 61.12 335 GLU A CA 1
ATOM 2582 C C . GLU A 1 335 ? -23.009 25.694 7.108 1.00 61.12 335 GLU A C 1
ATOM 2584 O O . GLU A 1 335 ? -22.325 25.200 6.213 1.00 61.12 335 GLU A O 1
ATOM 2589 N N . ARG A 1 336 ? -24.019 26.536 6.826 1.00 64.06 336 ARG A N 1
ATOM 2590 C CA . ARG A 1 336 ? -24.348 26.947 5.449 1.00 64.06 336 ARG A CA 1
ATOM 2591 C C . ARG A 1 336 ? -23.204 27.708 4.785 1.00 64.06 336 ARG A C 1
ATOM 2593 O O . ARG A 1 336 ? -22.890 27.404 3.640 1.00 64.06 336 ARG A O 1
ATOM 2600 N N . ARG A 1 337 ? -22.547 28.643 5.482 1.00 60.44 337 ARG A N 1
ATOM 2601 C CA . ARG A 1 337 ? -21.358 29.343 4.956 1.00 60.44 337 ARG A CA 1
ATOM 2602 C C . ARG A 1 337 ? -20.207 28.387 4.657 1.00 60.44 337 ARG A C 1
ATOM 2604 O O . ARG A 1 337 ? -19.553 28.538 3.632 1.00 60.44 337 ARG A O 1
ATOM 2611 N N . LEU A 1 338 ? -19.973 27.405 5.525 1.00 58.94 338 LEU A N 1
ATOM 2612 C CA . LEU A 1 338 ? -18.941 26.386 5.336 1.00 58.94 338 LEU A CA 1
ATOM 2613 C C . LEU A 1 338 ? -19.340 25.305 4.313 1.00 58.94 338 LEU A C 1
ATOM 2615 O O . LEU A 1 338 ? -18.522 24.483 3.914 1.00 58.94 338 LEU A O 1
ATOM 2619 N N . GLN A 1 339 ? -20.590 25.260 3.869 1.00 57.28 339 GLN A N 1
ATOM 2620 C CA . GLN A 1 339 ? -21.017 24.399 2.764 1.00 57.28 339 GLN A CA 1
ATOM 2621 C C . GLN A 1 339 ? -21.067 25.165 1.430 1.00 57.28 339 GLN A C 1
ATOM 2623 O O . GLN A 1 339 ? -20.863 24.561 0.377 1.00 57.28 339 GLN A O 1
ATOM 2628 N N . ASP A 1 340 ? -21.240 26.490 1.468 1.00 49.00 340 ASP A N 1
ATOM 2629 C CA . ASP A 1 340 ? -21.339 27.399 0.316 1.00 49.00 340 ASP A CA 1
ATOM 2630 C C . ASP A 1 340 ? -19.972 27.938 -0.161 1.00 49.00 340 ASP A C 1
ATOM 2632 O O . ASP A 1 340 ? -19.765 29.132 -0.385 1.00 49.00 340 ASP A O 1
ATOM 2636 N N . PHE A 1 341 ? -18.985 27.050 -0.314 1.00 49.88 341 PHE A N 1
ATOM 2637 C CA . PHE A 1 341 ? -17.687 27.431 -0.877 1.00 49.88 341 PHE A CA 1
ATOM 2638 C C . PHE A 1 341 ? -17.781 27.574 -2.406 1.00 49.88 341 PHE A C 1
ATOM 2640 O O . PHE A 1 341 ? -18.109 26.611 -3.116 1.00 49.88 341 PHE A O 1
ATOM 2647 N N . SER A 1 342 ? -17.450 28.754 -2.943 1.00 41.59 342 SER A N 1
ATOM 2648 C CA . SER A 1 342 ? -17.375 28.988 -4.393 1.00 41.59 342 SER A CA 1
ATOM 2649 C C . SER A 1 342 ? -16.279 28.123 -5.033 1.00 41.59 342 SER A C 1
ATOM 2651 O O . SER A 1 342 ? -15.321 27.715 -4.377 1.00 41.59 342 SER A O 1
ATOM 2653 N N . VAL A 1 343 ? -16.408 27.816 -6.329 1.00 41.12 343 VAL A N 1
ATOM 2654 C CA . VAL A 1 343 ? -15.468 26.953 -7.078 1.00 41.12 343 VAL A CA 1
ATOM 2655 C C . VAL A 1 343 ? -14.010 27.440 -6.997 1.00 41.12 343 VAL A C 1
ATOM 2657 O O . VAL A 1 343 ? -13.094 26.623 -7.051 1.00 41.12 343 VAL A O 1
ATOM 2660 N N . GLU A 1 344 ? -13.787 28.740 -6.799 1.00 35.41 344 GLU A N 1
ATOM 2661 C CA . GLU A 1 344 ? -12.456 29.347 -6.664 1.00 35.41 344 GLU A CA 1
ATOM 2662 C C . GLU A 1 344 ? -11.873 29.200 -5.247 1.00 35.41 344 GLU A C 1
ATOM 2664 O O . GLU A 1 344 ? -10.668 29.006 -5.104 1.00 35.41 344 GLU A O 1
ATOM 2669 N N . THR A 1 345 ? -12.706 29.174 -4.199 1.00 46.31 345 THR A N 1
ATOM 2670 C CA . THR A 1 345 ? -12.274 28.897 -2.811 1.00 46.31 345 THR A CA 1
ATOM 2671 C C . THR A 1 345 ? -12.034 27.401 -2.553 1.00 46.31 345 THR A C 1
ATOM 2673 O O . THR A 1 345 ? -11.383 27.035 -1.579 1.00 46.31 345 THR A O 1
ATOM 2676 N N . ARG A 1 346 ? -12.517 26.510 -3.435 1.00 49.97 346 ARG A N 1
ATOM 2677 C CA . ARG A 1 346 ? -12.414 25.037 -3.314 1.00 49.97 346 ARG A CA 1
ATOM 2678 C C . ARG A 1 346 ? -11.000 24.461 -3.492 1.00 49.97 346 ARG A C 1
ATOM 2680 O O . ARG A 1 346 ? -10.850 23.247 -3.379 1.00 49.97 346 ARG A O 1
ATOM 2687 N N . ARG A 1 347 ? -9.980 25.275 -3.807 1.00 47.91 347 ARG A N 1
ATOM 2688 C CA . ARG A 1 347 ? -8.676 24.773 -4.291 1.00 47.91 347 ARG A CA 1
ATOM 2689 C C . ARG A 1 347 ? -7.459 24.894 -3.375 1.00 47.91 347 ARG A C 1
ATOM 2691 O O . ARG A 1 347 ? -6.464 24.266 -3.713 1.00 47.91 347 ARG A O 1
ATOM 2698 N N . ALA A 1 348 ? -7.500 25.592 -2.244 1.00 46.84 348 ALA A N 1
ATOM 2699 C CA . ALA A 1 348 ? -6.416 25.522 -1.258 1.00 46.84 348 ALA A CA 1
ATOM 2700 C C . ALA A 1 348 ? -6.808 26.260 0.025 1.00 46.84 348 ALA A C 1
ATOM 27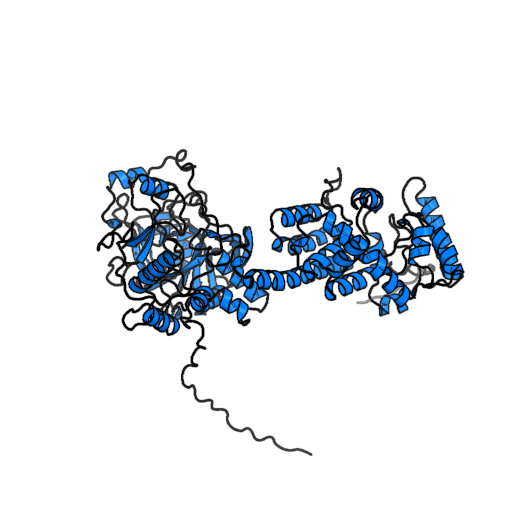02 O O . ALA A 1 348 ? -6.813 27.487 0.034 1.00 46.84 348 ALA A O 1
ATOM 2703 N N . ALA A 1 349 ? -7.052 25.540 1.120 1.00 54.72 349 ALA A N 1
ATOM 2704 C CA . ALA A 1 349 ? -6.652 26.069 2.419 1.00 54.72 349 ALA A CA 1
ATOM 2705 C C . ALA A 1 349 ? -5.117 25.933 2.460 1.00 54.72 349 ALA A C 1
ATOM 2707 O O . ALA A 1 349 ? -4.624 24.798 2.469 1.00 54.72 349 ALA A O 1
ATOM 2708 N N . PRO A 1 350 ? -4.340 27.030 2.365 1.00 57.62 350 PRO A N 1
ATOM 2709 C CA . PRO A 1 350 ? -2.887 26.938 2.301 1.00 57.62 350 PRO A CA 1
ATOM 2710 C C . PRO A 1 350 ? -2.368 26.219 3.550 1.00 57.62 350 PRO A C 1
ATOM 2712 O O . PRO A 1 350 ? -2.678 26.620 4.667 1.00 57.62 350 PRO A O 1
ATOM 2715 N N . GLY A 1 351 ? -1.591 25.150 3.366 1.00 73.38 351 GLY A N 1
ATOM 2716 C CA . GLY A 1 351 ? -0.950 24.426 4.467 1.00 73.38 351 GLY A CA 1
ATOM 2717 C C . GLY A 1 351 ? -1.674 23.175 4.971 1.00 73.38 351 GLY A C 1
ATOM 2718 O O . GLY A 1 351 ? -1.082 22.464 5.782 1.00 73.38 351 GLY A O 1
ATOM 2719 N N . VAL A 1 352 ? -2.881 22.852 4.479 1.00 85.75 352 VAL A N 1
ATOM 2720 C CA . VAL A 1 352 ? -3.459 21.517 4.719 1.00 85.75 352 VAL A CA 1
ATOM 2721 C C . VAL A 1 352 ? -2.591 20.469 4.034 1.00 85.75 352 VAL A C 1
ATOM 2723 O O . VAL A 1 352 ? -2.289 20.578 2.844 1.00 85.75 352 VAL A O 1
ATOM 2726 N N . ARG A 1 353 ? -2.185 19.450 4.789 1.00 89.12 353 ARG A N 1
ATOM 2727 C CA . ARG A 1 353 ? -1.350 18.354 4.295 1.00 89.12 353 ARG A CA 1
ATOM 2728 C C . ARG A 1 353 ? -1.671 17.059 5.024 1.00 89.12 353 ARG A C 1
ATOM 2730 O O . ARG A 1 353 ? -2.176 17.073 6.142 1.00 89.12 353 ARG A O 1
ATOM 2737 N N . TRP A 1 354 ? -1.320 15.945 4.394 1.00 92.94 354 TRP A N 1
ATOM 2738 C CA . TRP A 1 354 ? -1.214 14.672 5.095 1.00 92.94 354 TRP A CA 1
ATOM 2739 C C . TRP A 1 354 ? 0.097 14.624 5.887 1.00 92.94 354 TRP A C 1
ATOM 2741 O O . TRP A 1 354 ? 1.111 15.185 5.454 1.00 92.94 354 TRP A O 1
ATOM 2751 N N . ALA A 1 355 ? 0.077 13.975 7.048 1.00 91.81 355 ALA A N 1
ATOM 2752 C CA . ALA A 1 355 ? 1.272 13.787 7.859 1.00 91.81 355 ALA A CA 1
ATOM 2753 C C . ALA A 1 355 ? 2.266 12.843 7.173 1.00 91.81 355 ALA A C 1
ATOM 2755 O O . ALA A 1 355 ? 1.877 11.926 6.448 1.00 91.81 355 ALA A O 1
ATOM 2756 N N . ASP A 1 356 ? 3.557 13.036 7.447 1.00 89.44 356 ASP A N 1
ATOM 2757 C CA . ASP A 1 356 ? 4.559 12.021 7.126 1.00 89.44 356 ASP A CA 1
ATOM 2758 C C . ASP A 1 356 ? 4.189 10.707 7.818 1.00 89.44 356 ASP A C 1
ATOM 2760 O O . ASP A 1 356 ? 3.734 10.721 8.959 1.00 89.44 356 ASP A O 1
ATOM 2764 N N . ASP A 1 357 ? 4.426 9.570 7.165 1.00 89.06 357 ASP A N 1
ATOM 2765 C CA . ASP A 1 357 ? 3.966 8.256 7.635 1.00 89.06 357 ASP A CA 1
ATOM 2766 C C . ASP A 1 357 ? 4.379 7.956 9.086 1.00 89.06 357 ASP A C 1
ATOM 2768 O O . ASP A 1 357 ? 3.568 7.465 9.861 1.00 89.06 357 ASP A O 1
ATOM 2772 N N . LYS A 1 358 ? 5.593 8.352 9.491 1.00 86.19 358 LYS A N 1
ATOM 2773 C CA . LYS A 1 358 ? 6.100 8.207 10.870 1.00 86.19 358 LYS A CA 1
ATOM 2774 C C . LYS A 1 358 ? 5.310 8.992 11.930 1.00 86.19 358 LYS A C 1
ATOM 2776 O O . LYS A 1 358 ? 5.382 8.665 13.108 1.00 86.19 358 LYS A O 1
ATOM 2781 N N . ASN A 1 359 ? 4.601 10.039 11.518 1.00 91.00 359 ASN A N 1
ATOM 2782 C CA . ASN A 1 359 ? 3.808 10.918 12.376 1.00 91.00 359 ASN A CA 1
ATOM 2783 C C . ASN A 1 359 ? 2.302 10.723 12.157 1.00 91.00 359 ASN A C 1
ATOM 2785 O O . ASN A 1 359 ? 1.508 11.291 12.903 1.00 91.00 359 ASN A O 1
ATOM 2789 N N . ALA A 1 360 ? 1.898 9.982 11.125 1.00 92.81 360 ALA A N 1
ATOM 2790 C CA . ALA A 1 360 ? 0.503 9.769 10.790 1.00 92.81 360 ALA A CA 1
ATOM 2791 C C . ALA A 1 360 ? -0.061 8.607 11.628 1.00 92.81 360 ALA A C 1
ATOM 2793 O O . ALA A 1 360 ? 0.493 7.507 11.568 1.00 92.81 360 ALA A O 1
ATOM 2794 N N . PRO A 1 361 ? -1.183 8.786 12.347 1.00 92.94 361 PRO A N 1
ATOM 2795 C CA . PRO A 1 361 ? -1.710 7.758 13.253 1.00 92.94 361 PRO A CA 1
ATOM 2796 C C . PRO A 1 361 ? -2.025 6.431 12.545 1.00 92.94 361 PRO A C 1
ATOM 2798 O O . PRO A 1 361 ? -1.831 5.357 13.103 1.00 92.94 361 PRO A O 1
ATOM 2801 N N . ASP A 1 362 ? -2.432 6.477 11.277 1.00 92.94 362 ASP A N 1
ATOM 2802 C CA . ASP A 1 362 ? -2.758 5.262 10.525 1.00 92.94 362 ASP A CA 1
ATOM 2803 C C . ASP A 1 362 ? -1.539 4.530 9.938 1.00 92.94 362 ASP A C 1
ATOM 2805 O O . ASP A 1 362 ? -1.705 3.447 9.385 1.00 92.94 362 ASP A O 1
ATOM 2809 N N . TYR A 1 363 ? -0.336 5.110 10.018 1.00 91.62 363 TYR A N 1
ATOM 2810 C CA . TYR A 1 363 ? 0.861 4.587 9.344 1.00 91.62 363 TYR A CA 1
ATOM 2811 C C . TYR A 1 363 ? 2.066 4.410 10.268 1.00 91.62 363 TYR A C 1
ATOM 2813 O O . TYR A 1 363 ? 2.884 3.530 10.014 1.00 91.62 363 TYR A O 1
ATOM 2821 N N . ALA A 1 364 ? 2.170 5.193 11.346 1.00 90.06 364 ALA A N 1
ATOM 2822 C CA . ALA A 1 364 ? 3.341 5.216 12.224 1.00 90.06 364 ALA A CA 1
ATOM 2823 C C . ALA A 1 364 ? 3.693 3.832 12.801 1.00 90.06 364 ALA A C 1
ATOM 2825 O O . ALA A 1 364 ? 4.864 3.526 13.018 1.00 90.06 364 ALA A O 1
ATOM 2826 N N . HIS A 1 365 ? 2.687 2.975 12.978 1.00 86.25 365 HIS A N 1
ATOM 2827 C CA . HIS A 1 365 ? 2.818 1.617 13.499 1.00 86.25 365 HIS A CA 1
ATOM 2828 C C . HIS A 1 365 ? 3.198 0.551 12.452 1.00 86.25 365 HIS A C 1
ATOM 2830 O O . HIS A 1 365 ? 3.407 -0.601 12.825 1.00 86.25 365 HIS A O 1
ATOM 2836 N N . LEU A 1 366 ? 3.270 0.886 11.156 1.00 81.62 366 LEU A N 1
ATOM 2837 C CA . LEU A 1 366 ? 3.458 -0.083 10.061 1.00 81.62 366 LEU A CA 1
ATOM 2838 C C . LEU A 1 366 ? 4.914 -0.226 9.570 1.00 81.62 366 LEU A C 1
ATOM 2840 O O . LEU A 1 366 ? 5.138 -1.064 8.701 1.00 81.62 366 LEU A O 1
ATOM 2844 N N . ALA A 1 367 ? 5.864 0.547 10.133 1.00 65.62 367 ALA A N 1
ATOM 2845 C CA . ALA A 1 367 ? 7.309 0.688 9.815 1.00 65.62 367 ALA A CA 1
ATOM 2846 C C . ALA A 1 367 ? 7.709 2.050 9.194 1.00 65.62 367 ALA A C 1
ATOM 2848 O O . ALA A 1 367 ? 6.868 2.876 8.853 1.00 65.62 367 ALA A O 1
ATOM 2849 N N . SER A 1 368 ? 9.020 2.323 9.093 1.00 50.88 368 SER A N 1
ATOM 2850 C CA . SER A 1 368 ? 9.579 3.639 8.720 1.00 50.88 368 SER A CA 1
ATOM 2851 C C . SER A 1 368 ? 9.783 3.876 7.216 1.00 50.88 368 SER A C 1
ATOM 2853 O O . SER A 1 368 ? 9.930 5.028 6.812 1.00 50.88 368 SER A O 1
ATOM 2855 N N . ALA A 1 369 ? 9.784 2.824 6.390 1.00 56.16 369 ALA A N 1
ATOM 2856 C CA . ALA A 1 369 ? 10.007 2.886 4.940 1.00 56.16 369 ALA A CA 1
ATOM 2857 C C . ALA A 1 369 ? 8.823 2.267 4.179 1.00 56.16 369 ALA A C 1
ATOM 2859 O O . ALA A 1 369 ? 8.918 1.213 3.557 1.00 56.16 369 ALA A O 1
ATOM 2860 N N . LEU A 1 370 ? 7.657 2.904 4.290 1.00 66.69 370 LEU A N 1
ATOM 2861 C CA . LEU A 1 370 ? 6.427 2.354 3.730 1.00 66.69 370 LEU A CA 1
ATOM 2862 C C . LEU A 1 370 ? 6.352 2.611 2.220 1.00 66.69 370 LEU A C 1
ATOM 2864 O O . LEU A 1 370 ? 6.529 3.761 1.801 1.00 66.69 370 LEU A O 1
ATOM 2868 N N . PRO A 1 371 ? 6.030 1.591 1.401 1.00 69.31 371 PRO A N 1
ATOM 2869 C CA . PRO A 1 371 ? 5.789 1.795 -0.019 1.00 69.31 371 PRO A CA 1
ATOM 2870 C C . PRO A 1 371 ? 4.645 2.797 -0.224 1.00 69.31 371 PRO A C 1
ATOM 2872 O O . PRO A 1 371 ? 3.676 2.831 0.542 1.00 69.31 371 PRO A O 1
ATOM 2875 N N . LYS A 1 372 ? 4.772 3.618 -1.270 1.00 77.06 372 LYS A N 1
ATOM 2876 C CA . LYS A 1 372 ? 3.791 4.628 -1.690 1.00 77.06 372 LYS A CA 1
ATOM 2877 C C . LYS A 1 372 ? 3.626 4.564 -3.200 1.00 77.06 372 LYS A C 1
ATOM 2879 O O . LYS A 1 372 ? 4.574 4.270 -3.915 1.00 77.06 372 LYS A O 1
ATOM 2884 N N . GLY A 1 373 ? 2.433 4.859 -3.702 1.00 78.75 373 GLY A N 1
ATOM 2885 C CA . GLY A 1 373 ? 2.160 4.864 -5.143 1.00 78.75 373 GLY A CA 1
ATOM 2886 C C . GLY A 1 373 ? 2.115 3.470 -5.775 1.00 78.75 373 GLY A C 1
ATOM 2887 O O . GLY A 1 373 ? 2.110 3.354 -7.001 1.00 78.75 373 GLY A O 1
ATOM 2888 N N . ILE A 1 374 ? 2.084 2.408 -4.968 1.00 80.06 374 ILE A N 1
ATOM 2889 C CA . ILE A 1 374 ? 2.155 1.036 -5.464 1.00 80.06 374 ILE A CA 1
ATOM 2890 C C . ILE A 1 374 ? 0.767 0.529 -5.833 1.00 80.06 374 ILE A C 1
ATOM 2892 O O . ILE A 1 374 ? -0.181 0.625 -5.051 1.00 80.06 374 ILE A O 1
ATOM 2896 N N . ARG A 1 375 ? 0.674 -0.055 -7.030 1.00 89.69 375 ARG A N 1
ATOM 2897 C CA . ARG A 1 375 ? -0.524 -0.747 -7.507 1.00 89.69 375 ARG A CA 1
ATOM 2898 C C . ARG A 1 375 ? -0.585 -2.175 -6.981 1.00 89.69 375 ARG A C 1
ATOM 2900 O O . ARG A 1 375 ? 0.448 -2.838 -6.869 1.00 89.69 375 ARG A O 1
ATOM 2907 N N . PHE A 1 376 ? -1.783 -2.655 -6.686 1.00 89.31 376 PHE A N 1
ATOM 2908 C CA . PHE A 1 376 ? -1.994 -4.012 -6.201 1.00 89.31 376 PHE A CA 1
ATOM 2909 C C . PHE A 1 376 ? -3.398 -4.522 -6.504 1.00 89.31 376 PHE A C 1
ATOM 2911 O O . PHE A 1 376 ? -4.354 -3.748 -6.546 1.00 89.31 376 PHE A O 1
ATOM 2918 N N . SER A 1 377 ? -3.512 -5.846 -6.622 1.00 93.81 377 SER A N 1
ATOM 2919 C CA . SER A 1 377 ? -4.801 -6.524 -6.710 1.00 93.81 377 SER A CA 1
ATOM 2920 C C . SER A 1 377 ? -5.354 -6.773 -5.312 1.00 93.81 377 SER A C 1
ATOM 2922 O O . SER A 1 377 ? -4.660 -7.333 -4.458 1.00 93.81 377 SER A O 1
ATOM 2924 N N . LEU A 1 378 ? -6.596 -6.371 -5.073 1.00 98.31 378 LEU A N 1
ATOM 2925 C CA . LEU A 1 378 ? -7.331 -6.664 -3.848 1.00 98.31 378 LEU A CA 1
ATOM 2926 C C . LEU A 1 378 ? -8.323 -7.804 -4.100 1.00 98.31 378 LEU A C 1
ATOM 2928 O O . LEU A 1 378 ? -9.078 -7.768 -5.073 1.00 98.31 378 LEU A O 1
ATOM 2932 N N . LYS A 1 379 ? -8.359 -8.777 -3.185 1.00 98.44 379 LYS A N 1
ATOM 2933 C CA . LYS A 1 379 ? -9.364 -9.852 -3.119 1.00 98.44 379 LYS A CA 1
ATOM 2934 C C . LYS A 1 379 ? -10.067 -9.866 -1.765 1.00 98.44 379 LYS A C 1
ATOM 2936 O O . LYS A 1 379 ? -9.575 -9.302 -0.790 1.00 98.44 379 LYS A O 1
ATOM 2941 N N . ALA A 1 380 ? -11.200 -10.564 -1.690 1.00 98.38 380 ALA A N 1
ATOM 2942 C CA . ALA A 1 380 ? -11.897 -10.802 -0.424 1.00 98.38 380 ALA A CA 1
ATOM 2943 C C . ALA A 1 380 ? -11.003 -11.484 0.629 1.00 98.38 380 ALA A C 1
ATOM 2945 O O . ALA A 1 380 ? -11.097 -11.140 1.804 1.00 98.38 380 ALA A O 1
ATOM 2946 N N . ASP A 1 381 ? -10.101 -12.377 0.209 1.00 98.12 381 ASP A N 1
ATOM 2947 C CA . ASP A 1 381 ? -9.155 -13.063 1.101 1.00 98.12 381 ASP A CA 1
ATOM 2948 C C . ASP A 1 381 ? -8.222 -12.088 1.832 1.00 98.12 381 ASP A C 1
ATOM 2950 O O . ASP A 1 381 ? -7.894 -12.308 2.995 1.00 98.12 381 ASP A O 1
ATOM 2954 N N . ASP A 1 382 ? -7.838 -10.978 1.189 1.00 98.56 382 ASP A N 1
ATOM 2955 C CA . ASP A 1 382 ? -6.997 -9.951 1.815 1.00 98.56 382 ASP A CA 1
ATOM 2956 C C . ASP A 1 382 ? -7.751 -9.252 2.956 1.00 98.56 382 ASP A C 1
ATOM 2958 O O . ASP A 1 382 ? -7.194 -9.022 4.028 1.00 98.56 382 ASP A O 1
ATOM 2962 N N . LEU A 1 383 ? -9.040 -8.950 2.748 1.00 98.75 383 LEU A N 1
ATOM 2963 C CA . LEU A 1 383 ? -9.907 -8.354 3.770 1.00 98.75 383 LEU A CA 1
ATOM 2964 C C . LEU A 1 383 ? -10.206 -9.337 4.904 1.00 98.75 383 LEU A C 1
ATOM 2966 O O . LEU A 1 383 ? -10.216 -8.934 6.065 1.00 98.75 383 LEU A O 1
ATOM 2970 N N . ALA A 1 384 ? -10.425 -10.613 4.578 1.00 98.62 384 ALA A N 1
ATOM 2971 C CA . ALA A 1 384 ? -10.640 -11.666 5.564 1.00 98.62 384 ALA A CA 1
ATOM 2972 C C . ALA A 1 384 ? -9.413 -11.841 6.464 1.00 98.62 384 ALA A C 1
ATOM 2974 O O . ALA A 1 384 ? -9.541 -11.858 7.687 1.00 98.62 384 ALA A O 1
ATOM 2975 N N . TRP A 1 385 ? -8.222 -11.885 5.864 1.00 98.44 385 TRP A N 1
ATOM 2976 C CA . TRP A 1 385 ? -6.971 -12.000 6.600 1.00 98.44 385 TRP A CA 1
ATOM 2977 C C . TRP A 1 385 ? -6.690 -10.763 7.457 1.00 98.44 385 TRP A C 1
ATOM 2979 O O . TRP A 1 385 ? -6.351 -10.883 8.631 1.00 98.44 385 TRP A O 1
ATOM 2989 N N . LEU A 1 386 ? -6.910 -9.557 6.924 1.00 98.62 386 LEU A N 1
ATOM 2990 C CA . LEU A 1 386 ? -6.787 -8.329 7.712 1.00 98.62 386 LEU A CA 1
ATOM 2991 C C . LEU A 1 386 ? -7.796 -8.274 8.863 1.00 98.62 386 LEU A C 1
ATOM 2993 O O . LEU A 1 386 ? -7.436 -7.829 9.950 1.00 98.62 386 LEU A O 1
ATOM 2997 N N . ALA A 1 387 ? -9.035 -8.725 8.659 1.00 98.75 387 ALA A N 1
ATOM 2998 C CA . ALA A 1 387 ? -10.025 -8.805 9.727 1.00 98.75 387 ALA A CA 1
ATOM 2999 C C . ALA A 1 387 ? -9.588 -9.771 10.839 1.00 98.75 387 ALA A C 1
ATOM 3001 O O . ALA A 1 387 ? -9.699 -9.429 12.015 1.00 98.75 387 ALA A O 1
ATOM 3002 N N . GLU A 1 388 ? -9.035 -10.928 10.472 1.00 98.19 388 GLU A N 1
ATOM 3003 C CA . GLU A 1 388 ? -8.474 -11.907 11.406 1.00 98.19 388 GLU A CA 1
ATOM 3004 C C . GLU A 1 388 ? -7.311 -11.315 12.220 1.00 98.19 388 GLU A C 1
ATOM 3006 O O . GLU A 1 388 ? -7.346 -11.335 13.450 1.00 98.19 388 GLU A O 1
ATOM 3011 N N . LEU A 1 389 ? -6.317 -10.722 11.548 1.00 97.75 389 LEU A N 1
ATOM 3012 C CA . LEU A 1 389 ? -5.143 -10.096 12.176 1.00 97.75 389 LEU A CA 1
ATOM 3013 C C . LEU A 1 389 ? -5.493 -8.907 13.080 1.00 97.75 389 LEU A C 1
ATOM 3015 O O . LEU A 1 389 ? -4.683 -8.487 13.904 1.00 97.75 389 LEU A O 1
ATOM 3019 N N . ASN A 1 390 ? -6.695 -8.359 12.920 1.00 98.44 390 ASN A N 1
ATOM 3020 C CA . ASN A 1 390 ? -7.219 -7.282 13.745 1.00 98.44 390 ASN A CA 1
ATOM 3021 C C . ASN A 1 390 ? -8.213 -7.737 14.810 1.00 98.44 390 ASN A C 1
ATOM 3023 O O . ASN A 1 390 ? -8.768 -6.903 15.528 1.00 98.44 390 ASN A O 1
ATOM 3027 N N . ALA A 1 391 ? -8.473 -9.043 14.896 1.00 98.38 391 ALA A N 1
ATOM 3028 C CA . ALA A 1 391 ? -9.516 -9.614 15.735 1.00 98.38 391 ALA A CA 1
ATOM 3029 C C . ALA A 1 391 ? -10.877 -8.913 15.538 1.00 98.38 391 ALA A C 1
ATOM 3031 O O . ALA A 1 391 ? -11.609 -8.663 16.494 1.00 98.38 391 ALA A O 1
ATOM 3032 N N . PHE A 1 392 ? -11.215 -8.529 14.304 1.00 98.62 392 PHE A N 1
ATOM 3033 C CA . PHE A 1 392 ? -12.500 -7.902 14.012 1.00 98.62 392 PHE A CA 1
ATOM 3034 C C . PHE A 1 392 ? -13.607 -8.966 13.971 1.00 98.62 392 PHE A C 1
ATOM 3036 O O . PHE A 1 392 ? -13.477 -9.944 13.228 1.00 98.62 392 PHE A O 1
ATOM 3043 N N . PRO A 1 393 ? -14.721 -8.790 14.710 1.00 97.88 393 PRO A N 1
ATOM 3044 C CA . PRO A 1 393 ? -15.786 -9.786 14.810 1.00 97.88 393 PRO A CA 1
ATOM 3045 C C . PRO A 1 393 ? -16.706 -9.755 13.577 1.00 97.88 393 PRO A C 1
ATOM 3047 O O . PRO A 1 393 ? -17.902 -9.481 13.662 1.00 97.88 393 PRO A O 1
ATOM 3050 N N . VAL A 1 394 ? -16.144 -10.036 12.400 1.00 97.75 394 VAL A N 1
ATOM 3051 C CA . VAL A 1 394 ? -16.840 -9.984 11.103 1.00 97.75 394 VAL A CA 1
ATOM 3052 C C . VAL A 1 394 ? -18.015 -10.958 11.012 1.00 97.75 394 VAL A C 1
ATOM 3054 O O . VAL A 1 394 ? -18.964 -10.703 10.271 1.00 97.75 394 VAL A O 1
ATOM 3057 N N . GLU A 1 395 ? -18.001 -12.026 11.812 1.00 96.69 395 GLU A N 1
ATOM 3058 C CA . GLU A 1 395 ? -19.097 -12.994 11.893 1.00 96.69 395 GLU A CA 1
ATOM 3059 C C . GLU A 1 395 ? -20.391 -12.417 12.473 1.00 96.69 395 GLU A C 1
ATOM 3061 O O . GLU A 1 395 ? -21.477 -12.856 12.089 1.00 96.69 395 GLU A O 1
ATOM 3066 N N . GLU A 1 396 ? -20.317 -11.369 13.301 1.00 95.75 396 GLU A N 1
ATOM 3067 C CA . GLU A 1 396 ? -21.506 -10.693 13.844 1.00 95.75 396 GLU A CA 1
ATOM 3068 C C . GLU A 1 396 ? -22.369 -10.038 12.748 1.00 95.75 396 GLU A C 1
ATOM 3070 O O . GLU A 1 396 ? -23.541 -9.727 12.972 1.00 95.75 396 GLU A O 1
ATOM 3075 N N . ALA A 1 397 ? -21.826 -9.846 11.540 1.00 94.62 397 ALA A N 1
ATOM 3076 C CA . ALA A 1 397 ? -22.584 -9.358 10.392 1.00 94.62 397 ALA A CA 1
ATOM 3077 C C . ALA A 1 397 ? -23.576 -10.395 9.831 1.00 94.62 397 ALA A C 1
ATOM 3079 O O . ALA A 1 397 ? -24.486 -10.022 9.083 1.00 94.62 397 ALA A O 1
ATOM 3080 N N . GLY A 1 398 ? -23.424 -11.684 10.163 1.00 95.00 398 GLY A N 1
ATOM 3081 C CA . GLY A 1 398 ? -24.222 -12.760 9.578 1.00 95.00 398 GLY A CA 1
ATOM 3082 C C . GLY A 1 398 ? -24.165 -12.720 8.046 1.00 95.00 398 GLY A C 1
ATOM 3083 O O . GLY A 1 398 ? -23.090 -12.599 7.459 1.00 95.00 398 GLY A O 1
ATOM 3084 N N . SER A 1 399 ? -25.323 -12.766 7.385 1.00 92.94 399 SER A N 1
ATOM 3085 C CA . SER A 1 399 ? -25.417 -12.669 5.920 1.00 92.94 399 SER A CA 1
ATOM 3086 C C . SER A 1 399 ? -25.332 -11.237 5.374 1.00 92.94 399 SER A C 1
ATOM 3088 O O . SER A 1 399 ? -25.385 -11.051 4.159 1.00 92.94 399 SER A O 1
ATOM 3090 N N . THR A 1 400 ? -25.290 -10.213 6.229 1.00 95.62 400 THR A N 1
ATOM 3091 C CA . THR A 1 400 ? -25.197 -8.820 5.776 1.00 95.62 400 THR A CA 1
ATOM 3092 C C . THR A 1 400 ? -23.780 -8.547 5.261 1.00 95.62 400 THR A C 1
ATOM 3094 O O . THR A 1 400 ? -22.817 -8.873 5.961 1.00 95.62 400 THR A O 1
ATOM 3097 N N . PRO A 1 401 ? -23.616 -7.945 4.068 1.00 96.81 401 PRO A N 1
ATOM 3098 C CA . PRO A 1 401 ? -22.300 -7.557 3.575 1.00 96.81 401 PRO A CA 1
ATOM 3099 C C . PRO A 1 401 ? -21.590 -6.594 4.530 1.00 96.81 401 PRO A C 1
ATOM 3101 O O . PRO A 1 401 ? -22.220 -5.735 5.155 1.00 96.81 401 PRO A O 1
ATOM 3104 N N . ILE A 1 402 ? -20.268 -6.707 4.607 1.00 98.56 402 ILE A N 1
ATOM 3105 C CA . ILE A 1 402 ? -19.438 -5.780 5.376 1.00 98.56 402 ILE A CA 1
ATOM 3106 C C . ILE A 1 402 ? -19.109 -4.584 4.497 1.00 98.56 402 ILE A C 1
ATOM 3108 O O . ILE A 1 402 ? -18.661 -4.734 3.364 1.00 98.56 402 ILE A O 1
ATOM 3112 N N . LEU A 1 403 ? -19.327 -3.384 5.013 1.00 98.81 403 LEU A N 1
ATOM 3113 C CA . LEU A 1 403 ? -18.831 -2.166 4.390 1.00 98.81 403 LEU A CA 1
ATOM 3114 C C . LEU A 1 403 ? -17.354 -2.026 4.749 1.00 98.81 403 LEU A C 1
ATOM 3116 O O . LEU A 1 403 ? -16.960 -2.348 5.869 1.00 98.81 403 LEU A O 1
ATOM 3120 N N . PHE A 1 404 ? -16.532 -1.512 3.846 1.00 98.88 404 PHE A N 1
ATOM 3121 C CA . PHE A 1 404 ? -15.142 -1.234 4.178 1.00 98.88 404 PHE A CA 1
ATOM 3122 C C . PHE A 1 404 ? -14.647 0.078 3.589 1.00 98.88 404 PHE A C 1
ATOM 3124 O O . PHE A 1 404 ? -15.153 0.545 2.573 1.00 98.88 404 PHE A O 1
ATOM 3131 N N . GLY A 1 405 ? -13.662 0.679 4.242 1.00 98.81 405 GLY A N 1
ATOM 3132 C CA . GLY A 1 405 ? -12.940 1.849 3.772 1.00 98.81 405 GLY A CA 1
ATOM 3133 C C . GLY A 1 405 ? -11.449 1.553 3.746 1.00 98.81 405 GLY A C 1
ATOM 3134 O O . GLY A 1 405 ? -10.917 1.015 4.713 1.00 98.81 405 GLY A O 1
ATOM 3135 N N . LEU A 1 406 ? -10.784 1.914 2.650 1.00 98.75 406 LEU A N 1
ATOM 3136 C CA . LEU A 1 406 ? -9.330 1.900 2.523 1.00 98.75 406 LEU A CA 1
ATOM 3137 C C . LEU A 1 406 ? -8.845 3.344 2.383 1.00 98.75 406 LEU A C 1
ATOM 3139 O O . LEU A 1 406 ? -8.873 3.941 1.298 1.00 98.75 406 LEU A O 1
ATOM 3143 N N . ARG A 1 407 ? -8.434 3.920 3.512 1.00 98.50 407 ARG A N 1
ATOM 3144 C CA . ARG A 1 407 ? -7.898 5.276 3.618 1.00 98.50 407 ARG A CA 1
ATOM 3145 C C . ARG A 1 407 ? -6.638 5.413 2.772 1.00 98.50 407 ARG A C 1
ATOM 3147 O O . ARG A 1 407 ? -5.713 4.618 2.903 1.00 98.50 407 ARG A O 1
ATOM 3154 N N . GLY A 1 408 ? -6.586 6.436 1.923 1.00 96.94 408 GLY A N 1
ATOM 3155 C CA . GLY A 1 408 ? -5.425 6.691 1.071 1.00 96.94 408 GLY A CA 1
ATOM 3156 C C . GLY A 1 408 ? -5.263 5.708 -0.086 1.00 96.94 408 GLY A C 1
ATOM 3157 O O . GLY A 1 408 ? -4.158 5.565 -0.595 1.00 96.94 408 GLY A O 1
ATOM 3158 N N . CYS A 1 409 ? -6.335 5.028 -0.494 1.00 96.81 409 CYS A N 1
ATOM 3159 C CA . CYS A 1 409 ? -6.353 4.102 -1.618 1.00 96.81 409 CYS A CA 1
ATOM 3160 C C . CYS A 1 409 ? -7.117 4.682 -2.823 1.00 96.81 409 CYS A C 1
ATOM 3162 O O . CYS A 1 409 ? -8.161 5.307 -2.659 1.00 96.81 409 CYS A O 1
ATOM 3164 N N . GLY A 1 410 ? -6.617 4.481 -4.039 1.00 94.88 410 GLY A N 1
ATOM 3165 C CA . GLY A 1 410 ? -7.277 4.845 -5.294 1.00 94.88 410 GLY A CA 1
ATOM 3166 C C . GLY A 1 410 ? -7.683 3.620 -6.108 1.00 94.88 410 GLY A C 1
ATOM 3167 O O . GLY A 1 410 ? -7.077 2.559 -5.984 1.00 94.88 410 GLY A O 1
ATOM 3168 N N . ILE A 1 411 ? -8.688 3.776 -6.969 1.00 95.81 411 ILE A N 1
ATOM 3169 C CA . ILE A 1 411 ? -9.106 2.739 -7.922 1.00 95.81 411 ILE A CA 1
ATOM 3170 C C . ILE A 1 411 ? -8.299 2.916 -9.208 1.00 95.81 411 ILE A C 1
ATOM 3172 O O . ILE A 1 411 ? -8.315 4.000 -9.791 1.00 95.81 411 ILE A O 1
ATOM 3176 N N . VAL A 1 412 ? -7.601 1.864 -9.640 1.00 89.75 412 VAL A N 1
ATOM 3177 C CA . VAL A 1 412 ? -6.897 1.823 -10.931 1.00 89.75 412 VAL A CA 1
ATOM 3178 C C . VAL A 1 412 ? -7.797 1.192 -11.982 1.00 89.75 412 VAL A C 1
ATOM 3180 O O . VAL A 1 412 ? -8.021 1.793 -13.029 1.00 89.75 412 VAL A O 1
ATOM 3183 N N . ASP A 1 413 ? -8.327 0.008 -11.680 1.00 86.00 413 ASP A N 1
ATOM 3184 C CA . ASP A 1 413 ? -9.280 -0.704 -12.525 1.00 86.00 413 ASP A CA 1
ATOM 3185 C C . ASP A 1 413 ? -10.218 -1.542 -11.652 1.00 86.00 413 ASP A C 1
ATOM 3187 O O . ASP A 1 413 ? -9.786 -2.386 -10.866 1.00 86.00 413 ASP A O 1
ATOM 3191 N N . ALA A 1 414 ? -11.516 -1.276 -11.751 1.00 89.38 414 ALA A N 1
ATOM 3192 C CA . ALA A 1 414 ? -12.531 -2.034 -11.042 1.00 89.38 414 ALA A CA 1
ATOM 3193 C C . ALA A 1 414 ? -13.877 -1.925 -11.761 1.00 89.38 414 ALA A C 1
ATOM 3195 O O . ALA A 1 414 ? -14.275 -0.821 -12.154 1.00 89.38 414 ALA A O 1
ATOM 3196 N N . PRO A 1 415 ? -14.634 -3.029 -11.868 1.00 82.56 415 PRO A N 1
ATOM 3197 C CA . PRO A 1 415 ? -16.037 -2.935 -12.207 1.00 82.56 415 PRO A CA 1
ATOM 3198 C C . PRO A 1 415 ? -16.791 -2.264 -11.053 1.00 82.56 415 PRO A C 1
ATOM 3200 O O . PRO A 1 415 ? -16.476 -2.429 -9.875 1.00 82.56 415 PRO A O 1
ATOM 3203 N N . ASP A 1 416 ? -17.844 -1.532 -11.382 1.00 84.31 416 ASP A N 1
ATOM 3204 C CA . ASP A 1 416 ? -18.706 -0.835 -10.425 1.00 84.31 416 ASP A CA 1
ATOM 3205 C C . ASP A 1 416 ? -19.792 -1.750 -9.816 1.00 84.31 416 ASP A C 1
ATOM 3207 O O . ASP A 1 416 ? -20.889 -1.304 -9.457 1.00 84.31 416 ASP A O 1
ATOM 3211 N N . VAL A 1 417 ? -19.466 -3.042 -9.704 1.00 93.12 417 VAL A N 1
ATOM 3212 C CA . VAL A 1 417 ? -20.298 -4.152 -9.219 1.00 93.12 417 VAL A CA 1
ATOM 3213 C C . VAL A 1 417 ? -19.448 -5.150 -8.421 1.00 93.12 417 VAL A C 1
ATOM 3215 O O . VAL A 1 417 ? -18.222 -5.079 -8.424 1.00 93.12 417 VAL A O 1
ATOM 3218 N N . LEU A 1 418 ? -20.101 -6.098 -7.739 1.00 96.25 418 LEU A N 1
ATOM 3219 C CA . LEU A 1 418 ? -19.420 -7.180 -7.020 1.00 96.25 418 LEU A CA 1
ATOM 3220 C C . LEU A 1 418 ? -18.598 -8.054 -7.981 1.00 96.25 418 LEU A C 1
ATOM 3222 O O . LEU A 1 418 ? -19.139 -8.640 -8.919 1.00 96.25 418 LEU A O 1
ATOM 3226 N N . THR A 1 419 ? -17.308 -8.180 -7.692 1.00 97.38 419 THR A N 1
ATOM 3227 C CA . THR A 1 419 ? -16.307 -8.946 -8.441 1.00 97.38 419 THR A CA 1
ATOM 3228 C C . THR A 1 419 ? -15.390 -9.704 -7.480 1.00 97.38 419 THR A C 1
ATOM 3230 O O . THR A 1 419 ? -15.422 -9.486 -6.273 1.00 97.38 419 THR A O 1
ATOM 3233 N N . THR A 1 420 ? -14.573 -10.618 -7.986 1.00 95.94 420 THR A N 1
ATOM 3234 C CA . THR A 1 420 ? -13.616 -11.395 -7.181 1.00 95.94 420 THR A CA 1
ATOM 3235 C C . THR A 1 420 ? -12.289 -10.672 -6.954 1.00 95.94 420 THR A C 1
ATOM 3237 O O . THR A 1 420 ? -11.538 -11.039 -6.054 1.00 95.94 420 THR A O 1
ATOM 3240 N N . GLU A 1 421 ? -11.970 -9.683 -7.791 1.00 95.50 421 GLU A N 1
ATOM 3241 C CA . GLU A 1 421 ? -10.672 -9.008 -7.814 1.00 95.50 421 GLU A CA 1
ATOM 3242 C C . GLU A 1 421 ? -10.802 -7.606 -8.418 1.00 95.50 421 GLU A C 1
ATOM 3244 O O . GLU A 1 421 ? -11.591 -7.400 -9.345 1.00 95.50 421 GLU A O 1
ATOM 3249 N N . VAL A 1 422 ? -10.036 -6.656 -7.879 1.00 96.38 422 VAL A N 1
ATOM 3250 C CA . VAL A 1 422 ? -9.938 -5.267 -8.358 1.00 96.38 422 VAL A CA 1
ATOM 3251 C C . VAL A 1 422 ? -8.494 -4.784 -8.273 1.00 96.38 422 VAL A C 1
ATOM 3253 O O . VAL A 1 422 ? -7.758 -5.225 -7.394 1.00 96.38 422 VAL A O 1
ATOM 3256 N N . GLU A 1 423 ? -8.101 -3.847 -9.131 1.00 94.88 423 GLU A N 1
ATOM 3257 C CA . GLU A 1 423 ? -6.782 -3.211 -9.106 1.00 94.88 423 GLU A CA 1
ATOM 3258 C C . GLU A 1 423 ? -6.862 -1.832 -8.450 1.00 94.88 423 GLU A C 1
ATOM 3260 O O . GLU A 1 423 ? -7.596 -0.936 -8.887 1.00 94.88 423 GLU A O 1
ATOM 3265 N N . LEU A 1 424 ? -6.065 -1.647 -7.403 1.00 96.94 424 LEU A N 1
ATOM 3266 C CA . LEU A 1 424 ? -6.011 -0.442 -6.588 1.00 96.94 424 LEU A CA 1
ATOM 3267 C C . LEU A 1 424 ? -4.598 0.145 -6.564 1.00 96.94 424 LEU A C 1
ATOM 3269 O O . LEU A 1 424 ? -3.639 -0.486 -7.000 1.00 96.94 424 LEU A O 1
ATOM 3273 N N . ILE A 1 425 ? -4.467 1.366 -6.051 1.00 90.06 425 ILE A N 1
ATOM 3274 C CA . ILE A 1 425 ? -3.187 2.034 -5.799 1.00 90.06 425 ILE A CA 1
ATOM 3275 C C . ILE A 1 425 ? -3.171 2.617 -4.391 1.00 90.06 425 ILE A C 1
ATOM 3277 O O . ILE A 1 425 ? -4.097 3.318 -3.987 1.00 90.06 425 ILE A O 1
ATOM 3281 N N . ASP A 1 426 ? -2.118 2.347 -3.632 1.00 90.50 426 ASP A N 1
ATOM 3282 C CA . ASP A 1 426 ? -1.871 3.053 -2.381 1.00 90.50 426 ASP A CA 1
ATOM 3283 C C . ASP A 1 426 ? -1.265 4.429 -2.684 1.00 90.50 426 ASP A C 1
ATOM 3285 O O . ASP A 1 426 ? -0.285 4.531 -3.412 1.00 90.50 426 ASP A O 1
ATOM 3289 N N . GLN A 1 427 ? -1.870 5.506 -2.192 1.00 89.19 427 GLN A N 1
ATOM 3290 C CA . GLN A 1 427 ? -1.553 6.857 -2.660 1.00 89.19 427 GLN A CA 1
ATOM 3291 C C . GLN A 1 427 ? -1.618 7.944 -1.577 1.00 89.19 427 GLN A C 1
ATOM 3293 O O . GLN A 1 427 ? -1.382 9.110 -1.897 1.00 89.19 427 GLN A O 1
ATOM 3298 N N . ARG A 1 428 ? -1.920 7.564 -0.325 1.00 92.69 428 ARG A N 1
ATOM 3299 C CA . ARG A 1 428 ? -2.187 8.440 0.834 1.00 92.69 428 ARG A CA 1
ATOM 3300 C C . ARG A 1 428 ? -3.335 9.457 0.601 1.00 92.69 428 ARG A C 1
ATOM 3302 O O . ARG A 1 428 ? -3.626 9.843 -0.536 1.00 92.69 428 ARG A O 1
ATOM 3309 N N . PRO A 1 429 ? -4.055 9.887 1.652 1.00 95.31 429 PRO A N 1
ATOM 3310 C CA . PRO A 1 429 ? -5.027 10.975 1.536 1.00 95.31 429 PRO A CA 1
ATOM 3311 C C . PRO A 1 429 ? -4.345 12.332 1.304 1.00 95.31 429 PRO A C 1
ATOM 3313 O O . PRO A 1 429 ? -3.148 12.475 1.524 1.00 95.31 429 PRO A O 1
ATOM 3316 N N . ASP A 1 430 ? -5.117 13.338 0.893 1.00 90.62 430 ASP A N 1
ATOM 3317 C CA . ASP A 1 430 ? -4.658 14.734 0.778 1.00 90.62 430 ASP A CA 1
ATOM 3318 C C . ASP A 1 430 ? -5.653 15.754 1.362 1.00 90.62 430 ASP A C 1
ATOM 3320 O O . ASP A 1 430 ? -5.417 16.954 1.270 1.00 90.62 430 ASP A O 1
ATOM 3324 N N . HIS A 1 431 ? -6.773 15.292 1.934 1.00 93.62 431 HIS A N 1
ATOM 3325 C CA . HIS A 1 431 ? -7.896 16.120 2.399 1.00 93.62 431 HIS A CA 1
ATOM 3326 C C . HIS A 1 431 ? -8.577 16.985 1.319 1.00 93.62 431 HIS A C 1
ATOM 3328 O O . HIS A 1 431 ? -9.467 17.771 1.631 1.00 93.62 431 HIS A O 1
ATOM 3334 N N . VAL A 1 432 ? -8.231 16.833 0.040 1.00 87.31 432 VAL A N 1
ATOM 3335 C CA . VAL A 1 432 ? -8.772 17.645 -1.059 1.00 87.31 432 VAL A CA 1
ATOM 3336 C C . VAL A 1 432 ? -9.574 16.772 -2.013 1.00 87.31 432 VAL A C 1
ATOM 3338 O O . VAL A 1 432 ? -10.779 16.967 -2.161 1.00 87.31 432 VAL A O 1
ATOM 3341 N N . ALA A 1 433 ? -8.933 15.785 -2.633 1.00 88.12 433 ALA A N 1
ATOM 3342 C CA . ALA A 1 433 ? -9.567 14.882 -3.580 1.00 88.12 433 ALA A CA 1
ATOM 3343 C C . ALA A 1 433 ? -10.062 13.603 -2.888 1.00 88.12 433 ALA A C 1
ATOM 3345 O O . ALA A 1 433 ? -9.595 13.210 -1.817 1.00 88.12 433 ALA A O 1
ATOM 3346 N N . THR A 1 434 ? -11.008 12.905 -3.516 1.00 92.19 434 THR A N 1
ATOM 3347 C CA . THR A 1 434 ? -11.478 11.593 -3.050 1.00 92.19 434 THR A CA 1
ATOM 3348 C C . THR A 1 434 ? -10.398 10.536 -3.302 1.00 92.19 434 THR A C 1
ATOM 3350 O O . THR A 1 434 ? -10.416 9.836 -4.316 1.00 92.19 434 THR A O 1
ATOM 3353 N N . ARG A 1 435 ? -9.409 10.476 -2.404 1.00 95.56 435 ARG A N 1
ATOM 3354 C CA . ARG A 1 435 ? -8.227 9.599 -2.476 1.00 95.56 435 ARG A CA 1
ATOM 3355 C C . ARG A 1 435 ? -8.341 8.347 -1.609 1.00 95.56 435 ARG A C 1
ATOM 3357 O O . ARG A 1 435 ? -7.322 7.782 -1.223 1.00 95.56 435 ARG A O 1
ATOM 3364 N N . CYS A 1 436 ? -9.559 7.948 -1.265 1.00 98.38 436 CYS A N 1
ATOM 3365 C CA . CYS A 1 436 ? -9.835 6.712 -0.547 1.00 98.38 436 CYS A CA 1
ATOM 3366 C C . CYS A 1 436 ? -10.779 5.825 -1.369 1.00 98.38 436 CYS A C 1
ATOM 3368 O O . CYS A 1 436 ? -11.476 6.283 -2.280 1.00 98.38 436 CYS A O 1
ATOM 3370 N N . VAL A 1 437 ? -10.836 4.552 -0.997 1.00 98.31 437 VAL A N 1
ATOM 3371 C CA . VAL A 1 437 ? -11.840 3.613 -1.498 1.00 98.31 437 VAL A CA 1
ATOM 3372 C C . VAL A 1 437 ? -12.853 3.354 -0.398 1.00 98.31 437 VAL A C 1
ATOM 3374 O O . VAL A 1 437 ? 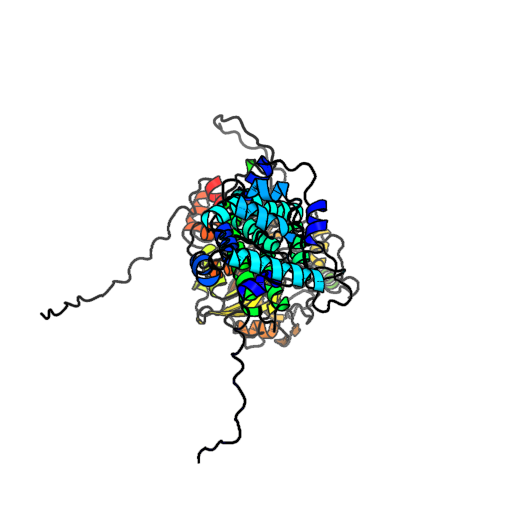-12.469 3.136 0.748 1.00 98.31 437 VAL A O 1
ATOM 3377 N N . ILE A 1 438 ? -14.135 3.340 -0.753 1.00 98.75 438 ILE A N 1
ATOM 3378 C CA . ILE A 1 438 ? -15.196 2.767 0.078 1.00 98.75 438 ILE A CA 1
ATOM 3379 C C . ILE A 1 438 ? -15.812 1.616 -0.706 1.00 98.75 438 ILE A C 1
ATOM 3381 O O . ILE A 1 438 ? -16.085 1.745 -1.898 1.00 98.75 438 ILE A O 1
ATOM 3385 N N . GLY A 1 439 ? -16.010 0.479 -0.059 1.00 98.50 439 GLY A N 1
ATOM 3386 C CA . GLY A 1 439 ? -16.424 -0.744 -0.715 1.00 98.50 439 GLY A CA 1
ATOM 3387 C C . GLY A 1 439 ? -17.373 -1.598 0.104 1.00 98.50 439 GLY A C 1
ATOM 3388 O O . GLY A 1 439 ? -17.723 -1.289 1.244 1.00 98.50 439 GLY A O 1
ATOM 3389 N N . VAL A 1 440 ? -17.811 -2.679 -0.529 1.00 98.75 440 VAL A N 1
ATOM 3390 C CA . VAL A 1 440 ? -18.684 -3.699 0.045 1.00 98.75 440 VAL A CA 1
ATOM 3391 C C . VAL A 1 440 ? -18.024 -5.054 -0.133 1.00 98.75 440 VAL A C 1
ATOM 3393 O O . VAL A 1 440 ? -17.583 -5.376 -1.231 1.00 98.75 440 VAL A O 1
ATOM 3396 N N . TRP A 1 441 ? -17.981 -5.842 0.932 1.00 98.56 441 TRP A N 1
ATOM 3397 C CA . TRP A 1 441 ? -17.469 -7.202 0.971 1.00 98.56 441 TRP A CA 1
ATOM 3398 C C . TRP A 1 441 ? -18.609 -8.18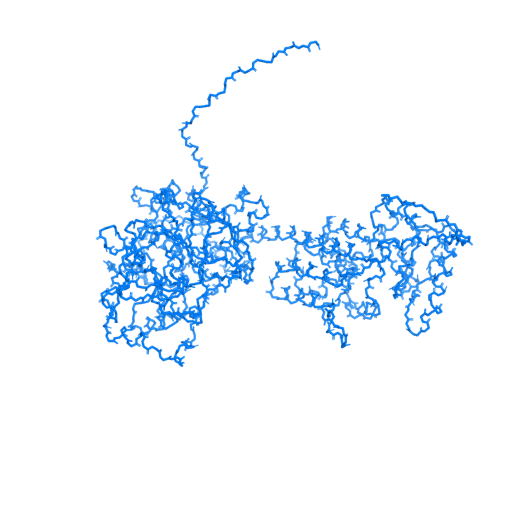0 1.279 1.00 98.56 441 TRP A C 1
ATOM 3400 O O . TRP A 1 441 ? -19.143 -8.235 2.390 1.00 98.56 441 TRP A O 1
ATOM 3410 N N . GLU A 1 442 ? -18.993 -8.962 0.271 1.00 97.69 442 GLU A N 1
ATOM 3411 C CA . GLU A 1 442 ? -19.960 -10.049 0.391 1.00 97.69 442 GLU A CA 1
ATOM 3412 C C . GLU A 1 442 ? -19.221 -11.342 0.758 1.00 97.69 442 GLU A C 1
ATOM 3414 O O . GLU A 1 442 ? -18.709 -12.064 -0.100 1.00 97.69 442 GLU A O 1
ATOM 3419 N N . ARG A 1 443 ? -19.160 -11.626 2.063 1.00 96.25 443 ARG A N 1
ATOM 3420 C CA . ARG A 1 443 ? -18.323 -12.696 2.629 1.00 96.25 443 ARG A CA 1
ATOM 3421 C C . ARG A 1 443 ? -18.655 -14.077 2.070 1.00 96.25 443 ARG A C 1
ATOM 3423 O O . ARG A 1 443 ? -17.754 -14.810 1.689 1.00 96.25 443 ARG A O 1
ATOM 3430 N N . ALA A 1 444 ? -19.946 -14.394 1.963 1.00 93.69 444 ALA A N 1
ATOM 3431 C CA . ALA A 1 444 ? -20.417 -15.713 1.543 1.00 93.69 444 ALA A CA 1
ATOM 3432 C C . ALA A 1 444 ? -19.999 -16.097 0.113 1.00 93.69 444 ALA A C 1
ATOM 3434 O O . ALA A 1 444 ? -19.820 -17.277 -0.164 1.00 93.69 444 ALA A O 1
ATOM 3435 N N . SER A 1 445 ? -19.843 -15.124 -0.791 1.00 95.81 445 SER A N 1
ATOM 3436 C CA . SER A 1 445 ? -19.424 -15.380 -2.175 1.00 95.81 445 SER A CA 1
ATOM 3437 C C . SER A 1 445 ? -17.956 -15.039 -2.445 1.00 95.81 445 SER A C 1
ATOM 3439 O O . SER A 1 445 ? -17.490 -15.244 -3.563 1.00 95.81 445 SER A O 1
ATOM 3441 N N . GLY A 1 446 ? -17.235 -14.486 -1.462 1.00 96.50 446 GLY A N 1
ATOM 3442 C CA . GLY A 1 446 ? -15.864 -14.011 -1.650 1.00 96.50 446 GLY A CA 1
ATOM 3443 C C . GLY A 1 446 ? -15.749 -12.845 -2.639 1.00 96.50 446 GLY A C 1
ATOM 3444 O O . GLY A 1 446 ? -14.718 -12.699 -3.295 1.00 96.50 446 GLY A O 1
ATOM 3445 N N . ARG A 1 447 ? -16.799 -12.022 -2.785 1.00 98.25 447 ARG A N 1
ATOM 3446 C CA . ARG A 1 447 ? -16.819 -10.896 -3.734 1.00 98.25 447 ARG A CA 1
ATOM 3447 C C . ARG A 1 447 ? -16.738 -9.546 -3.041 1.00 98.25 447 ARG A C 1
ATOM 3449 O O . ARG A 1 447 ? -17.242 -9.356 -1.934 1.00 98.25 447 ARG A O 1
ATOM 3456 N N . ILE A 1 448 ? -16.143 -8.591 -3.740 1.00 98.62 448 ILE A N 1
ATOM 3457 C CA . ILE A 1 448 ? -15.967 -7.209 -3.314 1.00 98.62 448 ILE A CA 1
ATOM 3458 C C . ILE A 1 448 ? -16.431 -6.241 -4.402 1.00 98.62 448 ILE A C 1
ATOM 3460 O O . ILE A 1 448 ? -16.382 -6.551 -5.588 1.00 98.62 448 ILE A O 1
ATOM 3464 N N . ALA A 1 449 ? -16.875 -5.056 -4.004 1.00 98.56 449 ALA A N 1
ATOM 3465 C CA . ALA A 1 449 ? -17.122 -3.924 -4.892 1.00 98.56 449 ALA A CA 1
ATOM 3466 C C . ALA A 1 449 ? -16.460 -2.684 -4.292 1.00 98.56 449 ALA A C 1
ATOM 3468 O O . ALA A 1 449 ? -16.506 -2.505 -3.075 1.00 98.56 449 ALA A O 1
ATOM 3469 N N . VAL A 1 450 ? -15.865 -1.829 -5.122 1.00 98.56 450 VAL A N 1
ATOM 3470 C CA . VAL A 1 450 ? -15.139 -0.628 -4.682 1.00 98.56 450 VAL A CA 1
ATOM 3471 C C . VAL A 1 450 ? -15.660 0.611 -5.390 1.00 98.56 450 VAL A C 1
ATOM 3473 O O . VAL A 1 450 ? -16.009 0.576 -6.568 1.00 98.56 450 VAL A O 1
ATOM 3476 N N . PHE A 1 451 ? -15.707 1.721 -4.662 1.00 98.44 451 PHE A N 1
ATOM 3477 C CA . PHE A 1 451 ? -16.226 2.993 -5.141 1.00 98.44 451 PHE A CA 1
ATOM 3478 C C . PHE A 1 451 ? -15.307 4.135 -4.689 1.00 98.44 451 PHE A C 1
ATOM 3480 O O . PHE A 1 451 ? -14.754 4.084 -3.584 1.00 98.44 451 PHE A O 1
ATOM 3487 N N . PRO A 1 452 ? -15.117 5.165 -5.532 1.00 97.38 452 PRO A N 1
ATOM 3488 C CA . PRO A 1 452 ? -14.275 6.300 -5.180 1.00 97.38 452 PRO A CA 1
ATOM 3489 C C . PRO A 1 452 ? -14.914 7.094 -4.039 1.00 97.38 452 PRO A C 1
ATOM 3491 O O . PRO A 1 452 ? -16.122 7.356 -4.050 1.00 97.38 452 PRO A O 1
ATOM 3494 N N . GLY A 1 453 ? -14.101 7.493 -3.064 1.00 97.44 453 GLY A N 1
ATOM 3495 C CA . GLY A 1 453 ? -14.583 8.176 -1.873 1.00 97.44 453 GLY A CA 1
ATOM 3496 C C . GLY A 1 453 ? -13.489 8.841 -1.045 1.00 97.44 453 GLY A C 1
ATOM 3497 O O . GLY A 1 453 ? -12.328 8.933 -1.446 1.00 97.44 453 GLY A O 1
ATOM 3498 N N . SER A 1 454 ? -13.867 9.331 0.128 1.00 97.88 454 SER A N 1
ATOM 3499 C CA . SER A 1 454 ? -12.927 9.806 1.142 1.00 97.88 454 SER A CA 1
ATOM 3500 C C . SER A 1 454 ? -13.325 9.293 2.518 1.00 97.88 454 SER A C 1
ATOM 3502 O O . SER A 1 454 ? -14.510 9.199 2.828 1.00 97.88 454 SER A O 1
ATOM 3504 N N . THR A 1 455 ? -12.321 8.969 3.329 1.00 98.19 455 THR A N 1
ATOM 3505 C CA . THR A 1 455 ? -12.471 8.532 4.726 1.00 98.19 455 THR A CA 1
ATOM 3506 C C . THR A 1 455 ? -11.841 9.525 5.712 1.00 98.19 455 THR A C 1
ATOM 3508 O O . THR A 1 455 ? -11.446 9.144 6.816 1.00 98.19 455 THR A O 1
ATOM 3511 N N . VAL A 1 456 ? -11.557 10.741 5.246 1.00 97.19 456 VAL A N 1
ATOM 3512 C CA . VAL A 1 456 ? -10.908 11.819 6.001 1.00 97.19 456 VAL A CA 1
ATOM 3513 C C . VAL A 1 456 ? -11.710 13.105 5.778 1.00 97.19 456 VAL A C 1
ATOM 3515 O O . VAL A 1 456 ? -12.354 13.219 4.729 1.00 97.19 456 VAL A O 1
ATOM 3518 N N . PRO A 1 457 ? -11.703 14.065 6.719 1.00 94.44 457 PRO A N 1
ATOM 3519 C CA . PRO A 1 457 ? -12.399 15.333 6.525 1.00 94.44 457 PRO A CA 1
ATOM 3520 C C . PRO A 1 457 ? -11.742 16.133 5.399 1.00 94.44 457 PRO A C 1
ATOM 3522 O O . PRO A 1 457 ? -10.559 15.944 5.093 1.00 94.44 457 PRO A O 1
ATOM 3525 N N . ASN A 1 458 ? -12.501 17.036 4.787 1.00 91.25 458 ASN A N 1
ATOM 3526 C CA . ASN A 1 458 ? -11.961 17.887 3.741 1.00 91.25 458 ASN A CA 1
ATOM 3527 C C . ASN A 1 458 ? -11.138 19.053 4.322 1.00 91.25 458 ASN A C 1
ATOM 3529 O O . ASN A 1 458 ? -11.292 19.454 5.477 1.00 91.25 458 ASN A O 1
ATOM 3533 N N . ALA A 1 459 ? -10.279 19.631 3.488 1.00 89.44 459 ALA A N 1
ATOM 3534 C CA . ALA A 1 459 ? -9.344 20.688 3.858 1.00 89.44 459 ALA A CA 1
ATOM 3535 C C . ALA A 1 459 ? -10.036 21.910 4.484 1.00 89.44 459 ALA A C 1
ATOM 3537 O O . ALA A 1 459 ? -9.520 22.505 5.428 1.00 89.44 459 ALA A O 1
ATOM 3538 N N . ASN A 1 460 ? -11.232 22.254 4.002 1.00 84.06 460 ASN A N 1
ATOM 3539 C CA . ASN A 1 460 ? -11.989 23.388 4.525 1.00 84.06 460 ASN A CA 1
ATOM 3540 C C . ASN A 1 460 ? -12.535 23.119 5.934 1.00 84.06 460 ASN A C 1
ATOM 3542 O O . ASN A 1 460 ? -12.530 24.028 6.758 1.00 84.06 460 ASN A O 1
ATOM 3546 N N . ALA A 1 461 ? -12.969 21.891 6.232 1.00 85.62 461 ALA A N 1
ATOM 3547 C CA . ALA A 1 461 ? -13.391 21.515 7.577 1.00 85.62 461 ALA A CA 1
ATOM 3548 C C . ALA A 1 461 ? -12.216 21.548 8.563 1.00 85.62 461 ALA A C 1
ATOM 3550 O O . ALA A 1 461 ? -12.353 22.075 9.665 1.00 85.62 461 ALA A O 1
ATOM 3551 N N . MET A 1 462 ? -11.042 21.061 8.147 1.00 89.38 462 MET A N 1
ATOM 3552 C CA . MET A 1 462 ? -9.824 21.155 8.959 1.00 89.38 462 MET A CA 1
ATOM 3553 C C . MET A 1 462 ? -9.461 22.610 9.269 1.00 89.38 462 MET A C 1
ATOM 3555 O O . MET A 1 462 ? -9.203 22.942 10.424 1.00 89.38 462 MET A O 1
ATOM 3559 N N . ALA A 1 463 ? -9.499 23.486 8.260 1.00 85.56 463 ALA A N 1
ATOM 3560 C CA . ALA A 1 463 ? -9.260 24.915 8.442 1.00 85.56 463 ALA A CA 1
ATOM 3561 C C . ALA A 1 463 ? -10.285 25.557 9.388 1.00 85.56 463 ALA A C 1
ATOM 3563 O O . ALA A 1 463 ? -9.905 26.294 10.293 1.00 85.56 463 ALA A O 1
ATOM 3564 N N . ALA A 1 464 ? -11.569 25.223 9.240 1.00 80.69 464 ALA A N 1
ATOM 3565 C CA . ALA A 1 464 ? -12.621 25.743 10.107 1.00 80.69 464 ALA A CA 1
ATOM 3566 C C . ALA A 1 464 ? -12.434 25.317 11.574 1.00 80.69 464 ALA A C 1
ATOM 3568 O O . ALA A 1 464 ? -12.576 26.146 12.469 1.00 80.69 464 ALA A O 1
ATOM 3569 N N . TYR A 1 465 ? -12.067 24.059 11.838 1.00 84.81 465 TYR A N 1
ATOM 3570 C CA . TYR A 1 465 ? -11.784 23.602 13.203 1.00 84.81 465 TYR A CA 1
ATOM 3571 C C . TYR A 1 465 ? -10.530 24.270 13.787 1.00 84.81 465 TYR A C 1
ATOM 3573 O O . TYR A 1 465 ? -10.555 24.715 14.934 1.00 84.81 465 TYR A O 1
ATOM 3581 N N . TYR A 1 466 ? -9.462 24.410 12.994 1.00 83.56 466 TYR A N 1
ATOM 3582 C CA . TYR A 1 466 ? -8.242 25.121 13.396 1.00 83.56 466 TYR A CA 1
ATOM 3583 C C . TYR A 1 466 ? -8.515 26.590 13.765 1.00 83.56 466 TYR A C 1
ATOM 3585 O O . TYR A 1 466 ? -7.967 27.106 14.736 1.00 83.56 466 TYR A O 1
ATOM 3593 N N . GLU A 1 467 ? -9.424 27.251 13.045 1.00 80.25 467 GLU A N 1
ATOM 3594 C CA . GLU A 1 467 ? -9.876 28.619 13.331 1.00 80.25 467 GLU A CA 1
ATOM 3595 C C . GLU A 1 467 ? -10.883 28.709 14.497 1.00 80.25 467 GLU A C 1
ATOM 3597 O O . GLU A 1 467 ? -11.317 29.809 14.845 1.00 80.25 467 GLU A O 1
ATOM 3602 N N . GLY A 1 468 ? -11.265 27.576 15.101 1.00 76.56 468 GLY A N 1
ATOM 3603 C CA . GLY A 1 468 ? -12.230 27.499 16.201 1.00 76.56 468 GLY A CA 1
ATOM 3604 C C . GLY A 1 468 ? -13.692 27.687 15.781 1.00 76.56 468 GLY A C 1
ATOM 3605 O O . GLY A 1 468 ? -14.514 28.049 16.617 1.00 76.56 468 GLY A O 1
ATOM 3606 N N . ARG A 1 469 ? -14.005 27.476 14.498 1.00 63.91 469 ARG A N 1
ATOM 3607 C CA . ARG A 1 469 ? -15.292 27.803 13.855 1.00 63.91 469 ARG A CA 1
ATOM 3608 C C . ARG A 1 469 ? -16.195 26.605 13.568 1.00 63.91 469 ARG A C 1
ATOM 3610 O O . ARG A 1 469 ? -17.333 26.780 13.155 1.00 63.91 469 ARG A O 1
ATOM 3617 N N . ALA A 1 470 ? -15.697 25.378 13.701 1.00 69.62 470 ALA A N 1
ATOM 3618 C CA . ALA A 1 470 ? -16.503 24.197 13.410 1.00 69.62 470 ALA A CA 1
ATOM 3619 C C . ALA A 1 470 ? -16.048 22.952 14.156 1.00 69.62 470 ALA A C 1
ATOM 3621 O O . ALA A 1 470 ? -14.919 22.912 14.630 1.00 69.62 470 ALA A O 1
ATOM 3622 N N . ALA A 1 471 ? -16.900 21.924 14.192 1.00 75.94 471 ALA A N 1
ATOM 3623 C CA . ALA A 1 471 ? -16.530 20.569 14.585 1.00 75.94 471 ALA A CA 1
ATOM 3624 C C . ALA A 1 471 ? -15.974 19.820 13.364 1.00 75.94 471 ALA A C 1
ATOM 3626 O O . ALA A 1 471 ? -16.723 19.534 12.437 1.00 75.94 471 ALA A O 1
ATOM 3627 N N . ALA A 1 472 ? -14.670 19.527 13.336 1.00 87.75 472 ALA A N 1
ATOM 3628 C CA . ALA A 1 472 ? -14.062 18.670 12.323 1.00 87.75 472 ALA A CA 1
ATOM 3629 C C . ALA A 1 472 ? -13.135 17.649 12.973 1.00 87.75 472 ALA A C 1
ATOM 3631 O O . ALA A 1 472 ? -12.363 17.972 13.880 1.00 87.75 472 ALA A O 1
ATOM 3632 N N . ASN A 1 473 ? -13.187 16.414 12.492 1.00 93.50 473 ASN A N 1
ATOM 3633 C CA . ASN A 1 473 ? -12.414 15.324 13.054 1.00 93.50 473 ASN A CA 1
ATOM 3634 C C . ASN A 1 473 ? -12.071 14.251 12.025 1.00 93.50 473 ASN A C 1
ATOM 3636 O O . ASN A 1 473 ? -12.642 14.175 10.941 1.00 93.50 473 ASN A O 1
ATOM 3640 N N . MET A 1 474 ? -11.145 13.377 12.407 1.00 96.31 474 MET A N 1
ATOM 3641 C CA . MET A 1 474 ? -10.839 12.162 11.665 1.00 96.31 474 MET A CA 1
ATOM 3642 C C . MET A 1 474 ? -11.144 10.940 12.532 1.00 96.31 474 MET A C 1
ATOM 3644 O O . MET A 1 474 ? -10.593 10.789 13.625 1.00 96.31 474 MET A O 1
ATOM 3648 N N . LEU A 1 475 ? -12.035 10.076 12.039 1.00 97.06 475 LEU A N 1
ATOM 3649 C CA . LEU A 1 475 ? -12.327 8.783 12.655 1.00 97.06 475 LEU A CA 1
ATOM 3650 C C . LEU A 1 475 ? -11.080 7.878 12.565 1.00 97.06 475 LEU A C 1
ATOM 3652 O O . LEU A 1 475 ? -10.486 7.803 11.487 1.00 97.06 475 LEU A O 1
ATOM 3656 N N . PRO A 1 476 ? -10.642 7.198 13.633 1.00 96.69 476 PRO A N 1
ATOM 3657 C CA . PRO A 1 476 ? -9.525 6.255 13.564 1.00 96.69 476 PRO A CA 1
ATOM 3658 C C . PRO A 1 476 ? -9.814 5.059 12.645 1.00 96.69 476 PRO A C 1
ATOM 3660 O O . PRO A 1 476 ? -10.965 4.767 12.320 1.00 96.69 476 PRO A O 1
ATOM 3663 N N . THR A 1 477 ? -8.772 4.344 12.221 1.00 98.19 477 THR A N 1
ATOM 3664 C CA . THR A 1 477 ? -8.962 3.006 11.639 1.00 98.19 477 THR A CA 1
ATOM 3665 C C . THR A 1 477 ? -9.477 2.032 12.702 1.00 98.19 477 THR A C 1
ATOM 3667 O O . THR A 1 477 ? -9.104 2.109 13.873 1.00 98.19 477 THR A O 1
ATOM 3670 N N . GLY A 1 478 ? -10.359 1.112 12.312 1.00 98.25 478 GLY A N 1
ATOM 3671 C CA . GLY A 1 478 ? -11.063 0.239 13.250 1.00 98.25 478 GLY A CA 1
ATOM 3672 C C . GLY A 1 478 ? -12.287 -0.448 12.657 1.00 98.25 478 GLY A C 1
ATOM 3673 O O . GLY A 1 478 ? -12.510 -0.428 11.445 1.00 98.25 478 GLY A O 1
ATOM 3674 N N . PHE A 1 479 ? -13.090 -1.054 13.528 1.00 98.62 479 PHE A N 1
ATOM 3675 C CA . PHE A 1 479 ? -14.311 -1.766 13.169 1.00 98.62 479 PHE A CA 1
ATOM 3676 C C . PHE A 1 479 ? -15.529 -1.167 13.875 1.00 98.62 479 PHE A C 1
ATOM 3678 O O . PHE A 1 479 ? -15.617 -1.107 15.100 1.00 98.62 479 PHE A O 1
ATOM 3685 N N . TYR A 1 480 ? -16.491 -0.706 13.084 1.00 98.12 480 TYR A N 1
ATOM 3686 C CA . TYR A 1 480 ? -17.583 0.146 13.539 1.00 98.12 480 TYR A CA 1
ATOM 3687 C C . TYR A 1 480 ? -18.942 -0.437 13.161 1.00 98.12 480 TYR A C 1
ATOM 3689 O O . TYR A 1 480 ? -19.073 -1.203 12.208 1.00 98.12 480 TYR A O 1
ATOM 3697 N N . ARG A 1 481 ? -19.983 -0.044 13.898 1.00 96.81 481 ARG A N 1
ATOM 3698 C CA . ARG A 1 481 ? -21.362 -0.495 13.674 1.00 96.81 481 ARG A CA 1
ATOM 3699 C C . ARG A 1 481 ? -22.238 0.673 13.249 1.00 96.81 481 ARG A C 1
ATOM 3701 O O . ARG A 1 481 ? -22.255 1.717 13.900 1.00 96.81 481 ARG A O 1
ATOM 3708 N N . TYR A 1 482 ? -22.976 0.459 12.173 1.00 97.62 482 TYR A N 1
ATOM 3709 C CA . TYR A 1 482 ? -23.835 1.435 11.526 1.00 97.62 482 TYR A CA 1
ATOM 3710 C C . TYR A 1 482 ? -25.262 0.901 11.419 1.00 97.62 482 TYR A C 1
ATOM 3712 O O . TYR A 1 482 ? -25.488 -0.307 11.332 1.00 97.62 482 TYR A O 1
ATOM 3720 N N . ILE A 1 483 ? -26.221 1.816 11.366 1.00 96.44 483 ILE A N 1
ATOM 3721 C CA . ILE A 1 483 ? -27.603 1.536 10.958 1.00 96.44 483 ILE A CA 1
ATOM 3722 C C . ILE A 1 483 ? -27.902 2.266 9.653 1.00 96.44 483 ILE A C 1
ATOM 3724 O O . ILE A 1 483 ? -27.124 3.110 9.220 1.00 96.44 483 ILE A O 1
ATOM 3728 N N . VAL A 1 484 ? -29.040 1.987 9.028 1.00 95.81 484 VAL A N 1
ATOM 3729 C CA . VAL A 1 484 ? -29.496 2.742 7.851 1.00 95.81 484 VAL A CA 1
ATOM 3730 C C . VAL A 1 484 ? -30.508 3.794 8.268 1.00 95.81 484 VAL A C 1
ATOM 3732 O O . VAL A 1 484 ? -31.431 3.501 9.023 1.00 95.81 484 VAL A O 1
ATOM 3735 N N . GLY A 1 485 ? -30.358 5.012 7.756 1.00 93.75 485 GLY A N 1
ATOM 3736 C CA . GLY A 1 485 ? -31.272 6.101 8.070 1.00 93.75 485 GLY A CA 1
ATOM 3737 C C . GLY A 1 485 ? -31.075 7.335 7.200 1.00 93.75 485 GLY A C 1
ATOM 3738 O O . GLY A 1 485 ? -30.486 7.279 6.118 1.00 93.75 485 GLY A O 1
ATOM 3739 N N . LYS A 1 486 ? -31.619 8.457 7.674 1.00 92.69 486 LYS A N 1
ATOM 3740 C CA . LYS A 1 486 ? -31.488 9.761 7.022 1.00 92.69 486 LYS A CA 1
ATOM 3741 C C . LYS A 1 486 ? -30.271 10.501 7.562 1.00 92.69 486 LYS A C 1
ATOM 3743 O O . LYS A 1 486 ? -30.139 10.648 8.772 1.00 92.69 486 LYS A O 1
ATOM 3748 N N . HIS A 1 487 ? -29.417 10.992 6.672 1.00 90.94 487 HIS A N 1
ATOM 3749 C CA . HIS A 1 487 ? -28.351 11.916 7.039 1.00 90.94 487 HIS A CA 1
ATOM 3750 C C . HIS A 1 487 ? -28.857 13.354 6.893 1.00 90.94 487 HIS A C 1
ATOM 3752 O O . HIS A 1 487 ? -28.975 13.850 5.774 1.00 90.94 487 HIS A O 1
ATOM 3758 N N . ALA A 1 488 ? -29.221 13.978 8.014 1.00 85.06 488 ALA A N 1
ATOM 3759 C CA . ALA A 1 488 ? -29.645 15.374 8.075 1.00 85.06 488 ALA A CA 1
ATOM 3760 C C . ALA A 1 488 ? -28.461 16.297 8.389 1.00 85.06 488 ALA A C 1
ATOM 3762 O O . ALA A 1 488 ? -27.543 15.911 9.110 1.00 85.06 488 ALA A O 1
ATOM 3763 N N . THR A 1 489 ? -28.519 17.508 7.846 1.00 76.81 489 THR A N 1
ATOM 3764 C CA . THR A 1 489 ? -27.572 18.613 8.072 1.00 76.81 489 THR A CA 1
ATOM 3765 C C . THR A 1 489 ? -28.376 19.889 8.337 1.00 76.81 489 THR A C 1
ATOM 3767 O O . THR A 1 489 ? -29.572 19.922 8.028 1.00 76.81 489 THR A O 1
ATOM 3770 N N . ALA A 1 490 ? -27.783 20.973 8.850 1.00 70.19 490 ALA A N 1
ATOM 3771 C CA . ALA A 1 490 ? -28.568 22.199 9.052 1.00 70.19 490 ALA A CA 1
ATOM 3772 C C . ALA A 1 490 ? -29.036 22.839 7.729 1.00 70.19 490 ALA A C 1
ATOM 3774 O O . ALA A 1 490 ? -30.058 23.533 7.683 1.00 70.19 490 ALA A O 1
ATOM 3775 N N . SER A 1 491 ? -28.305 22.600 6.636 1.00 68.25 491 SER A N 1
ATOM 3776 C CA . SER A 1 491 ? -28.693 23.010 5.280 1.00 68.25 491 SER A CA 1
ATOM 3777 C C . SER A 1 491 ? -29.726 22.086 4.635 1.00 68.25 491 SER A C 1
ATOM 3779 O O . SER A 1 491 ? -30.492 22.539 3.785 1.00 68.25 491 SER A O 1
ATOM 3781 N N . ASN A 1 492 ? -29.795 20.822 5.061 1.00 78.81 492 ASN A N 1
ATOM 3782 C CA . ASN A 1 492 ? -30.791 19.852 4.628 1.00 78.81 492 ASN A CA 1
ATOM 3783 C C . ASN A 1 492 ? -31.428 19.117 5.826 1.00 78.81 492 ASN A C 1
ATOM 3785 O O . ASN A 1 492 ? -31.151 17.931 6.046 1.00 78.81 492 ASN A O 1
ATOM 3789 N N . PRO A 1 493 ? -32.339 19.772 6.574 1.00 80.94 493 PRO A N 1
ATOM 3790 C CA . PRO A 1 493 ? -32.971 19.170 7.751 1.00 80.94 493 PRO A CA 1
ATOM 3791 C C . PRO A 1 493 ? -33.833 17.943 7.425 1.00 80.94 493 PRO A C 1
ATOM 3793 O O . PRO A 1 493 ? -34.036 17.076 8.270 1.00 80.94 493 PRO A O 1
ATOM 3796 N N . ALA A 1 494 ? -34.344 17.853 6.191 1.00 83.94 494 ALA A N 1
ATOM 3797 C CA . ALA A 1 494 ? -35.105 16.693 5.727 1.00 83.94 494 ALA A CA 1
ATOM 3798 C C . ALA A 1 494 ? -34.235 15.426 5.620 1.00 83.94 494 ALA A C 1
ATOM 3800 O O . ALA A 1 494 ? -34.750 14.314 5.775 1.00 83.94 494 ALA A O 1
ATOM 3801 N N . GLY A 1 495 ? -32.934 15.623 5.385 1.00 86.06 495 GLY A N 1
ATOM 3802 C CA . GLY A 1 495 ? -31.893 14.613 5.300 1.00 86.06 495 GLY A CA 1
ATOM 3803 C C . GLY A 1 495 ? -31.971 13.697 4.081 1.00 86.06 495 GLY A C 1
ATOM 3804 O O . GLY A 1 495 ? -33.044 13.366 3.574 1.00 86.06 495 GLY A O 1
ATOM 3805 N N . TRP A 1 496 ? -30.811 13.227 3.629 1.00 89.62 496 TRP A N 1
ATOM 3806 C CA . TRP A 1 496 ? -30.739 12.233 2.561 1.00 89.62 496 TRP A CA 1
ATOM 3807 C C . TRP A 1 496 ? -31.027 10.839 3.124 1.00 89.62 496 TRP A C 1
ATOM 3809 O O . TRP A 1 496 ? -30.288 10.372 3.997 1.00 89.62 496 TRP A O 1
ATOM 3819 N N . PRO A 1 497 ? -32.082 10.148 2.663 1.00 93.06 497 PRO A N 1
ATOM 3820 C CA . PRO A 1 497 ? -32.406 8.808 3.140 1.00 93.06 497 PRO A CA 1
ATOM 3821 C C . PRO A 1 497 ? -31.398 7.766 2.635 1.00 93.06 497 PRO A C 1
ATOM 3823 O O . PRO A 1 497 ? -30.643 8.025 1.706 1.00 93.06 497 PRO A O 1
ATOM 3826 N N . GLY A 1 498 ? -31.391 6.563 3.215 1.00 93.44 498 GLY A N 1
ATOM 3827 C CA . GLY A 1 498 ? -30.552 5.462 2.731 1.00 93.44 498 GLY A CA 1
ATOM 3828 C C . GLY A 1 498 ? -29.048 5.644 2.961 1.00 93.44 498 GLY A C 1
ATOM 3829 O O . GLY A 1 498 ? -28.257 4.982 2.290 1.00 93.44 498 GLY A O 1
ATOM 3830 N N . CYS A 1 499 ? -28.658 6.525 3.884 1.00 95.94 499 CYS A N 1
ATOM 3831 C CA . CYS A 1 499 ? -27.279 6.671 4.348 1.00 95.94 499 CYS A CA 1
ATOM 3832 C C . CYS A 1 499 ? -26.990 5.675 5.477 1.00 95.94 499 CYS A C 1
ATOM 3834 O O . CYS A 1 499 ? -27.915 5.169 6.118 1.00 95.94 499 CYS A O 1
ATOM 3836 N N . PHE A 1 500 ? -25.713 5.407 5.742 1.00 97.69 500 PHE A N 1
ATOM 3837 C CA . PHE A 1 500 ? -25.312 4.575 6.875 1.00 97.69 500 PHE A CA 1
ATOM 3838 C C . PHE A 1 500 ? -24.912 5.488 8.023 1.00 97.69 500 PHE A C 1
ATOM 3840 O O . PHE A 1 500 ? -24.002 6.296 7.884 1.00 97.69 500 PHE A O 1
ATOM 3847 N N . LEU A 1 501 ? -25.582 5.376 9.161 1.00 96.94 501 LEU A N 1
ATOM 3848 C CA . LEU A 1 501 ? -25.401 6.269 10.294 1.00 96.94 501 LEU A CA 1
ATOM 3849 C C . LEU A 1 501 ? -24.596 5.589 11.399 1.00 96.94 501 LEU A C 1
ATOM 3851 O O . LEU A 1 501 ? -24.929 4.471 11.800 1.00 96.94 501 LEU A O 1
ATOM 3855 N N . LEU A 1 502 ? -23.574 6.273 11.917 1.00 96.00 502 LEU A N 1
ATOM 3856 C CA . LEU A 1 502 ? -22.768 5.797 13.044 1.00 96.00 502 LEU A CA 1
ATOM 3857 C C . LEU A 1 502 ? -23.596 5.920 14.334 1.00 96.00 502 LEU A C 1
ATOM 3859 O O . LEU A 1 502 ? -23.510 6.917 15.054 1.00 96.00 502 LEU A O 1
ATOM 3863 N N . ARG A 1 503 ? -24.492 4.954 14.563 1.00 95.00 503 ARG A N 1
ATOM 3864 C CA . ARG A 1 503 ? -25.530 4.984 15.609 1.00 95.00 503 ARG A CA 1
ATOM 3865 C C . ARG A 1 503 ? -25.728 3.622 16.267 1.00 95.00 503 ARG A C 1
ATOM 3867 O O . ARG A 1 503 ? -25.445 2.574 15.676 1.00 95.00 503 ARG A O 1
ATOM 3874 N N . HIS A 1 504 ? -26.208 3.661 17.503 1.00 92.75 504 HIS A N 1
ATOM 3875 C CA . HIS A 1 504 ? -26.806 2.526 18.194 1.00 92.75 504 HIS A CA 1
ATOM 3876 C C . HIS A 1 504 ? -28.122 2.118 17.514 1.00 92.75 504 HIS A C 1
ATOM 3878 O O . HIS A 1 504 ? -28.650 2.846 16.675 1.00 92.75 504 HIS A O 1
ATOM 3884 N N . ASP A 1 505 ? -28.642 0.937 17.846 1.00 89.88 505 ASP A N 1
ATOM 3885 C CA . ASP A 1 505 ? -29.858 0.409 17.205 1.00 89.88 505 ASP A CA 1
ATOM 3886 C C . ASP A 1 505 ? -31.116 1.211 17.541 1.00 89.88 505 ASP A C 1
ATOM 3888 O O . ASP A 1 505 ? -32.066 1.229 16.765 1.00 89.88 505 ASP A O 1
ATOM 3892 N N . ASP A 1 506 ? -31.102 1.889 18.685 1.00 89.88 506 ASP A N 1
ATOM 3893 C CA . ASP A 1 506 ? -32.126 2.838 19.118 1.00 89.88 506 ASP A CA 1
ATOM 3894 C C . ASP A 1 506 ? -32.011 4.206 18.414 1.00 89.88 506 ASP A C 1
ATOM 3896 O O . ASP A 1 506 ? -32.825 5.096 18.650 1.00 89.88 506 ASP A O 1
ATOM 3900 N N . GLY A 1 507 ? -31.016 4.381 17.537 1.00 87.94 507 GLY A N 1
ATOM 3901 C CA . GLY A 1 507 ? -30.748 5.621 16.817 1.00 87.94 507 GLY A CA 1
ATOM 3902 C C . GLY A 1 507 ? -29.865 6.618 17.570 1.00 87.94 507 GLY A C 1
ATOM 3903 O O . GLY A 1 507 ? -29.529 7.655 16.996 1.00 87.94 507 GLY A O 1
ATOM 3904 N N . ALA A 1 508 ? -29.435 6.325 18.802 1.00 89.50 508 ALA A N 1
ATOM 3905 C CA . ALA A 1 508 ? -28.553 7.207 19.561 1.00 89.50 508 ALA A CA 1
ATOM 3906 C C . ALA A 1 508 ? -27.147 7.290 18.939 1.00 89.50 508 ALA A C 1
ATOM 3908 O O . ALA A 1 508 ? -26.648 6.342 18.323 1.00 89.50 508 ALA A O 1
ATOM 3909 N N . HIS A 1 509 ? -26.478 8.434 19.098 1.00 88.81 509 HIS A N 1
ATOM 3910 C CA . HIS A 1 509 ? -25.120 8.635 18.585 1.00 88.81 509 HIS A CA 1
ATOM 3911 C C . HIS A 1 509 ? -24.132 7.709 19.294 1.00 88.81 509 HIS A C 1
ATOM 3913 O O . HIS A 1 509 ? -24.114 7.649 20.524 1.00 88.81 509 HIS A O 1
ATOM 3919 N N . ARG A 1 510 ? -23.300 6.997 18.522 1.00 92.44 510 ARG A N 1
ATOM 3920 C CA . ARG A 1 510 ? -22.224 6.191 19.109 1.00 92.44 510 ARG A CA 1
ATOM 3921 C C . ARG A 1 510 ? -21.108 7.088 19.599 1.00 92.44 510 ARG A C 1
ATOM 3923 O O . ARG A 1 510 ? -20.725 8.035 18.917 1.00 92.44 510 ARG A O 1
ATOM 3930 N N . GLN A 1 511 ? -20.570 6.720 20.751 1.00 93.88 511 GLN A N 1
ATOM 3931 C CA . GLN A 1 511 ? -19.373 7.332 21.293 1.00 93.88 511 GLN A CA 1
ATOM 3932 C C . GLN A 1 511 ? -18.146 6.602 20.755 1.00 93.88 511 GLN A C 1
ATOM 3934 O O . GLN A 1 511 ? -18.079 5.370 20.788 1.00 93.88 511 GLN A O 1
ATOM 3939 N N . VAL A 1 512 ? -17.193 7.366 20.241 1.00 94.75 512 VAL A N 1
ATOM 3940 C CA . VAL A 1 512 ? -15.921 6.877 19.707 1.00 94.75 512 VAL A CA 1
ATOM 3941 C C . VAL A 1 512 ? -14.818 7.864 20.069 1.00 94.75 512 VAL A C 1
ATOM 3943 O O . VAL A 1 512 ? -15.082 8.992 20.477 1.00 94.75 512 VAL A O 1
ATOM 3946 N N . VAL A 1 513 ? -13.573 7.441 19.902 1.00 93.69 513 VAL A N 1
ATOM 3947 C CA . VAL A 1 513 ? -12.440 8.363 19.911 1.00 93.69 513 VAL A CA 1
ATOM 3948 C C . VAL A 1 513 ? -12.271 8.955 18.517 1.00 93.69 513 VAL A C 1
ATOM 3950 O O . VAL A 1 513 ? -12.337 8.218 17.534 1.00 93.69 513 VAL A O 1
ATOM 3953 N N . VAL A 1 514 ? -12.012 10.258 18.430 1.00 95.06 514 VAL A N 1
ATOM 3954 C CA . VAL A 1 514 ? -11.654 10.937 17.182 1.00 95.06 514 VAL A CA 1
ATOM 3955 C C . VAL A 1 514 ? -10.366 11.744 17.315 1.00 95.06 514 VAL A C 1
ATOM 3957 O O . VAL A 1 514 ? -9.957 12.145 18.406 1.00 95.06 514 VAL A O 1
ATOM 3960 N N . ARG A 1 515 ? -9.707 11.984 16.179 1.00 94.69 515 ARG A N 1
ATOM 3961 C CA . ARG A 1 515 ? -8.509 12.823 16.082 1.00 94.69 515 ARG A CA 1
ATOM 3962 C C . ARG A 1 515 ? -8.880 14.252 15.702 1.00 94.69 515 ARG A C 1
ATOM 3964 O O . ARG A 1 515 ? -9.655 14.455 14.765 1.00 94.69 515 ARG A O 1
ATOM 3971 N N . ARG A 1 516 ? -8.301 15.229 16.408 1.00 91.75 516 ARG A N 1
ATOM 3972 C CA . ARG A 1 516 ? -8.517 16.669 16.195 1.00 91.75 516 ARG A CA 1
ATOM 3973 C C . ARG A 1 516 ? -7.210 17.447 16.309 1.00 91.75 516 ARG A C 1
ATOM 3975 O O . ARG A 1 516 ? -6.469 17.227 17.259 1.00 91.75 516 ARG A O 1
ATOM 3982 N N . SER A 1 517 ? -6.968 18.395 15.408 1.00 88.81 517 SER A N 1
ATOM 3983 C CA . SER A 1 517 ? -5.762 19.231 15.429 1.00 88.81 517 SER A CA 1
ATOM 3984 C C . SER A 1 517 ? -6.134 20.696 15.645 1.00 88.81 517 SER A C 1
ATOM 3986 O O . SER A 1 517 ? -6.961 21.237 14.916 1.00 88.81 517 SER A O 1
ATOM 3988 N N . LYS A 1 518 ? -5.564 21.329 16.677 1.00 84.31 518 LYS A N 1
ATOM 3989 C CA . LYS A 1 518 ? -5.716 22.775 16.960 1.00 84.31 518 LYS A CA 1
ATOM 3990 C C . LYS A 1 518 ? -4.416 23.557 16.763 1.00 84.31 518 LYS A C 1
ATOM 3992 O O . LYS A 1 518 ? -4.412 24.776 16.868 1.00 84.31 518 LYS A O 1
ATOM 3997 N N . ASN A 1 519 ? -3.303 22.860 16.553 1.00 81.88 519 ASN A N 1
ATOM 3998 C CA . ASN A 1 519 ? -1.960 23.436 16.490 1.00 81.88 519 ASN A CA 1
ATOM 3999 C C . ASN A 1 519 ? -1.479 23.632 15.047 1.00 81.88 519 ASN A C 1
ATOM 4001 O O . ASN A 1 519 ? -0.661 24.518 14.808 1.00 81.88 519 ASN A O 1
ATOM 4005 N N . ASN A 1 520 ? -1.974 22.845 14.089 1.00 84.75 520 ASN A N 1
ATOM 4006 C CA . ASN A 1 520 ? -1.675 22.988 12.671 1.00 84.75 520 ASN A CA 1
ATOM 4007 C C . ASN A 1 520 ? -2.813 22.397 11.798 1.00 84.75 520 ASN A C 1
ATOM 4009 O O . ASN A 1 520 ? -3.873 22.028 12.294 1.00 84.75 520 ASN A O 1
ATOM 4013 N N . LEU A 1 521 ? -2.615 22.361 10.475 1.00 88.94 521 LEU A N 1
ATOM 4014 C CA . LEU A 1 521 ? -3.577 21.841 9.490 1.00 88.94 521 LEU A CA 1
ATOM 4015 C C . LEU A 1 521 ? -3.220 20.421 9.010 1.00 88.94 521 LEU A C 1
ATOM 4017 O O . LEU A 1 521 ? -3.353 20.094 7.829 1.00 88.94 521 LEU A O 1
ATOM 4021 N N . CYS A 1 522 ? -2.723 19.582 9.916 1.00 91.75 522 CYS A N 1
ATOM 4022 C CA . CYS A 1 522 ? -2.241 18.236 9.637 1.00 91.75 522 CYS A CA 1
ATOM 4023 C C . CYS A 1 522 ? -2.601 17.303 10.798 1.00 91.75 522 CYS A C 1
ATOM 4025 O O . CYS A 1 522 ? -2.293 17.608 11.941 1.00 91.75 522 CYS A O 1
ATOM 4027 N N . TYR A 1 523 ? -3.214 16.149 10.516 1.00 93.81 523 TYR A N 1
ATOM 4028 C CA . TYR A 1 523 ? -3.498 15.176 11.573 1.00 93.81 523 TYR A CA 1
ATOM 4029 C C . TYR A 1 523 ? -2.277 14.306 11.897 1.00 93.81 523 TYR A C 1
ATOM 4031 O O . TYR A 1 523 ? -1.848 13.509 11.064 1.00 93.81 523 TYR A O 1
ATOM 4039 N N . GLU A 1 524 ? -1.749 14.422 13.112 1.00 94.56 524 GLU A N 1
ATOM 4040 C CA . GLU A 1 524 ? -0.525 13.773 13.592 1.00 94.56 524 GLU A CA 1
ATOM 4041 C C . GLU A 1 524 ? -0.767 12.980 14.897 1.00 94.56 524 GLU A C 1
ATOM 4043 O O . GLU A 1 524 ? -1.747 13.176 15.623 1.00 94.56 524 GLU A O 1
ATOM 4048 N N . CYS A 1 525 ? 0.134 12.057 15.243 1.00 94.50 525 CYS A N 1
ATOM 4049 C CA . CYS A 1 525 ? 0.059 11.284 16.491 1.00 94.50 525 CYS A CA 1
ATOM 4050 C C . CYS A 1 525 ? 0.100 12.176 17.747 1.00 94.50 525 CYS A C 1
ATOM 4052 O O . CYS A 1 525 ? -0.398 11.792 18.800 1.00 94.50 525 CYS A O 1
ATOM 4054 N N . THR A 1 526 ? 0.661 13.379 17.655 1.00 93.25 526 THR A N 1
ATOM 4055 C CA . THR A 1 526 ? 0.754 14.354 18.756 1.00 93.25 526 THR A CA 1
ATOM 4056 C C . THR A 1 526 ? -0.509 15.194 18.953 1.00 93.25 526 THR A C 1
ATOM 4058 O O . THR A 1 526 ? -0.587 15.970 19.903 1.00 93.25 526 THR A O 1
ATOM 4061 N N . ASP A 1 527 ? -1.501 15.051 18.075 1.00 92.50 527 ASP A N 1
ATOM 4062 C CA . ASP A 1 527 ? -2.759 15.789 18.156 1.00 92.50 527 ASP A CA 1
ATOM 4063 C C . ASP A 1 527 ? -3.667 15.354 19.318 1.00 92.50 527 ASP A C 1
ATOM 4065 O O . ASP A 1 527 ? -3.390 14.419 20.079 1.00 92.50 527 ASP A O 1
ATOM 4069 N N . MET A 1 528 ? -4.817 16.022 19.431 1.00 90.38 528 MET A N 1
ATOM 4070 C CA . MET A 1 528 ? -5.820 15.760 20.457 1.00 90.38 528 MET A CA 1
ATOM 4071 C C . MET A 1 528 ? -6.594 14.467 20.191 1.00 90.38 528 MET A C 1
ATOM 4073 O O . MET A 1 528 ? -7.055 14.199 19.075 1.00 90.38 528 MET A O 1
ATOM 4077 N N . VAL A 1 529 ? -6.708 13.637 21.235 1.00 90.19 529 VAL A N 1
ATOM 4078 C CA . VAL A 1 529 ? -7.554 12.435 21.288 1.00 90.19 529 VAL A CA 1
ATOM 4079 C C . VAL A 1 529 ? -8.848 12.871 21.963 1.00 90.19 529 VAL A C 1
ATOM 4081 O O . VAL A 1 529 ? -8.803 13.235 23.136 1.00 90.19 529 VAL A O 1
ATOM 4084 N N . ASP A 1 530 ? -9.970 12.869 21.248 1.00 89.31 530 ASP A N 1
ATOM 4085 C CA . ASP A 1 530 ? -11.231 13.396 21.780 1.00 89.31 530 ASP A CA 1
ATOM 4086 C C . ASP A 1 530 ? -12.310 12.299 21.838 1.00 89.31 530 ASP A C 1
ATOM 4088 O O . ASP A 1 530 ? -12.643 11.729 20.793 1.00 89.31 530 ASP A O 1
ATOM 4092 N N . PRO A 1 531 ? -12.840 11.937 23.023 1.00 92.56 531 PRO A N 1
ATOM 4093 C CA . PRO A 1 531 ? -14.028 11.098 23.125 1.00 92.56 531 PRO A CA 1
ATOM 4094 C C . PRO A 1 531 ? -15.272 11.898 22.714 1.00 92.56 531 PRO A C 1
ATOM 4096 O O . PRO A 1 531 ? -15.712 12.810 23.415 1.00 92.56 531 PRO A O 1
ATOM 4099 N N . ALA A 1 532 ? -15.875 11.523 21.590 1.00 90.38 532 ALA A N 1
ATOM 4100 C CA . ALA A 1 532 ? -16.946 12.290 20.968 1.00 90.38 532 ALA A CA 1
ATOM 4101 C C . ALA A 1 532 ? -18.104 11.410 20.487 1.00 90.38 532 ALA A C 1
ATOM 4103 O O . ALA A 1 532 ? -17.986 10.191 20.328 1.00 90.38 532 ALA A O 1
ATOM 4104 N N . LYS A 1 533 ? -19.228 12.063 20.199 1.00 92.25 533 LYS A N 1
ATOM 4105 C CA . LYS A 1 533 ? -20.353 11.544 19.415 1.00 92.25 533 LYS A CA 1
ATOM 4106 C C . LYS A 1 533 ? -20.342 12.215 18.032 1.00 92.25 533 LYS A C 1
ATOM 4108 O O . LYS A 1 533 ? -21.237 13.002 17.733 1.00 92.25 533 LYS A O 1
ATOM 4113 N N . PRO A 1 534 ? -19.348 11.928 17.172 1.00 89.44 534 PRO A N 1
ATOM 4114 C CA . PRO A 1 534 ? -19.081 12.753 15.990 1.00 89.44 534 PRO A CA 1
ATOM 4115 C C . PRO A 1 534 ? -20.189 12.657 14.936 1.00 89.44 534 PRO A C 1
ATOM 4117 O O . PRO A 1 534 ? -20.421 13.559 14.136 1.00 89.44 534 PRO A O 1
ATOM 4120 N N . GLY A 1 535 ? -20.907 11.533 14.924 1.00 88.31 535 GLY A N 1
ATOM 4121 C CA . GLY A 1 535 ? -21.891 11.257 13.894 1.00 88.31 535 GLY A CA 1
ATOM 4122 C C . GLY A 1 535 ? -21.277 11.106 12.501 1.00 88.31 535 GLY A C 1
ATOM 4123 O O . GLY A 1 535 ? -21.955 11.422 11.528 1.00 88.31 535 GLY A O 1
ATOM 4124 N N . ASP A 1 536 ? -20.044 10.592 12.417 1.00 94.00 536 ASP A N 1
ATOM 4125 C CA . ASP A 1 536 ? -19.314 10.297 11.176 1.00 94.00 536 ASP A CA 1
ATOM 4126 C C . ASP A 1 536 ? -20.032 9.218 10.347 1.00 94.00 536 ASP A C 1
ATOM 4128 O O . ASP A 1 536 ? -19.713 8.034 10.392 1.00 94.00 536 ASP A O 1
ATOM 4132 N N . ASN A 1 537 ? -21.060 9.626 9.610 1.00 96.50 537 ASN A N 1
ATOM 4133 C CA . ASN A 1 537 ? -21.911 8.764 8.795 1.00 96.50 537 ASN A CA 1
ATOM 4134 C C . ASN A 1 537 ? -21.237 8.418 7.454 1.00 96.50 537 ASN A C 1
ATOM 4136 O O . ASN A 1 537 ? -20.303 9.095 7.035 1.00 96.50 537 ASN A O 1
ATOM 4140 N N . ILE A 1 538 ? -21.750 7.411 6.738 1.00 98.06 538 ILE A N 1
ATOM 4141 C CA . ILE A 1 538 ? -21.413 7.146 5.332 1.00 98.06 538 ILE A CA 1
ATOM 4142 C C . ILE A 1 538 ? -22.535 7.675 4.433 1.00 98.06 538 ILE A C 1
ATOM 4144 O O . ILE A 1 538 ? -23.676 7.205 4.525 1.00 98.06 538 ILE A O 1
ATOM 4148 N N . HIS A 1 539 ? -22.219 8.631 3.561 1.00 96.06 539 HIS A N 1
ATOM 4149 C CA . HIS A 1 539 ? -23.198 9.330 2.717 1.00 96.06 539 HIS A CA 1
ATOM 4150 C C . HIS A 1 539 ? -22.586 9.756 1.357 1.00 96.06 539 HIS A C 1
ATOM 4152 O O . HIS A 1 539 ? -21.383 9.583 1.143 1.00 96.06 539 HIS A O 1
ATOM 4158 N N . PRO A 1 540 ? -23.363 10.278 0.386 1.00 94.88 540 PRO A N 1
ATOM 4159 C CA . PRO A 1 540 ? -22.799 10.721 -0.887 1.00 94.88 540 PRO A CA 1
ATOM 4160 C C . PRO A 1 540 ? -22.044 12.049 -0.758 1.00 94.88 540 PRO A C 1
ATOM 4162 O O . PRO A 1 540 ? -22.407 12.894 0.059 1.00 94.88 540 PRO A O 1
ATOM 4165 N N . THR A 1 541 ? -21.068 12.294 -1.636 1.00 89.25 541 THR A N 1
ATOM 4166 C CA . THR A 1 541 ? -20.356 13.589 -1.735 1.00 89.25 541 THR A CA 1
ATOM 4167 C C . THR A 1 541 ? -21.238 14.745 -2.221 1.00 89.25 541 THR A C 1
ATOM 4169 O O . THR A 1 541 ? -20.805 15.895 -2.187 1.00 89.25 541 THR A O 1
ATOM 4172 N N . SER A 1 542 ? -22.443 14.455 -2.722 1.00 85.69 542 SER A N 1
ATOM 4173 C CA . SER A 1 542 ? -23.309 15.394 -3.452 1.00 85.69 542 SER A CA 1
ATOM 4174 C C . SER A 1 542 ? -22.671 15.950 -4.733 1.00 85.69 542 SER A C 1
ATOM 4176 O O . SER A 1 542 ? -23.053 17.007 -5.229 1.00 85.69 542 SER A O 1
ATOM 4178 N N . SER A 1 543 ? -21.716 15.213 -5.305 1.00 85.00 543 SER A N 1
ATOM 4179 C CA . SER A 1 543 ? -21.011 15.557 -6.539 1.00 85.00 543 SER A CA 1
ATOM 4180 C C . SER A 1 543 ? -20.647 14.298 -7.324 1.00 85.00 543 SER A C 1
ATOM 4182 O O . SER A 1 543 ? -20.398 13.241 -6.751 1.00 85.00 543 SER A O 1
ATOM 4184 N N . MET A 1 544 ? -20.572 14.417 -8.649 1.00 83.69 544 MET A N 1
ATOM 4185 C CA . MET A 1 544 ? -20.091 13.345 -9.532 1.00 83.69 544 MET A CA 1
ATOM 4186 C C . MET A 1 544 ? -18.569 13.373 -9.739 1.00 83.69 544 MET A C 1
ATOM 4188 O O . MET A 1 544 ? -18.013 12.434 -10.305 1.00 83.69 544 MET A O 1
ATOM 4192 N N . GLY A 1 545 ? -17.900 14.448 -9.317 1.00 76.44 545 GLY A N 1
ATOM 4193 C CA . GLY A 1 545 ? -16.454 14.608 -9.449 1.00 76.44 545 GLY A CA 1
ATOM 4194 C C . GLY A 1 545 ? -15.673 14.008 -8.279 1.00 76.44 545 GLY A C 1
ATOM 4195 O O . GLY A 1 545 ? -16.191 13.867 -7.175 1.00 76.44 545 GLY A O 1
ATOM 4196 N N . THR A 1 546 ? -14.399 13.709 -8.528 1.00 83.81 546 THR A N 1
ATOM 4197 C CA . THR A 1 546 ? -13.438 13.179 -7.543 1.00 83.81 546 THR A CA 1
ATOM 4198 C C . THR A 1 546 ? -12.446 14.229 -7.042 1.00 83.81 546 THR A C 1
ATOM 4200 O O . THR A 1 546 ? -11.698 13.991 -6.097 1.00 83.81 546 THR A O 1
ATOM 4203 N N . SER A 1 547 ? -12.414 15.409 -7.665 1.00 76.44 547 SER A N 1
ATOM 4204 C CA . SER A 1 547 ? -11.438 16.460 -7.359 1.00 76.44 547 SER A CA 1
ATOM 4205 C C . SER A 1 547 ? -11.714 17.207 -6.053 1.00 76.44 547 SER A C 1
ATOM 4207 O O . SER A 1 547 ? -10.888 18.017 -5.649 1.00 76.44 547 SER A O 1
ATOM 4209 N N . TRP A 1 548 ? -12.892 17.009 -5.454 1.00 83.25 548 TRP A N 1
ATOM 4210 C CA . TRP A 1 548 ? -13.325 17.682 -4.231 1.00 83.25 548 TRP A CA 1
ATOM 4211 C C . TRP A 1 548 ? -14.523 16.967 -3.588 1.00 83.25 548 TRP A C 1
ATOM 4213 O O . TRP A 1 548 ? -15.343 16.379 -4.297 1.00 83.25 548 TRP A O 1
ATOM 4223 N N . TYR A 1 549 ? -14.660 17.074 -2.263 1.00 85.88 549 TYR A N 1
ATOM 4224 C CA . TYR A 1 549 ? -15.823 16.616 -1.496 1.00 85.88 549 TYR A CA 1
ATOM 4225 C C . TYR A 1 549 ? -16.076 17.490 -0.252 1.00 85.88 549 TYR A C 1
ATOM 4227 O O . TYR A 1 549 ? -15.186 18.201 0.220 1.00 85.88 549 TYR A O 1
ATOM 4235 N N . SER A 1 550 ? -17.296 17.416 0.291 1.00 83.56 550 SER A N 1
ATOM 4236 C CA . SER A 1 550 ? -17.678 18.041 1.565 1.00 83.56 550 SER A CA 1
ATOM 4237 C C . SER A 1 550 ? -17.770 16.978 2.657 1.00 83.56 550 SER A C 1
ATOM 4239 O O . SER A 1 550 ? -18.552 16.037 2.525 1.00 83.56 550 SER A O 1
ATOM 4241 N N . SER A 1 551 ? -16.952 17.103 3.705 1.00 88.62 551 SER A N 1
ATOM 4242 C CA . SER A 1 551 ? -17.046 16.273 4.909 1.00 88.62 551 SER A CA 1
ATOM 4243 C C . SER A 1 551 ? -16.283 16.903 6.073 1.00 88.62 551 SER A C 1
ATOM 4245 O O . SE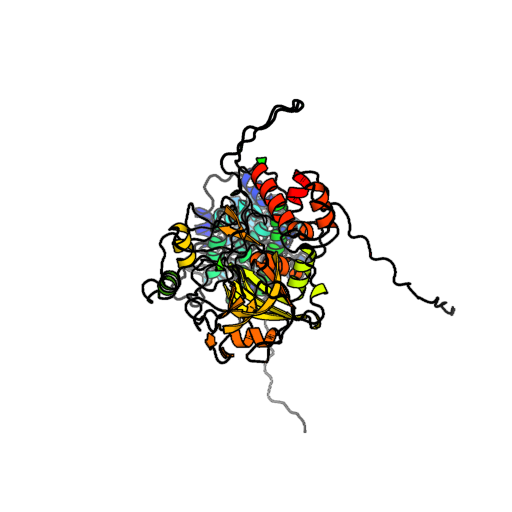R A 1 551 ? -15.122 17.274 5.915 1.00 88.62 551 SER A O 1
ATOM 4247 N N . PHE A 1 552 ? -16.914 16.943 7.247 1.00 88.25 552 PHE A N 1
ATOM 4248 C CA . PHE A 1 552 ? -16.290 17.331 8.517 1.00 88.25 552 PHE A CA 1
ATOM 4249 C C . PHE A 1 552 ? -15.755 16.134 9.325 1.00 88.25 552 PHE A C 1
ATOM 4251 O O . PHE A 1 552 ? -15.150 16.325 10.373 1.00 88.25 552 PHE A O 1
ATOM 4258 N N . GLY A 1 553 ? -15.927 14.908 8.825 1.00 90.75 553 GLY A N 1
ATOM 4259 C CA . GLY A 1 553 ? -15.510 13.671 9.504 1.00 90.75 553 GLY A CA 1
ATOM 4260 C C . GLY A 1 553 ? -16.242 12.424 8.998 1.00 90.75 553 GLY A C 1
ATOM 4261 O O . GLY A 1 553 ? -15.723 11.309 9.080 1.00 90.75 553 GLY A O 1
ATOM 4262 N N . CYS A 1 554 ? -17.408 12.626 8.374 1.00 95.06 554 CYS A N 1
ATOM 4263 C CA . CYS A 1 554 ? -18.163 11.607 7.652 1.00 95.06 554 CYS A CA 1
ATOM 4264 C C . CYS A 1 554 ? -17.365 10.963 6.508 1.00 95.06 554 CYS A C 1
ATOM 4266 O O . CYS A 1 554 ? -16.511 11.587 5.871 1.00 95.06 554 CYS A O 1
ATOM 4268 N N . GLN A 1 555 ? -17.724 9.725 6.183 1.00 97.81 555 GLN A N 1
ATOM 4269 C CA . GLN A 1 555 ? -17.125 8.982 5.080 1.00 97.81 555 GLN A CA 1
ATOM 4270 C C . GLN A 1 555 ? -17.995 9.148 3.845 1.00 97.81 555 GLN A C 1
ATOM 4272 O O . GLN A 1 555 ? -19.213 8.992 3.894 1.00 97.81 555 GLN A O 1
ATOM 4277 N N . VAL A 1 556 ? -17.384 9.498 2.722 1.00 97.50 556 VAL A N 1
ATOM 4278 C CA . VAL A 1 556 ? -18.142 9.930 1.548 1.00 97.50 556 VAL A CA 1
ATOM 4279 C C . VAL A 1 556 ? -17.848 9.078 0.336 1.00 97.50 556 VAL A C 1
ATOM 4281 O O . VAL A 1 556 ? -16.695 8.764 0.056 1.00 97.50 556 VAL A O 1
ATOM 4284 N N . VAL A 1 557 ? -18.893 8.739 -0.414 1.00 98.00 557 VAL A N 1
ATOM 4285 C CA . VAL A 1 557 ? -18.795 8.049 -1.708 1.00 98.00 557 VAL A CA 1
ATOM 4286 C C . VAL A 1 557 ? -19.226 9.011 -2.805 1.00 98.00 557 VAL A C 1
ATOM 4288 O O . VAL A 1 557 ? -20.235 9.702 -2.662 1.00 98.00 557 VAL A O 1
ATOM 4291 N N . VAL A 1 558 ? -18.495 9.057 -3.917 1.00 96.12 558 VAL A N 1
ATOM 4292 C CA . VAL A 1 558 ? -18.853 9.923 -5.050 1.00 96.12 558 VAL A CA 1
ATOM 4293 C C . VAL A 1 558 ? -20.267 9.609 -5.542 1.00 96.12 558 VAL A C 1
ATOM 4295 O O . VAL A 1 558 ? -20.623 8.453 -5.766 1.00 96.12 558 VAL A O 1
ATOM 4298 N N . GLY A 1 559 ? -21.080 10.640 -5.741 1.00 93.75 559 GLY A N 1
ATOM 4299 C CA . GLY A 1 559 ? -22.460 10.525 -6.201 1.00 93.75 559 GLY A CA 1
ATOM 4300 C C . GLY A 1 559 ? -23.376 11.533 -5.522 1.00 93.75 559 GLY A C 1
ATOM 4301 O O . GLY A 1 559 ? -22.933 12.398 -4.766 1.00 93.75 559 GLY A O 1
ATOM 4302 N N . THR A 1 560 ? -24.675 11.427 -5.798 1.00 92.31 560 THR A N 1
ATOM 4303 C CA . THR A 1 560 ? -25.687 12.334 -5.240 1.00 92.31 560 THR A CA 1
ATOM 4304 C C . THR A 1 560 ? -26.867 11.568 -4.657 1.00 92.31 560 THR A C 1
ATOM 4306 O O . THR A 1 560 ? -27.152 10.434 -5.058 1.00 92.31 560 THR A O 1
ATOM 4309 N N . ALA A 1 561 ? -27.565 12.215 -3.726 1.00 92.00 561 ALA A N 1
ATOM 4310 C CA . ALA A 1 561 ? -28.874 11.800 -3.249 1.00 92.00 561 ALA A CA 1
ATOM 4311 C C . ALA A 1 561 ? -29.815 13.008 -3.190 1.00 92.00 561 ALA A C 1
ATOM 4313 O O . ALA A 1 561 ? -29.393 14.116 -2.860 1.00 92.00 561 ALA A O 1
ATOM 4314 N N . ALA A 1 562 ? -31.085 12.785 -3.506 1.00 89.50 562 ALA A N 1
ATOM 4315 C CA . ALA A 1 562 ? -32.156 13.757 -3.341 1.00 89.50 562 ALA A CA 1
ATOM 4316 C C . ALA A 1 562 ? -33.061 13.378 -2.156 1.00 89.50 562 ALA A C 1
ATOM 4318 O O . ALA A 1 562 ? -33.065 12.238 -1.685 1.00 89.50 562 ALA A O 1
ATOM 4319 N N . ASN A 1 563 ? -33.833 14.347 -1.662 1.00 87.19 563 ASN A N 1
ATOM 4320 C CA . ASN A 1 563 ? -34.697 14.172 -0.486 1.00 87.19 563 ASN A CA 1
ATOM 4321 C C . ASN A 1 563 ? -35.873 13.211 -0.730 1.00 87.19 563 ASN A C 1
ATOM 4323 O O . ASN A 1 563 ? -36.410 12.646 0.219 1.00 87.19 563 ASN A O 1
ATOM 4327 N N . ASP A 1 564 ? -36.243 12.987 -1.992 1.00 87.75 564 ASP A N 1
ATOM 4328 C CA . ASP A 1 564 ? -37.209 11.962 -2.409 1.00 87.75 564 ASP A CA 1
ATOM 4329 C C . ASP A 1 564 ? -36.620 10.535 -2.384 1.00 87.75 564 ASP A C 1
ATOM 4331 O O . ASP A 1 564 ? -37.327 9.553 -2.612 1.00 87.75 564 ASP A O 1
ATOM 4335 N N . GLY A 1 565 ? -35.324 10.408 -2.081 1.00 87.50 565 GLY A N 1
ATOM 4336 C CA . GLY A 1 565 ? -34.588 9.153 -2.070 1.00 87.50 565 GLY A CA 1
ATOM 4337 C C . GLY A 1 565 ? -34.154 8.670 -3.451 1.00 87.50 565 GLY A C 1
ATOM 4338 O O . GLY A 1 565 ? -33.841 7.489 -3.606 1.00 87.50 565 GLY A O 1
ATOM 4339 N N . THR A 1 566 ? -34.086 9.559 -4.441 1.00 93.62 566 THR A N 1
ATOM 4340 C CA . THR A 1 566 ? -33.375 9.306 -5.695 1.00 93.62 566 THR A CA 1
ATOM 4341 C C . THR A 1 566 ? -31.867 9.332 -5.446 1.00 93.62 566 THR A C 1
ATOM 4343 O O . THR A 1 566 ? -31.329 10.311 -4.934 1.00 93.62 566 THR A O 1
ATOM 4346 N N . HIS A 1 567 ? -31.167 8.263 -5.834 1.00 95.25 567 HIS A N 1
ATOM 4347 C CA . HIS A 1 567 ? -29.714 8.117 -5.671 1.00 95.25 567 HIS A CA 1
ATOM 4348 C C . HIS A 1 567 ? -29.039 7.972 -7.027 1.00 95.25 567 HIS A C 1
ATOM 4350 O O . HIS A 1 567 ? -29.522 7.216 -7.872 1.00 95.25 567 HIS A O 1
ATOM 4356 N N . SER A 1 568 ? -27.894 8.625 -7.226 1.00 95.31 568 SER A N 1
ATOM 4357 C CA . SER A 1 568 ? -27.172 8.578 -8.502 1.00 95.31 568 SER A CA 1
ATOM 4358 C C . SER A 1 568 ? -25.669 8.314 -8.349 1.00 95.31 568 SER A C 1
ATOM 4360 O O . SER A 1 568 ? -25.095 8.426 -7.264 1.00 95.31 568 SER A O 1
ATOM 4362 N N . GLY A 1 569 ? -25.030 7.933 -9.460 1.00 95.81 569 GLY A N 1
ATOM 4363 C CA . GLY A 1 569 ? -23.581 7.750 -9.537 1.00 95.81 569 GLY A CA 1
ATOM 4364 C C . GLY A 1 569 ? -23.045 6.534 -8.768 1.00 95.81 569 GLY A C 1
ATOM 4365 O O . GLY A 1 569 ? -23.792 5.576 -8.525 1.00 95.81 569 GLY A O 1
ATOM 4366 N N . PRO A 1 570 ? -21.744 6.539 -8.419 1.00 96.69 570 PRO A N 1
ATOM 4367 C CA . PRO A 1 570 ? -21.126 5.470 -7.635 1.00 96.69 570 PRO A CA 1
ATOM 4368 C C . PRO A 1 570 ? -21.835 5.207 -6.298 1.00 96.69 570 PRO A C 1
ATOM 4370 O O . PRO A 1 570 ? -22.012 4.050 -5.938 1.00 96.69 570 PRO A O 1
ATOM 4373 N N . TRP A 1 571 ? -22.360 6.235 -5.626 1.00 97.00 571 TRP A N 1
ATOM 4374 C CA . TRP A 1 571 ? -23.170 6.093 -4.410 1.00 97.00 571 TRP A CA 1
ATOM 4375 C C . TRP A 1 571 ? -24.372 5.154 -4.585 1.00 97.00 571 TRP A C 1
ATOM 4377 O O . TRP A 1 571 ? -24.578 4.242 -3.785 1.00 97.00 571 TRP A O 1
ATOM 4387 N N . ALA A 1 572 ? -25.146 5.306 -5.663 1.00 96.69 572 ALA A N 1
ATOM 4388 C CA . ALA A 1 572 ? -26.280 4.418 -5.926 1.00 96.69 572 ALA A CA 1
ATOM 4389 C C . ALA A 1 572 ? -25.846 2.959 -6.147 1.00 96.69 572 ALA A C 1
ATOM 4391 O O . ALA A 1 572 ? -26.570 2.030 -5.784 1.00 96.69 572 ALA A O 1
ATOM 4392 N N . LYS A 1 573 ? -24.669 2.752 -6.748 1.00 97.25 573 LYS A N 1
ATOM 4393 C CA . LYS A 1 573 ? -24.091 1.424 -7.001 1.00 97.25 573 LYS A CA 1
ATOM 4394 C C . LYS A 1 573 ? -23.558 0.800 -5.711 1.00 97.25 573 LYS A C 1
ATOM 4396 O O . LYS A 1 573 ? -23.864 -0.359 -5.448 1.00 97.25 573 LYS A O 1
ATOM 4401 N N . PHE A 1 574 ? -22.894 1.588 -4.867 1.00 98.06 574 PHE A N 1
ATOM 4402 C CA . PHE A 1 574 ? -22.480 1.205 -3.517 1.00 98.06 574 PHE A CA 1
ATOM 4403 C C . PHE A 1 574 ? -23.665 0.734 -2.672 1.00 98.06 574 PHE A C 1
ATOM 4405 O O . PHE A 1 574 ? -23.633 -0.366 -2.123 1.00 98.06 574 PHE A O 1
ATOM 4412 N N . ARG A 1 575 ? -24.757 1.509 -2.649 1.00 96.75 575 ARG A N 1
ATOM 4413 C CA . ARG A 1 575 ? -25.996 1.129 -1.953 1.00 96.75 575 ARG A CA 1
ATOM 4414 C C . ARG A 1 575 ? -26.536 -0.216 -2.436 1.00 96.75 575 ARG A C 1
ATOM 4416 O O . ARG A 1 575 ? -26.831 -1.080 -1.614 1.00 96.75 575 ARG A O 1
ATOM 4423 N N . ARG A 1 576 ? -26.614 -0.423 -3.756 1.00 96.25 576 ARG A N 1
ATOM 4424 C CA . ARG A 1 576 ? -27.061 -1.703 -4.331 1.00 96.25 576 ARG A CA 1
ATOM 4425 C C . ARG A 1 576 ? -26.138 -2.863 -3.965 1.00 96.25 576 ARG A C 1
ATOM 4427 O O . ARG A 1 576 ? -26.646 -3.914 -3.593 1.00 96.25 576 ARG A O 1
ATOM 4434 N N . ALA A 1 577 ? -24.819 -2.672 -4.031 1.00 96.69 577 ALA A N 1
ATOM 4435 C CA . ALA A 1 577 ? -23.844 -3.687 -3.628 1.00 96.69 577 ALA A CA 1
ATOM 4436 C C . ALA A 1 577 ? -23.992 -4.057 -2.142 1.00 96.69 577 ALA A C 1
ATOM 4438 O O . ALA A 1 577 ? -23.901 -5.228 -1.793 1.00 96.69 577 ALA A O 1
ATOM 4439 N N . ALA A 1 578 ? -24.319 -3.085 -1.284 1.00 96.56 578 ALA A N 1
ATOM 4440 C CA . ALA A 1 578 ? -24.629 -3.296 0.132 1.00 96.56 578 ALA A CA 1
ATOM 4441 C C . ALA A 1 578 ? -26.025 -3.906 0.384 1.00 96.56 578 ALA A C 1
ATOM 4443 O O . ALA A 1 578 ? -26.448 -4.025 1.532 1.00 96.56 578 ALA A O 1
ATOM 4444 N N . GLY A 1 579 ? -26.777 -4.269 -0.660 1.00 94.25 579 GLY A N 1
ATOM 4445 C CA . GLY A 1 579 ? -28.118 -4.844 -0.534 1.00 94.25 579 GLY A CA 1
ATOM 4446 C C . GLY A 1 579 ? -29.227 -3.823 -0.249 1.00 94.25 579 GLY A C 1
ATOM 4447 O O . GLY A 1 579 ? -30.346 -4.209 0.094 1.00 94.25 579 GLY A O 1
ATOM 4448 N N . GLN A 1 580 ? -28.961 -2.522 -0.397 1.00 93.75 580 GLN A N 1
ATOM 4449 C CA . GLN A 1 580 ? -29.990 -1.489 -0.312 1.00 93.75 580 GLN A CA 1
ATOM 4450 C C . GLN A 1 580 ? -30.648 -1.260 -1.676 1.00 93.75 580 GLN A C 1
ATOM 4452 O O . GLN A 1 580 ? -30.082 -0.627 -2.568 1.00 93.75 580 GLN A O 1
ATOM 4457 N N . THR A 1 581 ? -31.878 -1.745 -1.826 1.00 84.88 581 THR A N 1
ATOM 4458 C CA . THR A 1 581 ? -32.649 -1.643 -3.078 1.00 84.88 581 THR A CA 1
ATOM 4459 C C . THR A 1 581 ? -33.775 -0.611 -3.029 1.00 84.88 581 THR A C 1
ATOM 4461 O O . THR A 1 581 ? -34.309 -0.246 -4.071 1.00 84.88 581 THR A O 1
ATOM 4464 N N . THR A 1 582 ? -34.126 -0.101 -1.846 1.00 91.38 582 THR A N 1
ATOM 4465 C CA . THR A 1 582 ? -35.196 0.893 -1.659 1.00 91.38 582 THR A CA 1
ATOM 4466 C C . THR A 1 582 ? -34.634 2.315 -1.509 1.00 91.38 582 THR A C 1
ATOM 4468 O O . THR A 1 582 ? -33.484 2.476 -1.085 1.00 91.38 582 THR A O 1
ATOM 4471 N N . PRO A 1 583 ? -35.421 3.375 -1.784 1.00 90.31 583 PRO A N 1
ATOM 4472 C CA . PRO A 1 583 ? -35.006 4.768 -1.561 1.00 90.31 583 PRO A CA 1
ATOM 4473 C C . PRO A 1 583 ? -34.566 5.061 -0.117 1.00 90.31 583 PRO A C 1
ATOM 4475 O O . PRO A 1 583 ? -33.531 5.691 0.100 1.00 90.31 583 PRO A O 1
ATOM 4478 N N . ALA A 1 584 ? -35.309 4.530 0.864 1.00 88.88 584 ALA A N 1
ATOM 4479 C CA . ALA A 1 584 ? -35.019 4.651 2.296 1.00 88.88 584 ALA A CA 1
ATOM 4480 C C . ALA A 1 584 ? -33.849 3.776 2.776 1.00 88.88 584 ALA A C 1
ATOM 4482 O O . ALA A 1 584 ? -33.282 4.026 3.837 1.00 88.88 584 ALA A O 1
ATOM 4483 N N . GLY A 1 585 ? -33.484 2.766 1.984 1.00 88.56 585 GLY A N 1
ATOM 4484 C CA . GLY A 1 585 ? -32.575 1.701 2.379 1.00 88.56 585 GLY A CA 1
ATOM 4485 C C . GLY A 1 585 ? -33.269 0.622 3.214 1.00 88.56 585 GLY A C 1
ATOM 4486 O O . GLY A 1 585 ? -34.414 0.763 3.645 1.00 88.56 585 GLY A O 1
ATOM 4487 N N . ARG A 1 586 ? -32.580 -0.508 3.384 1.00 87.31 586 ARG A N 1
ATOM 4488 C CA . ARG A 1 586 ? -33.072 -1.643 4.167 1.00 87.31 586 ARG A CA 1
ATOM 4489 C C . ARG A 1 586 ? -32.682 -1.437 5.636 1.00 87.31 586 ARG A C 1
ATOM 4491 O O . ARG A 1 586 ? -31.478 -1.366 5.895 1.00 87.31 586 ARG A O 1
ATOM 4498 N N . PRO A 1 587 ? -33.642 -1.385 6.580 1.00 83.94 587 PRO A N 1
ATOM 4499 C CA . PRO A 1 587 ? -33.328 -1.357 8.004 1.00 83.94 587 PRO A CA 1
ATOM 4500 C C . PRO A 1 587 ? -32.475 -2.564 8.391 1.00 83.94 587 PRO A C 1
ATOM 4502 O O . PRO A 1 587 ? -32.719 -3.681 7.931 1.00 83.94 587 PRO A O 1
ATOM 4505 N N . GLY A 1 588 ? -31.470 -2.338 9.225 1.00 84.81 588 GLY A N 1
ATOM 4506 C CA . GLY A 1 588 ? -30.563 -3.385 9.667 1.00 84.81 588 GLY A CA 1
ATOM 4507 C C . GLY A 1 588 ? -29.248 -2.826 10.185 1.00 84.81 588 GLY A C 1
ATOM 4508 O O . GLY A 1 588 ? -28.953 -1.639 10.022 1.00 84.81 588 GLY A O 1
ATOM 4509 N N . ARG A 1 589 ? -28.469 -3.714 10.803 1.00 92.44 589 ARG A N 1
ATOM 4510 C CA . ARG A 1 589 ? -27.112 -3.435 11.268 1.00 92.44 589 ARG A CA 1
ATOM 4511 C C . ARG A 1 589 ? -26.123 -3.698 10.144 1.00 92.44 589 ARG A C 1
ATOM 4513 O O . ARG A 1 589 ? -26.155 -4.762 9.531 1.00 92.44 589 ARG A O 1
ATOM 4520 N N . TYR A 1 590 ? -25.228 -2.750 9.928 1.00 96.81 590 TYR A N 1
ATOM 4521 C CA . TYR A 1 590 ? -24.106 -2.868 9.012 1.00 96.81 590 TYR A CA 1
ATOM 4522 C C . TYR A 1 590 ? -22.813 -2.712 9.796 1.00 96.81 590 TYR A C 1
ATOM 4524 O O . TYR A 1 590 ? -22.728 -1.919 10.734 1.00 96.81 590 TYR A O 1
ATOM 4532 N N . HIS A 1 591 ? -21.804 -3.471 9.400 1.00 98.25 591 HIS A N 1
ATOM 4533 C CA . HIS A 1 591 ? -20.472 -3.377 9.975 1.00 98.25 591 HIS A CA 1
ATOM 4534 C C . HIS A 1 591 ? -19.558 -2.662 8.989 1.00 98.25 591 HIS A C 1
ATOM 4536 O O . HIS A 1 591 ? -19.671 -2.879 7.783 1.00 98.25 591 HIS A O 1
ATOM 4542 N N . TYR A 1 592 ? -18.688 -1.800 9.504 1.00 98.69 592 TYR A N 1
ATOM 4543 C CA . TYR A 1 592 ? -17.765 -0.997 8.720 1.00 98.69 592 TYR A CA 1
ATOM 4544 C C . TYR A 1 592 ? -16.332 -1.230 9.185 1.00 98.69 592 TYR A C 1
ATOM 4546 O O . TYR A 1 592 ? -15.973 -0.869 10.304 1.00 98.69 592 TYR A O 1
ATOM 4554 N N . LEU A 1 593 ? -15.531 -1.834 8.315 1.00 98.56 593 LEU A N 1
ATOM 4555 C CA . LEU A 1 593 ? -14.103 -2.059 8.499 1.00 98.56 593 LEU A CA 1
ATOM 4556 C C . LEU A 1 593 ? -13.335 -0.902 7.851 1.00 98.56 593 LEU A C 1
ATOM 4558 O O . LEU A 1 593 ? -13.341 -0.761 6.633 1.00 98.56 593 LEU A O 1
ATOM 4562 N N . LEU A 1 594 ? -12.678 -0.063 8.644 1.00 98.81 594 LEU A N 1
ATOM 4563 C CA . LEU A 1 594 ? -11.859 1.044 8.154 1.00 98.81 594 LEU A CA 1
ATOM 4564 C C . LEU A 1 594 ? -10.382 0.729 8.374 1.00 98.81 594 LEU A C 1
ATOM 4566 O O . LEU A 1 594 ? -9.924 0.694 9.512 1.00 98.81 594 LEU A O 1
ATOM 4570 N N . LEU A 1 595 ? -9.649 0.536 7.282 1.00 98.44 595 LEU A N 1
ATOM 4571 C CA . LEU A 1 595 ? -8.203 0.308 7.234 1.00 98.44 595 LEU A CA 1
ATOM 4572 C C . LEU A 1 595 ? -7.559 1.268 6.220 1.00 98.44 595 LEU A C 1
ATOM 4574 O O . LEU A 1 595 ? -8.231 2.127 5.648 1.00 98.44 595 LEU A O 1
ATOM 4578 N N . THR A 1 596 ? -6.259 1.143 5.981 1.00 98.19 596 THR A N 1
ATOM 4579 C CA . THR A 1 596 ? -5.517 1.908 4.970 1.00 98.19 596 THR A CA 1
ATOM 4580 C C . THR A 1 596 ? -5.325 1.130 3.667 1.00 98.19 596 THR A C 1
ATOM 4582 O O . THR A 1 596 ? -5.349 -0.102 3.629 1.00 98.19 596 THR A O 1
ATOM 4585 N N . GLY A 1 597 ? -5.081 1.864 2.577 1.00 96.94 597 GLY A N 1
ATOM 4586 C CA . GLY A 1 597 ? -4.620 1.287 1.312 1.00 96.94 597 GLY A CA 1
ATOM 4587 C C . GLY A 1 597 ? -3.296 0.535 1.456 1.00 96.94 597 GLY A C 1
ATOM 4588 O O . GLY A 1 597 ? -3.111 -0.491 0.809 1.00 96.94 597 GLY A O 1
ATOM 4589 N N . LEU A 1 598 ? -2.416 0.987 2.352 1.00 95.00 598 LEU A N 1
ATOM 4590 C CA . LEU A 1 598 ? -1.151 0.321 2.637 1.00 95.00 598 LEU A CA 1
ATOM 4591 C C . LEU A 1 598 ? -1.342 -1.039 3.313 1.00 95.00 598 LEU A C 1
ATOM 4593 O O . LEU A 1 598 ? -0.720 -2.010 2.900 1.00 95.00 598 LEU A O 1
ATOM 4597 N N . GLU A 1 599 ? -2.204 -1.143 4.323 1.00 97.06 599 GLU A N 1
ATOM 4598 C CA . GLU A 1 599 ? -2.491 -2.435 4.960 1.00 97.06 599 GLU A CA 1
ATOM 4599 C C . GLU A 1 599 ? -3.059 -3.432 3.943 1.00 97.06 599 GLU A C 1
ATOM 4601 O O . GLU A 1 599 ? -2.643 -4.589 3.914 1.00 97.06 599 GLU A O 1
ATOM 4606 N N . ALA A 1 600 ? -3.946 -2.968 3.058 1.00 97.94 600 ALA A N 1
ATOM 4607 C CA . ALA A 1 600 ? -4.473 -3.765 1.954 1.00 97.94 600 ALA A CA 1
ATOM 4608 C C . ALA A 1 600 ? -3.389 -4.178 0.939 1.00 97.94 600 ALA A C 1
ATOM 4610 O O . ALA A 1 600 ? -3.366 -5.326 0.493 1.00 97.94 600 ALA A O 1
ATOM 4611 N N . LEU A 1 601 ? -2.455 -3.279 0.612 1.00 95.44 601 LEU A N 1
ATOM 4612 C CA . LEU A 1 601 ? -1.293 -3.575 -0.228 1.00 95.44 601 LEU A CA 1
ATOM 4613 C C . LEU A 1 601 ? -0.404 -4.655 0.402 1.00 95.44 601 LEU A C 1
ATOM 4615 O O . LEU A 1 601 ? -0.009 -5.602 -0.280 1.00 95.44 601 LEU A O 1
ATOM 4619 N N . LEU A 1 602 ? -0.087 -4.525 1.691 1.00 91.81 602 LEU A N 1
ATOM 4620 C CA . LEU A 1 602 ? 0.741 -5.488 2.419 1.00 91.81 602 LEU A CA 1
ATOM 4621 C C . LEU A 1 602 ? 0.044 -6.855 2.504 1.00 91.81 602 LEU A C 1
ATOM 4623 O O . LEU A 1 602 ? 0.693 -7.879 2.285 1.00 91.81 602 LEU A O 1
ATOM 4627 N N . ALA A 1 603 ? -1.279 -6.875 2.694 1.00 95.44 603 ALA A N 1
ATOM 4628 C CA . ALA A 1 603 ? -2.088 -8.091 2.627 1.00 95.44 603 ALA A CA 1
ATOM 4629 C C . ALA A 1 603 ? -2.037 -8.775 1.257 1.00 95.44 603 ALA A C 1
ATOM 4631 O O . ALA A 1 603 ? -1.683 -9.951 1.158 1.00 95.44 603 ALA A O 1
ATOM 4632 N N . SER A 1 604 ? -2.268 -8.008 0.191 1.00 92.88 604 SER A N 1
ATOM 4633 C CA . SER A 1 604 ? -2.161 -8.491 -1.188 1.00 92.88 604 SER A CA 1
ATOM 4634 C C . SER A 1 604 ? -0.772 -9.055 -1.504 1.00 92.88 604 SER A C 1
ATOM 4636 O O . SER A 1 604 ? -0.649 -10.099 -2.152 1.00 92.88 604 SER A O 1
ATOM 4638 N N . ARG A 1 605 ? 0.298 -8.396 -1.039 1.00 87.31 605 ARG A N 1
ATOM 4639 C CA . ARG A 1 605 ? 1.680 -8.881 -1.194 1.00 87.31 605 ARG A CA 1
ATOM 4640 C C . ARG A 1 605 ? 1.893 -10.205 -0.469 1.00 87.31 605 ARG A C 1
ATOM 4642 O O . ARG A 1 605 ? 2.388 -11.144 -1.088 1.00 87.31 605 ARG A O 1
ATOM 4649 N N . ALA A 1 606 ? 1.477 -10.306 0.792 1.00 83.44 606 ALA A N 1
ATOM 4650 C CA . ALA A 1 606 ? 1.587 -11.546 1.553 1.00 83.44 606 ALA A CA 1
ATOM 4651 C C . ALA A 1 606 ? 0.837 -12.696 0.864 1.00 83.44 606 ALA A C 1
ATOM 4653 O O . ALA A 1 606 ? 1.398 -13.779 0.704 1.00 83.44 606 ALA A O 1
ATOM 4654 N N . ARG A 1 607 ? -0.386 -12.457 0.370 1.00 92.94 607 ARG A N 1
ATOM 4655 C CA . ARG A 1 607 ? -1.156 -13.452 -0.391 1.00 92.94 607 ARG A CA 1
ATOM 4656 C C . ARG A 1 607 ? -0.440 -13.882 -1.669 1.00 92.94 607 ARG A C 1
ATOM 4658 O O . ARG A 1 607 ? -0.286 -15.077 -1.904 1.00 92.94 607 ARG A O 1
ATOM 4665 N N . ARG A 1 608 ? -0.001 -12.935 -2.504 1.00 83.75 608 ARG A N 1
ATOM 4666 C CA . ARG A 1 608 ? 0.666 -13.244 -3.786 1.00 83.75 608 ARG A CA 1
ATOM 4667 C C . ARG A 1 608 ? 1.987 -13.989 -3.603 1.00 83.75 608 ARG A C 1
ATOM 4669 O O . ARG A 1 608 ? 2.327 -14.811 -4.448 1.00 83.75 608 ARG A O 1
ATOM 4676 N N . ASN A 1 609 ? 2.673 -13.744 -2.491 1.00 76.00 609 ASN A N 1
ATOM 4677 C CA . ASN A 1 609 ? 3.925 -14.407 -2.141 1.00 76.00 609 ASN A CA 1
ATOM 4678 C C . ASN A 1 609 ? 3.719 -15.691 -1.316 1.00 76.00 609 ASN A C 1
ATOM 4680 O O . ASN A 1 609 ? 4.696 -16.246 -0.825 1.00 76.00 609 ASN A O 1
ATOM 4684 N N . ALA A 1 610 ? 2.472 -16.153 -1.137 1.00 82.25 610 ALA A N 1
ATOM 4685 C CA . ALA A 1 610 ? 2.125 -17.312 -0.309 1.00 82.25 610 ALA A CA 1
ATOM 4686 C C . ALA A 1 610 ? 2.694 -17.241 1.127 1.00 82.25 610 ALA A C 1
ATOM 4688 O O . ALA A 1 610 ? 3.062 -18.252 1.719 1.00 82.25 610 ALA A O 1
ATOM 4689 N N . ALA A 1 611 ? 2.757 -16.033 1.690 1.00 79.81 611 ALA A N 1
ATOM 4690 C CA . ALA A 1 611 ? 3.382 -15.733 2.975 1.00 79.81 611 ALA A CA 1
ATOM 4691 C C . ALA A 1 611 ? 2.366 -15.444 4.100 1.00 79.81 611 ALA A C 1
ATOM 4693 O O . ALA A 1 611 ? 2.750 -15.068 5.203 1.00 79.81 611 ALA A O 1
ATOM 4694 N N . THR A 1 612 ? 1.063 -15.627 3.864 1.00 82.81 612 THR A N 1
ATOM 4695 C CA . THR A 1 612 ? -0.007 -15.335 4.846 1.00 82.81 612 THR A CA 1
ATOM 4696 C C . THR A 1 612 ? 0.025 -16.224 6.094 1.00 82.81 612 THR A C 1
ATOM 4698 O O . THR A 1 612 ? -0.577 -15.892 7.120 1.00 82.81 612 THR A O 1
ATOM 4701 N N . THR A 1 613 ? 0.728 -17.356 6.029 1.00 86.44 613 THR A N 1
ATOM 4702 C CA . THR A 1 613 ? 0.948 -18.279 7.152 1.00 86.44 613 THR A CA 1
ATOM 4703 C C . THR A 1 613 ? 2.311 -18.102 7.818 1.00 86.44 613 THR A C 1
ATOM 4705 O O . THR A 1 613 ? 2.559 -18.735 8.839 1.00 86.44 613 THR A O 1
ATOM 4708 N N . VAL A 1 614 ? 3.194 -17.265 7.262 1.00 85.19 614 VAL A N 1
ATOM 4709 C CA . VAL A 1 614 ? 4.529 -17.012 7.819 1.00 85.19 614 VAL A CA 1
ATOM 4710 C C . VAL A 1 614 ? 4.368 -16.209 9.118 1.00 85.19 614 VAL A C 1
ATOM 4712 O O . VAL A 1 614 ? 3.793 -15.116 9.066 1.00 85.19 614 VAL A O 1
ATOM 4715 N N . PRO A 1 615 ? 4.814 -16.723 10.282 1.00 85.00 615 PRO A N 1
ATOM 4716 C CA . PRO A 1 615 ? 4.576 -16.091 11.582 1.00 85.00 615 PRO A CA 1
ATOM 4717 C C . PRO A 1 615 ? 5.022 -14.631 11.650 1.00 85.00 615 PRO A C 1
ATOM 4719 O O . PRO A 1 615 ? 4.295 -13.793 12.174 1.00 85.00 615 PRO A O 1
ATOM 4722 N N . GLU A 1 616 ? 6.170 -14.309 11.066 1.00 82.31 616 GLU A N 1
ATOM 4723 C CA . GLU A 1 616 ? 6.768 -12.975 11.065 1.00 82.31 616 GLU A CA 1
ATOM 4724 C C . GLU A 1 616 ? 5.924 -11.989 10.244 1.00 82.31 616 GLU A C 1
ATOM 4726 O O . GLU A 1 616 ? 5.663 -10.864 10.669 1.00 82.31 616 GLU A O 1
ATOM 4731 N N . VAL A 1 617 ? 5.419 -12.438 9.091 1.00 82.25 617 VAL A N 1
ATOM 4732 C CA . VAL A 1 617 ? 4.547 -11.651 8.203 1.00 82.25 617 VAL A CA 1
ATOM 4733 C C . VAL A 1 617 ? 3.169 -11.438 8.826 1.00 82.25 617 VAL A C 1
ATOM 4735 O O . VAL A 1 617 ? 2.586 -10.365 8.698 1.00 82.25 617 VAL A O 1
ATOM 4738 N N . ARG A 1 618 ? 2.642 -12.440 9.536 1.00 91.56 618 ARG A N 1
ATOM 4739 C CA . ARG A 1 618 ? 1.409 -12.285 10.317 1.00 91.56 618 ARG A CA 1
ATOM 4740 C C . ARG A 1 618 ? 1.613 -11.284 11.445 1.00 91.56 618 ARG A C 1
ATOM 4742 O O . ARG A 1 618 ? 0.835 -10.344 11.566 1.00 91.56 618 ARG A O 1
ATOM 4749 N N . ARG A 1 619 ? 2.680 -11.458 12.228 1.00 90.19 619 ARG A N 1
ATOM 4750 C CA . ARG A 1 619 ? 3.004 -10.621 13.387 1.00 90.19 619 ARG A CA 1
ATOM 4751 C C . ARG A 1 619 ? 3.226 -9.158 13.002 1.00 90.19 619 ARG A C 1
ATOM 4753 O O . ARG A 1 619 ? 2.812 -8.282 13.749 1.00 90.19 619 ARG A O 1
ATOM 4760 N N . SER A 1 620 ? 3.816 -8.872 11.840 1.00 87.06 620 SER A N 1
ATOM 4761 C CA . SER A 1 620 ? 4.013 -7.489 11.373 1.00 87.06 620 SER A CA 1
ATOM 4762 C C . SER A 1 620 ? 2.706 -6.775 11.012 1.00 87.06 620 SER A C 1
ATOM 4764 O O . SER A 1 620 ? 2.644 -5.543 11.036 1.00 87.06 620 SER A O 1
ATOM 4766 N N . LEU A 1 621 ? 1.648 -7.532 10.696 1.00 92.25 621 LEU A N 1
ATOM 4767 C CA . LEU A 1 621 ? 0.339 -6.983 10.360 1.00 92.25 621 LEU A CA 1
ATOM 4768 C C . LEU A 1 621 ? -0.729 -7.151 11.448 1.00 92.25 621 LEU A C 1
ATOM 4770 O O . LEU A 1 621 ? -1.841 -6.636 11.319 1.00 92.25 621 LEU A O 1
ATOM 4774 N N . GLU A 1 622 ? -0.397 -7.850 12.520 1.00 95.25 622 GLU A N 1
ATOM 4775 C CA . GLU A 1 622 ? -1.288 -8.074 13.641 1.00 95.25 622 GLU A CA 1
ATOM 4776 C C . GLU A 1 622 ? -1.393 -6.826 14.522 1.00 95.25 622 GLU A C 1
ATOM 4778 O O . GLU A 1 622 ? -0.393 -6.157 14.789 1.00 95.25 622 GLU A O 1
ATOM 4783 N N . ARG A 1 623 ? -2.610 -6.479 14.957 1.00 95.25 623 ARG A N 1
ATOM 4784 C CA . ARG A 1 623 ? -2.846 -5.336 15.853 1.00 95.25 623 ARG A CA 1
ATOM 4785 C C . ARG A 1 623 ? -4.226 -5.373 16.501 1.00 95.25 623 ARG A C 1
ATOM 4787 O O . ARG A 1 623 ? -5.160 -5.941 15.952 1.00 95.25 623 ARG A O 1
ATOM 4794 N N . LEU A 1 624 ? -4.372 -4.731 17.656 1.00 98.31 624 LEU A N 1
ATOM 4795 C CA . LEU A 1 624 ? -5.662 -4.488 18.302 1.00 98.31 624 LEU A CA 1
ATOM 4796 C C . LEU A 1 624 ? -5.973 -2.992 18.268 1.00 98.31 624 LEU A C 1
ATOM 4798 O O . LEU A 1 624 ? -5.117 -2.163 18.580 1.00 98.31 624 LEU A O 1
ATOM 4802 N N . ARG A 1 625 ? -7.201 -2.647 17.886 1.00 98.00 625 ARG A N 1
ATOM 4803 C CA . ARG A 1 625 ? -7.677 -1.262 17.784 1.00 98.00 625 ARG A CA 1
ATOM 4804 C C . ARG A 1 625 ? -9.184 -1.196 18.016 1.00 98.00 625 ARG A C 1
ATOM 4806 O O . ARG A 1 625 ? -9.816 -2.220 18.259 1.00 98.00 625 ARG A O 1
ATOM 4813 N N . PHE A 1 626 ? -9.776 -0.005 17.921 1.00 98.00 626 PHE A N 1
ATOM 4814 C CA . PHE A 1 626 ? -11.209 0.180 18.161 1.00 98.00 626 PHE A CA 1
ATOM 4815 C C . PHE A 1 626 ? -12.061 -0.833 17.376 1.00 98.00 626 PHE A C 1
ATOM 4817 O O . PHE A 1 626 ? -11.946 -0.948 16.153 1.00 98.00 626 PHE A O 1
ATOM 4824 N N . GLY A 1 627 ? -12.919 -1.568 18.086 1.00 97.88 627 GLY A N 1
ATOM 4825 C CA . GLY A 1 627 ? -13.787 -2.602 17.522 1.00 97.88 627 GLY A CA 1
ATOM 4826 C C . GLY A 1 627 ? -13.177 -4.003 17.399 1.00 97.88 627 GLY A C 1
ATOM 4827 O O . GLY A 1 627 ? -13.915 -4.927 17.052 1.00 97.88 627 GLY A O 1
ATOM 4828 N N . SER A 1 628 ? -11.886 -4.191 17.699 1.00 98.56 628 SER A N 1
ATOM 4829 C CA . SER A 1 628 ? -11.312 -5.523 17.938 1.00 98.56 628 SER A CA 1
ATOM 4830 C C . SER A 1 628 ? -12.049 -6.223 19.083 1.00 98.56 628 SER A C 1
ATOM 4832 O O . SER A 1 628 ? -12.475 -5.570 20.040 1.00 98.56 628 SER A O 1
ATOM 4834 N N . LYS A 1 629 ? -12.176 -7.550 19.007 1.00 98.12 629 LYS A N 1
ATOM 4835 C CA . LYS A 1 629 ? -12.868 -8.359 20.009 1.00 98.12 629 LYS A CA 1
ATOM 4836 C C . LYS A 1 629 ? -12.224 -9.727 20.224 1.00 98.12 629 LYS A C 1
ATOM 4838 O O . LYS A 1 629 ? -11.724 -10.339 19.284 1.00 98.12 629 LYS A O 1
ATOM 4843 N N . GLY A 1 630 ? -12.290 -10.233 21.451 1.00 96.44 630 GLY A N 1
ATOM 4844 C CA . GLY A 1 630 ? -11.955 -11.611 21.801 1.00 96.44 630 GLY A CA 1
ATOM 4845 C C . GLY A 1 630 ? -10.815 -11.728 22.817 1.00 96.44 630 GLY A C 1
ATOM 4846 O O . GLY A 1 630 ? -10.417 -10.736 23.433 1.00 96.44 630 GLY A O 1
ATOM 4847 N N . PRO A 1 631 ? -10.243 -12.933 23.003 1.00 94.81 631 PRO A N 1
ATOM 4848 C CA . PRO A 1 631 ? -9.341 -13.224 24.119 1.00 94.81 631 PRO A CA 1
ATOM 4849 C C . PRO A 1 631 ? -8.150 -12.267 24.246 1.00 94.81 631 PRO A C 1
ATOM 4851 O O . PRO A 1 631 ? -7.851 -11.811 25.346 1.00 94.81 631 PRO A O 1
ATOM 4854 N N . LYS A 1 632 ? -7.515 -11.889 23.126 1.00 95.69 632 LYS A N 1
ATOM 4855 C CA . LYS A 1 632 ? -6.385 -10.939 23.116 1.00 95.69 632 LYS A CA 1
ATOM 4856 C C . LYS A 1 632 ? -6.781 -9.571 23.674 1.00 95.69 632 LYS A C 1
ATOM 4858 O O . LYS A 1 632 ? -6.050 -8.988 24.467 1.00 95.69 632 LYS A O 1
ATOM 4863 N N . VAL A 1 633 ? -7.974 -9.086 23.334 1.00 97.44 633 VAL A N 1
ATOM 4864 C CA . VAL A 1 633 ? -8.506 -7.838 23.893 1.00 97.44 633 VAL A CA 1
ATOM 4865 C C . VAL A 1 633 ? -8.820 -7.996 25.380 1.00 97.44 633 VAL A C 1
ATOM 4867 O O . VAL A 1 633 ? -8.521 -7.094 26.155 1.00 97.44 633 VAL A O 1
ATOM 4870 N N . GLY A 1 634 ? -9.344 -9.147 25.811 1.00 95.94 634 GLY A N 1
ATOM 4871 C CA . GLY A 1 634 ? -9.556 -9.434 27.235 1.00 95.94 634 GLY A CA 1
ATOM 4872 C C . GLY A 1 634 ? -8.262 -9.410 28.061 1.00 95.94 634 GLY A C 1
ATOM 4873 O O . GLY A 1 634 ? -8.230 -8.834 29.155 1.00 95.94 634 GLY A O 1
ATOM 4874 N N . PHE A 1 635 ? -7.170 -9.957 27.518 1.00 94.38 635 PHE A N 1
ATOM 4875 C CA . PHE A 1 635 ? -5.839 -9.859 28.126 1.00 94.38 635 PHE A CA 1
ATOM 4876 C C . PHE A 1 635 ? -5.334 -8.415 28.163 1.00 94.38 635 PHE A C 1
ATOM 4878 O O . PHE A 1 635 ? -4.909 -7.952 29.222 1.00 94.38 635 PHE A O 1
ATOM 4885 N N . LEU A 1 636 ? -5.449 -7.679 27.052 1.00 96.25 636 LEU A N 1
ATOM 4886 C CA . LEU A 1 636 ? -5.080 -6.263 26.993 1.00 96.25 636 LEU A CA 1
ATOM 4887 C C . LEU A 1 636 ? -5.848 -5.438 28.037 1.00 96.25 636 LEU A C 1
ATOM 4889 O O . LEU A 1 636 ? -5.244 -4.686 28.796 1.00 96.25 636 LEU A O 1
ATOM 4893 N N . ARG A 1 637 ? -7.170 -5.609 28.139 1.00 96.69 637 ARG A N 1
ATOM 4894 C CA . ARG A 1 637 ? -8.012 -4.915 29.129 1.00 96.69 637 ARG A CA 1
ATOM 4895 C C . ARG A 1 637 ? -7.580 -5.218 30.559 1.00 96.69 637 ARG A C 1
ATOM 4897 O O . ARG A 1 637 ? -7.478 -4.297 31.367 1.00 96.69 637 ARG A O 1
ATOM 4904 N N . SER A 1 638 ? -7.260 -6.479 30.848 1.00 93.62 638 SER A N 1
ATOM 4905 C CA . SER A 1 638 ? -6.734 -6.894 32.154 1.00 93.62 638 SER A CA 1
ATOM 4906 C C . SER A 1 638 ? -5.398 -6.211 32.464 1.00 93.62 638 SER A C 1
ATOM 4908 O O . SER A 1 638 ? -5.217 -5.690 33.563 1.00 93.62 638 SER A O 1
ATOM 4910 N N . HIS A 1 639 ? -4.493 -6.140 31.482 1.00 92.75 639 HIS A N 1
ATOM 4911 C CA . HIS A 1 639 ? -3.213 -5.438 31.609 1.00 92.75 639 HIS A CA 1
ATOM 4912 C C . HIS A 1 639 ? -3.391 -3.923 31.829 1.00 92.75 639 HIS A C 1
ATOM 4914 O O . HIS A 1 639 ? -2.667 -3.318 32.614 1.00 92.75 639 HIS A O 1
ATOM 4920 N N . LEU A 1 640 ? -4.399 -3.313 31.197 1.00 94.44 640 LEU A N 1
ATOM 4921 C CA . LEU A 1 640 ? -4.752 -1.895 31.358 1.00 94.44 640 LEU A CA 1
ATOM 4922 C C . LEU A 1 640 ? -5.544 -1.592 32.649 1.00 94.44 640 LEU A C 1
ATOM 4924 O O . LEU A 1 640 ? -5.889 -0.431 32.899 1.00 94.44 640 LEU A O 1
ATOM 4928 N N . GLY A 1 641 ? -5.848 -2.608 33.465 1.00 94.50 641 GLY A N 1
ATOM 4929 C CA . GLY A 1 641 ? -6.627 -2.468 34.699 1.00 94.50 641 GLY A CA 1
ATOM 4930 C C . GLY A 1 641 ? -8.101 -2.117 34.466 1.00 94.50 641 GLY A C 1
ATOM 4931 O O . GLY A 1 641 ? -8.711 -1.452 35.302 1.00 94.50 641 GLY A O 1
ATOM 4932 N N . ILE A 1 642 ? -8.657 -2.517 33.322 1.00 93.88 642 ILE A N 1
ATOM 4933 C CA . ILE A 1 642 ? -10.061 -2.312 32.953 1.00 93.88 642 ILE A CA 1
ATOM 4934 C C . ILE A 1 642 ? -10.882 -3.527 33.409 1.00 93.88 642 ILE A C 1
ATOM 4936 O O . ILE A 1 642 ? -10.405 -4.663 33.367 1.00 93.88 642 ILE A O 1
ATOM 4940 N N . ALA A 1 643 ? -12.126 -3.298 33.842 1.00 85.25 643 ALA A N 1
ATOM 4941 C CA . ALA A 1 643 ? -13.041 -4.367 34.237 1.00 85.25 643 ALA A CA 1
ATOM 4942 C C . ALA A 1 643 ? -13.261 -5.401 33.110 1.00 85.25 643 ALA A C 1
ATOM 4944 O O . ALA A 1 643 ? -13.132 -5.101 31.916 1.00 85.25 643 ALA A O 1
ATOM 4945 N N . THR A 1 644 ? -13.614 -6.625 33.515 1.00 83.69 644 THR A N 1
ATOM 4946 C CA . THR A 1 644 ? -13.770 -7.800 32.644 1.00 83.69 644 THR A CA 1
ATOM 4947 C C . THR A 1 644 ? -14.621 -7.520 31.405 1.00 83.69 644 THR A C 1
ATOM 4949 O O . THR A 1 644 ? -15.702 -6.945 31.507 1.00 83.69 644 THR A O 1
ATOM 4952 N N . GLY A 1 645 ? -14.142 -7.977 30.252 1.00 90.25 645 GLY A N 1
ATOM 4953 C CA . GLY A 1 645 ? -14.763 -7.832 28.936 1.00 90.25 645 GLY A CA 1
ATOM 4954 C C . GLY A 1 645 ? -13.737 -8.160 27.855 1.00 90.25 645 GLY A C 1
ATOM 4955 O O . GLY A 1 645 ? -12.550 -8.285 28.160 1.00 90.25 645 GLY A O 1
ATOM 4956 N N . ASP A 1 646 ? -14.176 -8.308 26.611 1.00 94.25 646 ASP A N 1
ATOM 4957 C CA . ASP A 1 646 ? -13.320 -8.670 25.479 1.00 94.25 646 ASP A CA 1
ATOM 4958 C C . ASP A 1 646 ? -13.492 -7.736 24.273 1.00 94.25 646 ASP A C 1
ATOM 4960 O O . ASP A 1 646 ? -13.008 -8.051 23.193 1.00 94.25 646 ASP A O 1
ATOM 4964 N N . ASP A 1 647 ? -14.132 -6.577 24.455 1.00 96.12 647 ASP A N 1
ATOM 4965 C CA . ASP A 1 647 ? -14.356 -5.566 23.419 1.00 96.12 647 ASP A CA 1
ATOM 4966 C C . ASP A 1 647 ? -13.363 -4.395 23.544 1.00 96.12 647 ASP A C 1
ATOM 4968 O O . ASP A 1 647 ? -13.174 -3.821 24.622 1.00 96.12 647 ASP A O 1
ATOM 4972 N N . PHE A 1 648 ? -12.750 -4.000 22.423 1.00 97.88 648 PHE A N 1
ATOM 4973 C CA . PHE A 1 648 ? -11.898 -2.813 22.333 1.00 97.88 648 PHE A CA 1
ATOM 4974 C C . PHE A 1 648 ? -12.796 -1.601 22.062 1.00 97.88 648 PHE A C 1
ATOM 4976 O O . PHE A 1 648 ? -12.929 -1.105 20.941 1.00 97.88 648 PHE A O 1
ATOM 4983 N N . ASP A 1 649 ? -13.485 -1.192 23.117 1.00 95.50 649 ASP A N 1
ATOM 4984 C CA . ASP A 1 649 ? -14.462 -0.109 23.170 1.00 95.50 649 ASP A CA 1
ATOM 4985 C C . ASP A 1 649 ? -13.817 1.264 23.453 1.00 95.50 649 ASP A C 1
ATOM 4987 O O . ASP A 1 649 ? -12.596 1.431 23.409 1.00 95.50 649 ASP A O 1
ATOM 4991 N N . LEU A 1 650 ? -14.649 2.275 23.732 1.00 95.25 650 LEU A N 1
ATOM 4992 C CA . LEU A 1 650 ? -14.199 3.629 24.066 1.00 95.25 650 LEU A CA 1
ATOM 4993 C C . LEU A 1 650 ? -13.262 3.652 25.281 1.00 95.25 650 LEU A C 1
ATOM 4995 O O . LEU A 1 650 ? -12.242 4.335 25.245 1.00 95.25 650 LEU A O 1
ATOM 4999 N N . GLU A 1 651 ? -13.596 2.916 26.343 1.00 95.81 651 GLU A N 1
ATOM 5000 C CA . GLU A 1 651 ? -12.784 2.868 27.561 1.00 95.81 651 GLU A CA 1
ATOM 5001 C C . GLU A 1 651 ? -11.402 2.270 27.268 1.00 95.81 651 GLU A C 1
ATOM 5003 O O . GLU A 1 651 ? -10.378 2.849 27.644 1.00 95.81 651 GLU A O 1
ATOM 5008 N N . THR A 1 652 ? -11.369 1.163 26.521 1.00 97.44 652 THR A N 1
ATOM 5009 C CA . THR A 1 652 ? -10.124 0.516 26.087 1.00 97.44 652 THR A CA 1
ATOM 5010 C C . THR A 1 652 ? -9.287 1.451 25.221 1.00 97.44 652 THR A C 1
ATOM 5012 O O . THR A 1 652 ? -8.096 1.625 25.478 1.00 97.44 652 THR A O 1
ATOM 5015 N N . ALA A 1 653 ? -9.907 2.117 24.244 1.00 97.19 653 ALA A N 1
ATOM 5016 C CA . ALA A 1 653 ? -9.219 3.056 23.365 1.00 97.19 653 ALA A CA 1
ATOM 5017 C C . ALA A 1 653 ? -8.598 4.226 24.133 1.00 97.19 653 ALA A C 1
ATOM 5019 O O . ALA A 1 653 ? -7.428 4.538 23.924 1.00 97.19 653 ALA A O 1
ATOM 5020 N N . LEU A 1 654 ? -9.330 4.836 25.069 1.00 96.56 654 LEU A N 1
ATOM 5021 C CA . LEU A 1 654 ? -8.801 5.925 25.895 1.00 96.56 654 LEU A CA 1
ATOM 5022 C C . LEU A 1 654 ? -7.615 5.474 26.758 1.00 96.56 654 LEU A C 1
ATOM 5024 O O . LEU A 1 654 ? -6.643 6.216 26.897 1.00 96.56 654 LEU A O 1
ATOM 5028 N N . LYS A 1 655 ? -7.656 4.253 27.302 1.00 96.56 655 LYS A N 1
ATOM 5029 C CA . LYS A 1 655 ? -6.553 3.684 28.091 1.00 96.56 655 LYS A CA 1
ATOM 5030 C C . LYS A 1 655 ? -5.318 3.380 27.247 1.00 96.56 655 LYS A C 1
ATOM 5032 O O . LYS A 1 655 ? -4.213 3.681 27.692 1.00 96.56 655 LYS A O 1
ATOM 5037 N N . VAL A 1 656 ? -5.489 2.853 26.035 1.00 97.19 656 VAL A N 1
ATOM 5038 C CA . VAL A 1 656 ? -4.381 2.649 25.086 1.00 97.19 656 VAL A CA 1
ATOM 5039 C C . VAL A 1 656 ? -3.780 3.990 24.663 1.00 97.19 656 VAL A C 1
ATOM 5041 O O . VAL A 1 656 ? -2.562 4.151 24.692 1.00 97.19 656 VAL A O 1
ATOM 5044 N N . HIS A 1 657 ? -4.610 4.993 24.366 1.00 96.75 657 HIS A N 1
ATOM 5045 C CA . HIS A 1 657 ? -4.121 6.336 24.063 1.00 96.75 657 HIS A CA 1
ATOM 5046 C C . HIS A 1 657 ? -3.320 6.944 25.223 1.00 96.75 657 HIS A C 1
ATOM 5048 O O . HIS A 1 657 ? -2.219 7.445 24.999 1.00 96.75 657 HIS A O 1
ATOM 5054 N N . ALA A 1 658 ? -3.825 6.852 26.457 1.00 95.31 658 ALA A N 1
ATOM 5055 C CA . ALA A 1 658 ? -3.120 7.332 27.646 1.00 95.31 658 ALA A CA 1
ATOM 5056 C C . ALA A 1 658 ? -1.775 6.613 27.850 1.00 95.31 658 ALA A C 1
ATOM 5058 O O . ALA A 1 658 ? -0.769 7.254 28.155 1.00 95.31 658 ALA A O 1
ATOM 5059 N N . LEU A 1 659 ? -1.747 5.294 27.636 1.00 94.81 659 LEU A N 1
ATOM 5060 C CA . LEU A 1 659 ? -0.526 4.497 27.695 1.00 94.81 659 LEU A CA 1
ATOM 5061 C C . LEU A 1 659 ? 0.500 4.984 26.666 1.00 94.81 659 LEU A C 1
ATOM 5063 O O . LEU A 1 659 ? 1.632 5.268 27.044 1.00 94.81 659 LEU A O 1
ATOM 5067 N N . HIS A 1 660 ? 0.101 5.143 25.401 1.00 95.00 660 HIS A N 1
ATOM 5068 C CA . HIS A 1 660 ? 0.975 5.641 24.330 1.00 95.00 660 HIS A CA 1
ATOM 5069 C C . HIS A 1 660 ? 1.546 7.020 24.673 1.00 95.00 660 HIS A C 1
ATOM 5071 O O . HIS A 1 660 ? 2.753 7.224 24.600 1.00 95.00 660 HIS A O 1
ATOM 5077 N N . GLN A 1 661 ? 0.700 7.947 25.130 1.00 92.94 661 GLN A N 1
ATOM 5078 C CA . GLN A 1 661 ? 1.129 9.294 25.512 1.00 92.94 661 GLN A CA 1
ATOM 5079 C C . GLN A 1 661 ? 2.159 9.276 26.647 1.00 92.94 661 GLN A C 1
ATOM 5081 O O . GLN A 1 661 ? 3.070 10.104 26.657 1.00 92.94 661 GLN A O 1
ATOM 5086 N N . GLN A 1 662 ? 2.057 8.319 27.573 1.00 92.25 662 GLN A N 1
ATOM 5087 C CA . GLN A 1 662 ? 3.031 8.139 28.647 1.00 92.25 662 GLN A CA 1
ATOM 5088 C C . GLN A 1 662 ? 4.386 7.621 28.133 1.00 92.25 662 GLN A C 1
ATOM 5090 O O . GLN A 1 662 ? 5.424 8.072 28.615 1.00 92.25 662 GLN A O 1
ATOM 5095 N N . ILE A 1 663 ? 4.395 6.688 27.176 1.00 91.44 663 ILE A N 1
ATOM 5096 C CA . ILE A 1 663 ? 5.627 6.038 26.686 1.00 91.44 663 ILE A CA 1
ATOM 5097 C C . ILE A 1 663 ? 6.283 6.759 25.498 1.00 91.44 663 ILE A C 1
ATOM 5099 O O . ILE A 1 663 ? 7.484 6.606 25.285 1.00 91.44 663 ILE A O 1
ATOM 5103 N N . TRP A 1 664 ? 5.526 7.550 24.734 1.00 88.81 664 TRP A N 1
ATOM 5104 C CA . TRP A 1 664 ? 5.971 8.224 23.506 1.00 88.81 664 TRP A CA 1
ATOM 5105 C C . TRP A 1 664 ? 5.892 9.750 23.610 1.00 88.81 664 TRP A C 1
ATOM 5107 O O . TRP A 1 664 ? 5.605 10.439 22.631 1.00 88.81 664 TRP A O 1
ATOM 5117 N N . SER A 1 665 ? 6.150 10.295 24.802 1.00 89.19 665 SER A N 1
ATOM 5118 C CA . SER A 1 665 ? 6.275 11.744 25.029 1.00 89.19 665 SER A CA 1
ATOM 5119 C C . SER A 1 665 ? 5.083 12.554 24.494 1.00 89.19 665 SER A C 1
ATOM 5121 O O . SER A 1 665 ? 5.255 13.587 23.850 1.00 89.19 665 SER A O 1
ATOM 5123 N N . GLY A 1 666 ? 3.865 12.069 24.744 1.00 86.50 666 GLY A N 1
ATOM 5124 C CA . GLY A 1 666 ? 2.614 12.713 24.337 1.00 86.50 666 GLY A CA 1
ATOM 5125 C C . GLY A 1 666 ? 2.073 12.309 22.960 1.00 86.50 666 GLY A C 1
ATOM 5126 O O . GLY A 1 666 ? 0.953 12.696 22.632 1.00 86.50 666 GLY A O 1
ATOM 5127 N N . ALA A 1 667 ? 2.798 11.517 22.165 1.00 91.94 667 ALA A N 1
ATOM 5128 C CA . ALA A 1 667 ? 2.285 10.981 20.903 1.00 91.94 667 ALA A CA 1
ATOM 5129 C C . ALA A 1 667 ? 1.411 9.731 21.115 1.00 91.94 667 ALA A C 1
ATOM 5131 O O . ALA A 1 667 ? 1.649 8.932 22.019 1.00 91.94 667 ALA A O 1
ATOM 5132 N N . SER A 1 668 ? 0.404 9.536 20.262 1.00 95.00 668 SER A N 1
ATOM 5133 C CA . SER A 1 668 ? -0.418 8.329 20.240 1.00 95.00 668 SER A CA 1
ATOM 5134 C C . SER A 1 668 ? -1.155 8.127 18.913 1.00 95.00 668 SER A C 1
ATOM 5136 O O . SER A 1 668 ? -1.795 9.040 18.396 1.00 95.00 668 SER A O 1
ATOM 5138 N N . ASP A 1 669 ? -1.124 6.895 18.410 1.00 94.50 669 ASP A N 1
ATOM 5139 C CA . ASP A 1 669 ? -1.958 6.395 17.311 1.00 94.50 669 ASP A CA 1
ATOM 5140 C C . ASP A 1 669 ? -3.159 5.542 17.779 1.00 94.50 669 ASP A C 1
ATOM 5142 O O . ASP A 1 669 ? -4.076 5.302 16.999 1.00 94.50 669 ASP A O 1
ATOM 5146 N N . GLY A 1 670 ? -3.195 5.122 19.050 1.00 95.25 670 GLY A N 1
ATOM 5147 C CA . GLY A 1 670 ? -4.279 4.321 19.632 1.00 95.25 670 GLY A CA 1
ATOM 5148 C C . GLY A 1 670 ? -4.301 2.846 19.224 1.00 95.25 670 GLY A C 1
ATOM 5149 O O . GLY A 1 670 ? -5.317 2.184 19.437 1.00 95.25 670 GLY A O 1
ATOM 5150 N N . ILE A 1 671 ? -3.220 2.332 18.627 1.00 96.88 671 ILE A N 1
ATOM 5151 C CA . ILE A 1 671 ? -3.153 0.971 18.077 1.00 96.88 671 ILE A CA 1
ATOM 5152 C C . ILE A 1 671 ? -2.169 0.115 18.875 1.00 96.88 671 ILE A C 1
ATOM 5154 O O . ILE A 1 671 ? -0.976 0.394 18.928 1.00 96.88 671 ILE A O 1
ATOM 5158 N N . PHE A 1 672 ? -2.656 -0.978 19.457 1.00 97.31 672 PHE A N 1
ATOM 5159 C CA . PHE A 1 672 ? -1.827 -1.887 20.241 1.00 97.31 672 PHE A CA 1
ATOM 5160 C C . PHE A 1 672 ? -1.222 -2.974 19.341 1.00 97.31 672 PHE A C 1
ATOM 5162 O O . PHE A 1 672 ? -1.948 -3.798 18.779 1.00 97.31 672 PHE A O 1
ATOM 5169 N N . THR A 1 673 ? 0.101 -2.974 19.178 1.00 95.75 673 THR A N 1
ATOM 5170 C CA . THR A 1 673 ? 0.832 -3.878 18.271 1.00 95.75 673 THR A CA 1
ATOM 5171 C C . THR A 1 673 ? 1.633 -4.940 19.031 1.00 95.75 673 THR A C 1
ATOM 5173 O O . THR A 1 673 ? 1.954 -4.732 20.203 1.00 95.75 673 THR A O 1
ATOM 5176 N N . PRO A 1 674 ? 2.036 -6.051 18.383 1.00 94.00 674 PRO A N 1
ATOM 5177 C CA . PRO A 1 674 ? 2.954 -7.018 18.984 1.00 94.00 674 PRO A CA 1
ATOM 5178 C C . PRO A 1 674 ? 4.291 -6.413 19.426 1.00 94.00 674 PRO A C 1
ATOM 5180 O O . PRO A 1 674 ? 4.820 -6.800 20.460 1.00 94.00 674 PRO A O 1
ATOM 5183 N N . ALA A 1 675 ? 4.817 -5.422 18.699 1.00 89.88 675 ALA A N 1
ATOM 5184 C CA . ALA A 1 675 ? 6.044 -4.729 19.095 1.00 89.88 675 ALA A CA 1
ATOM 5185 C C . ALA A 1 675 ? 5.868 -3.937 20.404 1.00 89.88 675 ALA A C 1
ATOM 5187 O O . ALA A 1 675 ? 6.759 -3.928 21.254 1.00 89.88 675 ALA A O 1
ATOM 5188 N N . LEU A 1 676 ? 4.710 -3.294 20.587 1.00 91.06 676 LEU A N 1
ATOM 5189 C CA . LEU A 1 676 ? 4.384 -2.613 21.838 1.00 91.06 676 LEU A CA 1
ATOM 5190 C C . LEU A 1 676 ? 4.146 -3.612 22.981 1.00 91.06 676 LEU A C 1
ATOM 5192 O O . LEU A 1 676 ? 4.586 -3.380 24.103 1.00 91.06 676 LEU A O 1
ATOM 5196 N N . ASP A 1 677 ? 3.490 -4.736 22.696 1.00 94.25 677 ASP A N 1
ATOM 5197 C CA . ASP A 1 677 ? 3.299 -5.826 23.657 1.00 94.25 677 ASP A CA 1
ATOM 5198 C C . ASP A 1 677 ? 4.635 -6.362 24.192 1.00 94.25 677 ASP A C 1
ATOM 5200 O O . ASP A 1 677 ? 4.796 -6.507 25.406 1.00 94.25 677 ASP A O 1
ATOM 5204 N N . ASP A 1 678 ? 5.616 -6.564 23.305 1.00 91.00 678 ASP A N 1
ATOM 5205 C CA . ASP A 1 678 ? 6.976 -6.978 23.666 1.00 91.00 678 ASP A CA 1
ATOM 5206 C C . ASP A 1 678 ? 7.686 -5.915 24.515 1.00 91.00 678 ASP A C 1
ATOM 5208 O O . ASP A 1 678 ? 8.301 -6.243 25.530 1.00 91.00 678 ASP A O 1
ATOM 5212 N N . GLN A 1 679 ? 7.566 -4.633 24.145 1.00 88.88 679 GLN A N 1
ATOM 5213 C CA . GLN A 1 679 ? 8.153 -3.518 24.897 1.00 88.88 679 GLN A CA 1
ATOM 5214 C C . GLN A 1 679 ? 7.620 -3.448 26.337 1.00 88.88 679 GLN A C 1
ATOM 5216 O O . GLN A 1 679 ? 8.357 -3.092 27.259 1.00 88.88 679 GLN A O 1
ATOM 5221 N N . LEU A 1 680 ? 6.341 -3.767 26.529 1.00 88.25 680 LEU A N 1
ATOM 5222 C CA . LEU A 1 680 ? 5.674 -3.728 27.830 1.00 88.25 680 LEU A CA 1
ATOM 5223 C C . LEU A 1 680 ? 5.790 -5.049 28.603 1.00 88.25 680 LEU A C 1
ATOM 5225 O O . LEU A 1 680 ? 5.494 -5.077 29.798 1.00 88.25 680 LEU A O 1
ATOM 5229 N N . GLY A 1 681 ? 6.186 -6.140 27.940 1.00 89.50 681 GLY A N 1
ATOM 5230 C CA . GLY A 1 681 ? 6.146 -7.489 28.503 1.00 89.50 681 GLY A CA 1
ATOM 5231 C C . GLY A 1 681 ? 4.727 -7.929 28.879 1.00 89.50 681 GLY A C 1
ATOM 5232 O O . GLY A 1 681 ? 4.549 -8.650 29.861 1.00 89.50 681 GLY A O 1
ATOM 5233 N N . ALA A 1 682 ? 3.712 -7.454 28.148 1.00 88.25 682 ALA A N 1
ATOM 5234 C CA . ALA A 1 682 ? 2.307 -7.651 28.506 1.00 88.25 682 ALA A CA 1
ATOM 5235 C C . ALA A 1 682 ? 1.769 -9.040 28.106 1.00 88.25 682 ALA A C 1
ATOM 5237 O O . ALA A 1 682 ? 0.852 -9.549 28.754 1.00 88.25 682 ALA A O 1
ATOM 5238 N N . GLY A 1 683 ? 2.377 -9.686 27.104 1.00 90.94 683 GLY A N 1
ATOM 5239 C CA . GLY A 1 683 ? 2.074 -11.063 26.701 1.00 90.94 683 GLY A CA 1
ATOM 5240 C C . GLY A 1 683 ? 0.708 -11.241 26.031 1.00 90.94 683 GLY A C 1
ATOM 5241 O O . GLY A 1 683 ? 0.191 -12.359 25.989 1.00 90.94 683 GLY A O 1
ATOM 5242 N N . VAL A 1 684 ? 0.122 -10.166 25.504 1.00 93.06 684 VAL A N 1
ATOM 5243 C CA . VAL A 1 684 ? -1.176 -10.153 24.816 1.00 93.06 684 VAL A CA 1
ATOM 5244 C C . VAL A 1 684 ? -1.150 -11.004 23.542 1.00 93.06 684 VAL A C 1
ATOM 5246 O O . VAL A 1 684 ? -2.112 -11.721 23.262 1.00 93.06 684 VAL A O 1
ATOM 5249 N N . PHE A 1 685 ? -0.053 -10.964 22.780 1.00 90.94 685 PHE A N 1
ATOM 5250 C CA . PHE A 1 685 ? 0.099 -11.705 21.520 1.00 90.94 685 PHE A CA 1
ATOM 5251 C C . PHE A 1 685 ? 0.886 -13.015 21.665 1.00 90.94 685 PHE A C 1
ATOM 5253 O O . PHE A 1 685 ? 1.026 -13.755 20.694 1.00 90.94 685 PHE A O 1
ATOM 5260 N N . ALA A 1 686 ? 1.387 -13.333 22.862 1.00 80.38 686 ALA A N 1
ATOM 5261 C CA . ALA A 1 686 ? 2.178 -14.541 23.115 1.00 80.38 686 ALA A CA 1
ATOM 5262 C C . ALA A 1 686 ? 1.340 -15.835 23.170 1.00 80.38 686 ALA A C 1
ATOM 5264 O O . ALA A 1 686 ? 1.896 -16.933 23.134 1.00 80.38 686 ALA A O 1
ATOM 5265 N N . GLN A 1 687 ? 0.010 -15.737 23.268 1.00 61.41 687 GLN A N 1
ATOM 5266 C CA . GLN A 1 687 ? -0.861 -16.907 23.399 1.00 61.41 687 GLN A CA 1
ATOM 5267 C C . GLN A 1 687 ? -1.375 -17.390 22.038 1.00 61.41 687 GLN A C 1
ATOM 5269 O O . GLN A 1 687 ? -1.961 -16.625 21.268 1.00 61.41 687 GLN A O 1
ATOM 5274 N N . GLN A 1 688 ? -1.174 -18.681 21.748 1.00 47.22 688 GLN A N 1
ATOM 5275 C CA . GLN A 1 688 ? -1.775 -19.326 20.580 1.00 47.22 688 GLN A CA 1
ATOM 5276 C C . GLN A 1 688 ? -3.308 -19.322 20.690 1.00 47.22 688 GLN A C 1
ATOM 5278 O O . GLN A 1 688 ? -3.839 -19.417 21.800 1.00 47.22 688 GLN A O 1
ATOM 5283 N N . PRO A 1 689 ? -4.040 -19.232 19.563 1.00 41.97 689 PRO A N 1
ATOM 5284 C CA . PRO A 1 689 ? -5.486 -19.391 19.579 1.00 41.97 689 PRO A CA 1
ATOM 5285 C C . PRO A 1 689 ? -5.834 -20.764 20.158 1.00 41.97 689 PRO A C 1
ATOM 5287 O O . PRO A 1 689 ? -5.382 -21.794 19.660 1.00 41.97 689 PRO A O 1
ATOM 5290 N N . THR A 1 690 ? -6.635 -20.782 21.221 1.00 33.47 690 THR A N 1
ATOM 5291 C CA . THR A 1 690 ? -7.244 -22.013 21.711 1.00 33.47 690 THR A CA 1
ATOM 5292 C C . THR A 1 690 ? -8.143 -22.562 20.607 1.00 33.47 690 THR A C 1
ATOM 5294 O O . THR A 1 690 ? -9.083 -21.904 20.161 1.00 33.47 690 THR A O 1
ATOM 5297 N N . THR A 1 691 ? -7.837 -23.766 20.133 1.00 30.23 691 THR A N 1
ATOM 5298 C CA . THR A 1 691 ? -8.712 -24.526 19.239 1.00 30.23 691 THR A CA 1
ATOM 5299 C C . THR A 1 691 ? -10.117 -24.580 19.856 1.00 30.23 691 THR A C 1
ATOM 5301 O O . THR A 1 691 ? -10.229 -24.890 21.048 1.00 30.23 691 THR A O 1
ATOM 5304 N N . PRO A 1 692 ? -11.200 -24.283 19.115 1.00 30.50 692 PRO A N 1
ATOM 5305 C CA . PRO A 1 692 ? -12.545 -24.432 19.656 1.00 30.50 692 PRO A CA 1
ATOM 5306 C C . PRO A 1 692 ? -12.809 -25.911 20.004 1.00 30.50 692 PRO A C 1
ATOM 5308 O O . PRO A 1 692 ? -12.340 -26.801 19.287 1.00 30.50 692 PRO A O 1
ATOM 5311 N N . PRO A 1 693 ? -13.536 -26.211 21.095 1.00 33.56 693 PRO A N 1
ATOM 5312 C CA . PRO A 1 693 ? -13.790 -27.586 21.498 1.00 33.56 693 PRO A CA 1
ATOM 5313 C C . PRO A 1 693 ? -14.758 -28.282 20.527 1.00 33.56 693 PRO A C 1
ATOM 5315 O O . PRO A 1 693 ? -15.921 -27.910 20.430 1.00 33.56 693 PRO A O 1
ATOM 5318 N N . GLY A 1 694 ? -14.255 -29.332 19.870 1.00 32.03 694 GLY A N 1
ATOM 5319 C CA . GLY A 1 694 ? -14.991 -30.547 19.504 1.00 32.03 694 GLY A CA 1
ATOM 5320 C C . GLY A 1 694 ? -15.970 -30.480 18.327 1.00 32.03 694 GLY A C 1
ATOM 5321 O O . GLY A 1 694 ? -17.154 -30.225 18.512 1.00 32.03 694 GLY A O 1
ATOM 5322 N N . VAL A 1 695 ? -15.513 -30.916 17.149 1.00 31.89 695 VAL A N 1
ATOM 5323 C CA . VAL A 1 695 ? -16.337 -31.754 16.258 1.00 31.89 695 VAL A CA 1
ATOM 5324 C C . VAL A 1 695 ? -15.770 -33.175 16.377 1.00 31.89 695 VAL A C 1
ATOM 5326 O O . VAL A 1 695 ? -14.561 -33.330 16.191 1.00 31.89 695 VAL A O 1
ATOM 5329 N N . PRO A 1 696 ? -16.559 -34.204 16.737 1.00 32.00 696 PRO A N 1
ATOM 5330 C CA . PRO A 1 696 ? -16.054 -35.570 16.802 1.00 32.00 696 PRO A CA 1
ATOM 5331 C C . PRO A 1 696 ? -15.684 -36.032 15.391 1.00 32.00 696 PRO A C 1
ATOM 5333 O O . PRO A 1 696 ? -16.508 -35.961 14.481 1.00 32.00 696 PRO A O 1
ATOM 5336 N N . SER A 1 697 ? -14.451 -36.497 15.200 1.00 29.81 697 SER A N 1
ATOM 5337 C CA . SER A 1 697 ? -14.044 -37.157 13.964 1.00 29.81 697 SER A CA 1
ATOM 5338 C C . SER A 1 697 ? -14.608 -38.578 13.948 1.00 29.81 697 SER A C 1
ATOM 5340 O O . SER A 1 697 ? -14.057 -39.476 14.587 1.00 29.81 697 SER A O 1
ATOM 5342 N N . GLU A 1 698 ? -15.698 -38.790 13.219 1.00 39.84 698 GLU A N 1
ATOM 5343 C CA . GLU A 1 698 ? -16.023 -40.113 12.692 1.00 39.84 698 GLU A CA 1
ATOM 5344 C C . GLU A 1 698 ? -15.134 -40.363 11.472 1.00 39.84 698 GLU A C 1
ATOM 5346 O O . GLU A 1 698 ? -15.332 -39.786 10.405 1.00 39.84 698 GLU A O 1
ATOM 5351 N N . THR A 1 699 ? -14.137 -41.224 11.635 1.00 31.98 699 THR A N 1
ATOM 5352 C CA . THR A 1 699 ? -13.566 -41.969 10.513 1.00 31.98 699 THR A CA 1
ATOM 5353 C C . THR A 1 699 ? -13.489 -43.421 10.933 1.00 31.98 699 THR A C 1
ATOM 5355 O O . THR A 1 699 ? -12.664 -43.807 11.761 1.00 31.98 699 THR A O 1
ATOM 5358 N N . GLU A 1 700 ? -14.434 -44.179 10.388 1.00 33.25 700 GLU A N 1
ATOM 5359 C CA . GLU A 1 700 ? -14.514 -45.628 10.413 1.00 33.25 700 GLU A CA 1
ATOM 5360 C C . GLU A 1 700 ? -13.226 -46.263 9.870 1.00 33.25 700 GLU A C 1
ATOM 5362 O O . GLU A 1 700 ? -12.636 -45.805 8.888 1.00 33.25 700 GLU A O 1
ATOM 5367 N N . ASN A 1 701 ? -12.815 -47.347 10.526 1.00 34.38 701 ASN A N 1
ATOM 5368 C CA . ASN A 1 701 ? -11.777 -48.256 10.065 1.00 34.38 701 ASN A CA 1
ATOM 5369 C C . ASN A 1 701 ? -12.178 -48.867 8.714 1.00 34.38 701 ASN A C 1
ATOM 5371 O O . ASN A 1 701 ? -13.151 -49.616 8.647 1.00 34.38 701 ASN A O 1
ATOM 5375 N N . PHE A 1 702 ? -11.386 -48.625 7.672 1.00 30.72 702 PHE A N 1
ATOM 5376 C CA . PHE A 1 702 ? -11.346 -49.503 6.506 1.00 30.72 702 PHE A CA 1
ATOM 5377 C C . PHE A 1 702 ? -10.128 -50.420 6.634 1.00 30.72 702 PHE A C 1
ATOM 5379 O O . PHE A 1 702 ? -8.988 -49.979 6.504 1.00 30.72 702 PHE A O 1
ATOM 5386 N N . GLU A 1 703 ? -10.389 -51.694 6.929 1.00 34.09 703 GLU A N 1
ATOM 5387 C CA . GLU A 1 703 ? -9.425 -52.784 6.782 1.00 34.09 703 GLU A CA 1
ATOM 5388 C C . GLU A 1 703 ? -9.103 -52.997 5.292 1.00 34.09 703 GLU A C 1
ATOM 5390 O O . GLU A 1 703 ? -10.000 -53.093 4.451 1.00 34.09 703 GLU A O 1
ATOM 5395 N N . GLU A 1 704 ? -7.812 -53.076 4.965 1.00 32.38 704 GLU A N 1
ATOM 5396 C CA . GLU A 1 704 ? -7.316 -53.477 3.646 1.00 32.38 704 GLU A CA 1
ATOM 5397 C C . GLU A 1 704 ? -7.522 -54.985 3.408 1.00 32.38 704 GLU A C 1
ATOM 5399 O O . GLU A 1 704 ? -7.214 -55.790 4.292 1.00 32.38 704 GLU A O 1
ATOM 5404 N N . PRO A 1 705 ? -7.943 -55.416 2.203 1.00 39.69 705 PRO A N 1
ATOM 5405 C CA . PRO A 1 705 ? -7.872 -56.815 1.819 1.00 39.69 705 PRO A CA 1
ATOM 5406 C C . PRO A 1 705 ? -6.498 -57.135 1.213 1.00 39.69 705 PRO A C 1
ATOM 5408 O O . PRO A 1 705 ? -6.084 -56.580 0.194 1.00 39.69 705 PRO A O 1
ATOM 5411 N N . THR A 1 706 ? -5.812 -58.091 1.830 1.00 39.25 706 THR A N 1
ATOM 5412 C CA . THR A 1 706 ? -4.607 -58.755 1.326 1.00 39.25 706 THR A CA 1
ATOM 5413 C C . THR A 1 706 ? -4.888 -59.521 0.035 1.00 39.25 706 THR A C 1
ATOM 5415 O O . THR A 1 706 ? -5.767 -60.381 0.004 1.00 39.25 706 THR A O 1
ATOM 5418 N N . LEU A 1 707 ? -4.068 -59.303 -0.999 1.00 35.50 707 LEU A N 1
ATOM 5419 C CA . LEU A 1 707 ? -3.891 -60.253 -2.100 1.00 35.50 707 LEU A CA 1
ATOM 5420 C C . LEU A 1 707 ? -2.418 -60.324 -2.544 1.00 35.50 707 LEU A C 1
ATOM 5422 O O . LEU A 1 707 ? -1.916 -59.396 -3.169 1.00 35.50 707 LEU A O 1
ATOM 5426 N N . VAL A 1 708 ? -1.848 -61.502 -2.247 1.00 35.66 708 VAL A N 1
ATOM 5427 C CA . VAL A 1 708 ? -0.692 -62.227 -2.830 1.00 35.66 708 VAL A CA 1
ATOM 5428 C C . VAL A 1 708 ? 0.698 -61.609 -2.707 1.00 35.66 708 VAL A C 1
ATOM 5430 O O . VAL A 1 708 ? 1.011 -60.643 -3.432 1.00 35.66 708 VAL A O 1
#